Protein AF-A0A5C6B4B4-F1 (afdb_monomer)

InterPro domains:
  IPR007657 Glycosyltransferase 61 [PTHR20961] (122-341)
  IPR049625 Glycosyltransferase 61, catalytic domain [PF04577] (138-315)

Organism: NCBI:txid2528005

Mean predicted aligned error: 9.49 Å

Radius of gyration: 26.89 Å; Cα contacts (8 Å, |Δi|>4): 714; chains: 1; bounding box: 57×76×108 Å

Solvent-accessible surface area (backbone atoms only — not comparable to full-atom values): 23103 Å² total; per-residue (Å²): 138,87,87,86,89,89,84,86,86,86,85,83,88,77,88,78,76,84,77,79,76,73,79,73,84,48,69,52,74,48,80,73,45,72,64,46,72,49,82,53,60,74,50,80,70,70,46,86,93,53,46,80,78,49,54,89,39,74,86,27,45,77,34,57,57,29,37,35,34,38,36,31,71,39,54,45,46,17,58,71,65,38,55,56,99,89,42,65,49,67,61,32,32,84,46,91,61,38,61,62,52,50,60,73,70,50,71,65,63,63,67,50,62,58,63,77,74,53,69,73,44,78,35,80,61,39,30,30,47,53,59,38,80,54,36,85,40,70,41,37,25,63,67,51,21,51,50,21,53,58,56,37,45,77,80,39,65,43,60,60,25,32,38,55,40,42,49,72,51,77,78,40,65,54,59,58,58,59,45,72,54,48,66,52,57,41,79,48,70,24,46,72,68,34,36,37,39,22,50,28,35,42,37,32,42,56,63,38,56,86,56,46,65,50,38,69,54,43,47,53,49,26,54,40,51,51,50,53,62,47,76,75,55,87,66,89,66,81,71,76,59,65,41,33,38,31,50,44,34,82,88,47,97,50,44,25,56,80,48,51,78,71,35,47,63,53,37,51,77,73,60,34,47,80,39,50,65,89,83,44,56,56,66,55,45,43,59,54,26,45,29,25,30,32,41,34,31,56,77,51,57,76,60,56,51,56,53,37,23,45,47,50,18,39,37,34,39,32,34,58,71,83,57,91,61,81,62,36,60,50,36,43,28,40,34,45,29,26,50,36,34,64,47,60,25,46,57,74,44,81,88,46,54,94,89,47,30,36,27,37,64,56,50,71,58,49,44,54,44,48,51,51,63,71,71,51,77,83,50,71,67,20,53,51,47,39,51,51,66,74,64,56,76,84,77,73,84,73,80,79,80,81,80,88,129

pLDDT: mean 84.48, std 20.12, range [26.56, 98.69]

Foldseek 3Di:
DDDDDDDDDDDDDDDDDDDPDDPDQDKDKAWDDAKDWDAFDDAPPDDPVCVVLCVVRRRGFIWHTKMKMKGFFFKDALDDFGDDPRAGDCQQALDNCRRVVVVVPDPPPPVVVLQPDADEAEDAQEEEEQHHPPCLFLQCVLAWRVLLVVVLCVVDAQLRYEYEHRQSNVVPLLNVVLCLLHNHVYHDYHYNSHMYGYRMYIYIHTRGRPLAHALVSLLVSLVSLCCSLCVPPPPPDDDALDAAEEAACCVPPFQHAPVVVVQVVLCVVLRYDYDHPVVDRNSVLLVVQLSHQHYEYEDDSSLVSVSSHAQLGEYEYAFAPPDNDRNSNSNVCRSRNYRYHYFYWYFPDPVDDRVGTYTHHDNVRVNVRSVCRVPDDRDPSSVVSNVVSVPDPPPPPDDDDDDDD

Secondary structure (DSSP, 8-state):
---------PPPP-PPPP--PPPP--EEEEE----EEEPPPPPTT--GGGGGGTGGGTT-EEE---EEEEEEEEEEESSS--EETTEEPGGG-SSTTHHHHHHHH--HHHHHHHHTS--EEEE-SPEE----SSTTSHHHIIIIITHHHHHHHTTS-GGG-EEEEEGGGGG-HHHHHHHTTS--SEEEEEPTT-EEEEEEEEEE--SSSTT---HHHHHHHHHHHHHHHHTT--------S-EEEEEE-TTSSSS-BTTHHHHHHHHHHTTPEEEEGGGS-HHHHHHHHHTEEEEEEESSGGGGGGGGSPTT-EEEEEEESSS---THHHHHHHHTT-EEEEEEEEESSTTS-TTT--EE--HHHHHHHHHHHHHSPPPHHHHHHHHHHHHS-----PPPP----

Structure (mmCIF, N/CA/C/O backbone):
data_AF-A0A5C6B4B4-F1
#
_entry.id   AF-A0A5C6B4B4-F1
#
loop_
_atom_site.group_PDB
_atom_site.id
_atom_site.type_symbol
_atom_site.label_atom_id
_atom_site.label_alt_id
_atom_site.label_comp_id
_atom_site.label_asym_id
_atom_site.label_entity_id
_atom_site.label_seq_id
_atom_site.pdbx_PDB_ins_code
_atom_site.Cartn_x
_atom_site.Cartn_y
_atom_site.Cartn_z
_atom_site.occupancy
_atom_site.B_iso_or_equiv
_atom_site.auth_seq_id
_atom_site.auth_comp_id
_atom_site.auth_asym_id
_atom_site.auth_atom_id
_atom_site.pdbx_PDB_model_num
ATOM 1 N N . MET A 1 1 ? -18.134 46.013 80.580 1.00 35.47 1 MET A N 1
ATOM 2 C CA . MET A 1 1 ? -17.085 45.051 80.176 1.00 35.47 1 MET A CA 1
ATOM 3 C C . MET A 1 1 ? -17.465 43.669 80.682 1.00 35.47 1 MET A C 1
ATOM 5 O O . MET A 1 1 ? -18.064 43.582 81.741 1.00 35.47 1 MET A O 1
ATOM 9 N N . ASN A 1 2 ? -17.054 42.649 79.929 1.00 26.84 2 ASN A N 1
ATOM 10 C CA . ASN A 1 2 ? -17.105 41.205 80.189 1.00 26.84 2 ASN A CA 1
ATOM 11 C C . ASN A 1 2 ? -18.342 40.400 79.753 1.00 26.84 2 ASN A C 1
ATOM 13 O O . ASN A 1 2 ? -19.472 40.610 80.176 1.00 26.84 2 ASN A O 1
ATOM 17 N N . ARG A 1 3 ? -18.005 39.466 78.851 1.00 33.62 3 ARG A N 1
ATOM 18 C CA . ARG A 1 3 ? -18.754 38.384 78.204 1.00 33.62 3 ARG A CA 1
ATOM 19 C C . ARG A 1 3 ? -19.035 37.244 79.184 1.00 33.62 3 ARG A C 1
ATOM 21 O O . ARG A 1 3 ? -18.307 37.140 80.163 1.00 33.62 3 ARG A O 1
ATOM 28 N N . LEU A 1 4 ? -19.944 36.333 78.808 1.00 28.92 4 LEU A N 1
ATOM 29 C CA . LEU A 1 4 ? -19.815 34.856 78.858 1.00 28.92 4 LEU A CA 1
ATOM 30 C C . LEU A 1 4 ? -21.064 34.190 78.185 1.00 28.92 4 LEU A C 1
ATOM 32 O O . LEU A 1 4 ? -21.976 34.933 77.826 1.00 28.92 4 LEU A O 1
ATOM 36 N N . PRO A 1 5 ? -21.077 32.874 77.848 1.00 35.91 5 PRO A N 1
ATOM 37 C CA . PRO A 1 5 ? -21.224 32.417 76.460 1.00 35.91 5 PRO A CA 1
ATOM 38 C C . PRO A 1 5 ? -22.381 31.420 76.177 1.00 35.91 5 PRO A C 1
ATOM 40 O O . PRO A 1 5 ? -23.223 31.121 77.014 1.00 35.91 5 PRO A O 1
ATOM 43 N N . CYS A 1 6 ? -22.375 30.937 74.929 1.00 28.66 6 CYS A N 1
ATOM 44 C CA . CYS A 1 6 ? -23.369 30.183 74.159 1.00 28.66 6 CYS A CA 1
ATOM 45 C C . CYS A 1 6 ? -23.358 28.650 74.386 1.00 28.66 6 CYS A C 1
ATOM 47 O O . CYS A 1 6 ? -22.291 28.077 74.611 1.00 28.66 6 CYS A O 1
ATOM 49 N N . SER A 1 7 ? -24.509 27.972 74.208 1.00 26.56 7 SER A N 1
ATOM 50 C CA . SER A 1 7 ? -24.585 26.512 73.984 1.00 26.56 7 SER A CA 1
ATOM 51 C C . SER A 1 7 ? -25.780 26.049 73.107 1.00 26.56 7 SER A C 1
ATOM 53 O O . SER A 1 7 ? -26.930 26.241 73.477 1.00 26.56 7 SER A O 1
ATOM 55 N N . SER A 1 8 ? -25.447 25.346 72.002 1.00 30.11 8 SER A N 1
ATOM 56 C CA . SER A 1 8 ? -26.153 24.239 71.282 1.00 30.11 8 SER A CA 1
ATOM 57 C C . SER A 1 8 ? -27.540 24.496 70.614 1.00 30.11 8 SER A C 1
ATOM 59 O O . SER A 1 8 ? -28.260 25.367 71.088 1.00 30.11 8 SER A O 1
ATOM 61 N N . PRO A 1 9 ? -27.945 23.807 69.501 1.00 30.84 9 PRO A N 1
ATOM 62 C CA . PRO A 1 9 ? -28.045 22.336 69.401 1.00 30.84 9 PRO A CA 1
ATOM 63 C C . PRO A 1 9 ? -27.677 21.655 68.049 1.00 30.84 9 PRO A C 1
ATOM 65 O O . PRO A 1 9 ? -27.389 22.275 67.028 1.00 30.84 9 PRO A O 1
ATOM 68 N N . GLN A 1 10 ? -27.674 20.318 68.119 1.00 27.70 10 GLN A N 1
ATOM 69 C CA . GLN A 1 10 ? -27.220 19.281 67.178 1.00 27.70 10 GLN A CA 1
ATOM 70 C C . GLN A 1 10 ? -27.949 19.220 65.815 1.00 27.70 10 GLN A C 1
ATOM 72 O O . GLN A 1 10 ? -29.164 19.389 65.726 1.00 27.70 10 GLN A O 1
ATOM 77 N N . LYS A 1 11 ? -27.204 18.856 64.756 1.00 30.23 11 LYS A N 1
ATOM 78 C CA . LYS A 1 11 ? -27.714 18.535 63.407 1.00 30.23 11 LYS A CA 1
ATOM 79 C C . LYS A 1 11 ? -28.060 17.044 63.277 1.00 30.23 11 LYS A C 1
ATOM 81 O O . LYS A 1 11 ? -27.238 16.188 63.590 1.00 30.23 11 LYS A O 1
ATOM 86 N N . ARG A 1 12 ? -29.256 16.753 62.751 1.00 28.52 12 ARG A N 1
ATOM 87 C CA . ARG A 1 12 ? -29.716 15.415 62.338 1.00 28.52 12 ARG A CA 1
ATOM 88 C C . ARG A 1 12 ? -29.028 14.972 61.041 1.00 28.52 12 ARG A C 1
ATOM 90 O O . ARG A 1 12 ? -28.896 15.765 60.110 1.00 28.52 12 ARG A O 1
ATOM 97 N N . SER A 1 13 ? -28.632 13.702 60.979 1.00 27.91 13 SER A N 1
ATOM 98 C CA . SER A 1 13 ? -28.152 13.027 59.773 1.00 27.91 13 SER A CA 1
ATOM 99 C C . SER A 1 13 ? -29.319 12.722 58.824 1.00 27.91 13 SER A C 1
ATOM 101 O O . SER A 1 13 ? -30.402 12.330 59.257 1.00 27.91 13 SER A O 1
ATOM 103 N N . SER A 1 14 ? -29.102 12.906 57.519 1.00 31.58 14 SER A N 1
ATOM 104 C CA . SER A 1 14 ? -30.004 12.420 56.470 1.00 31.58 14 SER A CA 1
ATOM 105 C C . SER A 1 14 ? -29.275 11.350 55.662 1.00 31.58 14 SER A C 1
ATOM 107 O O . SER A 1 14 ? -28.137 11.542 55.238 1.00 31.58 14 SER A O 1
ATOM 109 N N . ALA A 1 15 ? -29.915 10.189 55.535 1.00 31.30 15 ALA A N 1
ATOM 110 C CA . ALA A 1 15 ? -29.407 9.032 54.817 1.00 31.30 15 ALA A CA 1
ATOM 111 C C . ALA A 1 15 ? -29.367 9.316 53.305 1.00 31.30 15 ALA A C 1
ATOM 113 O O . ALA A 1 15 ? -30.390 9.631 52.693 1.00 31.30 15 ALA A O 1
ATOM 114 N N . GLY A 1 16 ? -28.177 9.213 52.709 1.00 30.77 16 GLY A N 1
ATOM 115 C CA . GLY A 1 16 ? -27.970 9.313 51.267 1.00 30.77 16 GLY A CA 1
ATOM 116 C C . GLY A 1 16 ? -28.490 8.069 50.546 1.00 30.77 16 GLY A C 1
ATOM 117 O O . GLY A 1 16 ? -28.213 6.942 50.948 1.00 30.77 16 GLY A O 1
ATOM 118 N N . ARG A 1 17 ? -29.253 8.284 49.469 1.00 30.50 17 ARG A N 1
ATOM 119 C CA . ARG A 1 17 ? -29.659 7.240 48.517 1.00 30.50 17 ARG A CA 1
ATOM 120 C C . ARG A 1 17 ? -28.421 6.616 47.848 1.00 30.50 17 ARG A C 1
ATOM 122 O O . ARG A 1 17 ? -27.462 7.346 47.596 1.00 30.50 17 ARG A O 1
ATOM 129 N N . PRO A 1 18 ? -28.446 5.317 47.497 1.00 28.19 18 PRO A N 1
ATOM 130 C CA . PRO A 1 18 ? -27.332 4.686 46.806 1.00 28.19 18 PRO A CA 1
ATOM 131 C C . PRO A 1 18 ? -27.159 5.320 45.423 1.00 28.19 18 PRO A C 1
ATOM 133 O O . PRO A 1 18 ? -28.101 5.398 44.630 1.00 28.19 18 PRO A O 1
ATOM 136 N N . SER A 1 19 ? -25.947 5.801 45.148 1.00 31.00 19 SER A N 1
ATOM 137 C CA . SER A 1 19 ? -25.539 6.261 43.828 1.00 31.00 19 SER A CA 1
ATOM 138 C C . SER A 1 19 ? -25.551 5.071 42.874 1.00 31.00 19 SER A C 1
ATOM 140 O O . SER A 1 19 ? -24.716 4.174 42.988 1.00 31.00 19 SER A O 1
ATOM 142 N N . ILE A 1 20 ? -26.479 5.066 41.921 1.00 37.69 20 ILE A N 1
ATOM 143 C CA . ILE A 1 20 ? -26.368 4.233 40.724 1.00 37.69 20 ILE A CA 1
ATOM 144 C C . ILE A 1 20 ? -25.061 4.659 40.050 1.00 37.69 20 ILE A C 1
ATOM 146 O O . ILE A 1 20 ? -24.930 5.812 39.631 1.00 37.69 20 ILE A O 1
ATOM 150 N N . GLY A 1 21 ? -24.067 3.768 40.049 1.00 30.52 21 GLY A N 1
ATOM 151 C CA . GLY A 1 21 ? -22.746 4.038 39.494 1.00 30.52 21 GLY A CA 1
ATOM 152 C C . GLY A 1 21 ? -22.878 4.548 38.064 1.00 30.52 21 GLY A C 1
ATOM 153 O O . GLY A 1 21 ? -23.466 3.884 37.212 1.00 30.52 21 GLY A O 1
ATOM 154 N N . ARG A 1 22 ? -22.353 5.749 37.796 1.00 36.47 22 ARG A N 1
ATOM 155 C CA . ARG A 1 22 ? -22.086 6.151 36.413 1.00 36.47 22 ARG A CA 1
ATOM 156 C C . ARG A 1 22 ? -21.124 5.105 35.838 1.00 36.47 22 ARG A C 1
ATOM 158 O O . ARG A 1 22 ? -20.136 4.820 36.516 1.00 36.47 22 ARG A O 1
ATOM 165 N N . PRO A 1 23 ? -21.376 4.538 34.645 1.00 42.81 23 PRO A N 1
ATOM 166 C CA . PRO A 1 23 ? -20.379 3.696 33.996 1.00 42.81 23 PRO A CA 1
ATOM 167 C C . PRO A 1 23 ? -19.072 4.491 33.910 1.00 42.81 23 PRO A C 1
ATOM 169 O O . PRO A 1 23 ? -19.091 5.678 33.567 1.00 42.81 23 PRO A O 1
ATOM 172 N N . SER A 1 24 ? -17.963 3.877 34.321 1.00 45.69 24 SER A N 1
ATOM 173 C CA . SER A 1 24 ? -16.651 4.518 34.327 1.00 45.69 24 SER A CA 1
ATOM 174 C C . SER A 1 24 ? -16.321 4.997 32.913 1.00 45.69 24 SER A C 1
ATOM 176 O O . SER A 1 24 ? -16.231 4.219 31.968 1.00 45.69 24 SER A O 1
ATOM 178 N N . ILE A 1 25 ? -16.168 6.312 32.761 1.00 65.00 25 ILE A N 1
ATOM 179 C CA . ILE A 1 25 ? -15.684 6.943 31.531 1.00 65.00 25 ILE A CA 1
ATOM 180 C C . ILE A 1 25 ? -14.165 6.752 31.547 1.00 65.00 25 ILE A C 1
ATOM 182 O O . ILE A 1 25 ? -13.432 7.602 32.047 1.00 65.00 25 ILE A O 1
ATOM 186 N N . GLY A 1 26 ? -13.711 5.580 31.114 1.00 85.25 26 GLY A N 1
ATOM 187 C CA . GLY A 1 26 ? -12.312 5.165 31.166 1.00 85.25 26 GLY A CA 1
ATOM 188 C C . GLY A 1 26 ? -11.804 4.679 29.816 1.00 85.25 26 GLY A C 1
ATOM 189 O O . GLY A 1 26 ? -12.580 4.454 28.886 1.00 85.25 26 GLY A O 1
ATOM 190 N N . HIS A 1 27 ? -10.489 4.525 29.728 1.00 91.38 27 HIS A N 1
ATOM 191 C CA . HIS A 1 27 ? -9.835 3.775 28.666 1.00 91.38 27 HIS A CA 1
ATOM 192 C C . HIS A 1 27 ? -8.729 2.909 29.275 1.00 91.38 27 HIS A C 1
ATOM 194 O O . HIS A 1 27 ? -8.188 3.264 30.325 1.00 91.38 27 HIS A O 1
ATOM 200 N N . SER A 1 28 ? -8.417 1.790 28.631 1.00 95.19 28 SER A N 1
ATOM 201 C CA . SER A 1 28 ? -7.227 0.978 28.900 1.00 95.19 28 SER A CA 1
ATOM 202 C C . SER A 1 28 ? -6.308 0.999 27.684 1.00 95.19 28 SER A C 1
ATOM 204 O O . SER A 1 28 ? -6.767 1.242 26.567 1.00 95.19 28 SER A O 1
ATOM 206 N N . ILE A 1 29 ? -5.014 0.780 27.907 1.00 95.88 29 ILE A N 1
ATOM 207 C CA . ILE A 1 29 ? -4.000 0.747 26.852 1.00 95.88 29 ILE A CA 1
ATOM 208 C C . ILE A 1 29 ? -3.210 -0.546 27.006 1.00 95.88 29 ILE A C 1
ATOM 210 O O . ILE A 1 29 ? -2.608 -0.777 28.054 1.00 95.88 29 ILE A O 1
ATOM 214 N N . ASP A 1 30 ? -3.194 -1.339 25.945 1.00 97.25 30 ASP A N 1
ATOM 215 C CA . ASP A 1 30 ? -2.381 -2.537 25.808 1.00 97.25 30 ASP A CA 1
ATOM 216 C C . ASP A 1 30 ? -1.178 -2.190 24.920 1.00 97.25 30 ASP A C 1
ATOM 218 O O . ASP A 1 30 ? -1.326 -1.942 23.721 1.00 97.25 30 ASP A O 1
ATOM 222 N N . ALA A 1 31 ? 0.010 -2.086 25.519 1.00 95.62 31 ALA A N 1
ATOM 223 C CA . ALA A 1 31 ? 1.253 -1.854 24.782 1.00 95.62 31 ALA A CA 1
ATOM 224 C C . ALA A 1 31 ? 1.685 -3.144 24.070 1.00 95.62 31 ALA A C 1
ATOM 226 O O . ALA A 1 31 ? 1.670 -4.211 24.684 1.00 95.62 31 ALA A O 1
ATOM 227 N N . LEU A 1 32 ? 2.066 -3.041 22.795 1.00 94.62 32 LEU A N 1
ATOM 228 C CA . LEU A 1 32 ? 2.409 -4.190 21.954 1.00 94.62 32 LEU A CA 1
ATOM 229 C C . LEU A 1 32 ? 3.906 -4.215 21.646 1.00 94.62 32 LEU A C 1
ATOM 231 O O . LEU A 1 32 ? 4.655 -4.972 22.261 1.00 94.62 32 LEU A O 1
ATOM 235 N N . ASP A 1 33 ? 4.356 -3.351 20.737 1.00 92.56 33 ASP A N 1
ATOM 236 C CA . ASP A 1 33 ? 5.759 -3.248 20.357 1.00 92.56 33 ASP A CA 1
ATOM 237 C C . ASP A 1 33 ? 6.386 -1.971 20.905 1.00 92.56 33 ASP A C 1
ATOM 239 O O . ASP A 1 33 ? 5.820 -0.881 20.800 1.00 92.56 33 ASP A O 1
ATOM 243 N N . ALA A 1 34 ? 7.613 -2.096 21.407 1.00 91.38 34 ALA A N 1
ATOM 244 C CA . ALA A 1 34 ? 8.454 -0.943 21.690 1.00 91.38 34 ALA A CA 1
ATOM 245 C C . ALA A 1 34 ? 8.905 -0.252 20.389 1.00 91.38 34 ALA A C 1
ATOM 247 O O . ALA A 1 34 ? 8.959 -0.873 19.318 1.00 91.38 34 ALA A O 1
ATOM 248 N N . ALA A 1 35 ? 9.296 1.022 20.496 1.00 92.25 35 ALA A N 1
ATOM 249 C CA . ALA A 1 35 ? 9.932 1.737 19.400 1.00 92.25 35 ALA A CA 1
ATOM 250 C C . ALA A 1 35 ? 11.173 0.966 18.940 1.00 92.25 35 ALA A C 1
ATOM 252 O O . ALA A 1 35 ? 11.990 0.513 19.746 1.00 92.25 35 ALA A O 1
ATOM 253 N N . SER A 1 36 ? 11.312 0.811 17.629 1.00 93.25 36 SER A N 1
ATOM 254 C CA . SER A 1 36 ? 12.399 0.039 17.044 1.00 93.25 36 SER A CA 1
ATOM 255 C C . SER A 1 36 ? 12.927 0.691 15.777 1.00 93.25 36 SER A C 1
ATOM 257 O O . SER A 1 36 ? 12.442 1.724 15.311 1.00 93.25 36 SER A O 1
ATOM 259 N N . HIS A 1 37 ? 13.979 0.094 15.234 1.00 93.12 37 HIS A N 1
ATOM 260 C CA . HIS A 1 37 ? 14.641 0.584 14.046 1.00 93.12 37 HIS A CA 1
ATOM 261 C C . HIS A 1 37 ? 15.094 -0.581 13.168 1.00 93.12 37 HIS A C 1
ATOM 263 O O . HIS A 1 37 ? 15.535 -1.607 13.688 1.00 93.12 37 HIS A O 1
ATOM 269 N N . TYR A 1 38 ? 15.029 -0.420 11.846 1.00 92.81 38 TYR A N 1
ATOM 270 C CA . TYR A 1 38 ? 15.637 -1.369 10.914 1.00 92.81 38 TYR A CA 1
ATOM 271 C C . TYR A 1 38 ? 16.249 -0.665 9.692 1.00 92.81 38 TYR A C 1
ATOM 273 O O . TYR A 1 38 ? 15.733 0.364 9.249 1.00 92.81 38 TYR A O 1
ATOM 281 N N . PRO A 1 39 ? 17.339 -1.209 9.119 1.00 94.06 39 PRO A N 1
ATOM 282 C CA . PRO A 1 39 ? 17.997 -0.601 7.968 1.00 94.06 39 PRO A CA 1
ATOM 283 C C . PRO A 1 39 ? 17.145 -0.729 6.700 1.00 94.06 39 PRO A C 1
ATOM 285 O O . PRO A 1 39 ? 16.549 -1.776 6.438 1.00 94.06 39 PRO A O 1
ATOM 288 N N . ILE A 1 40 ? 17.139 0.322 5.878 1.00 93.50 40 ILE A N 1
ATOM 289 C CA . ILE A 1 40 ? 16.521 0.299 4.548 1.00 93.50 40 ILE A CA 1
ATOM 290 C C . ILE A 1 40 ? 17.566 -0.148 3.529 1.00 93.50 40 ILE A C 1
ATOM 292 O O . ILE A 1 40 ? 18.712 0.296 3.574 1.00 93.50 40 ILE A O 1
ATOM 296 N N . ARG A 1 41 ? 17.183 -1.039 2.609 1.00 90.88 41 ARG A N 1
ATOM 297 C CA . ARG A 1 41 ? 18.080 -1.463 1.532 1.00 90.88 41 ARG A CA 1
ATOM 298 C C . ARG A 1 41 ? 17.985 -0.463 0.378 1.00 90.88 41 ARG A C 1
ATOM 300 O O . ARG A 1 41 ? 16.869 -0.208 -0.081 1.00 90.88 41 ARG A O 1
ATOM 307 N N . PRO A 1 42 ? 19.111 0.096 -0.098 1.00 91.62 42 PRO A N 1
ATOM 308 C CA . PRO A 1 42 ? 19.089 0.965 -1.263 1.00 91.62 42 PRO A CA 1
ATOM 309 C C . PRO A 1 42 ? 18.706 0.167 -2.520 1.00 91.62 42 PRO A C 1
ATOM 311 O O . PRO A 1 42 ? 18.812 -1.068 -2.529 1.00 91.62 42 PRO A O 1
ATOM 314 N N . PRO A 1 43 ? 18.286 0.853 -3.596 1.00 95.75 43 PRO A N 1
ATOM 315 C CA . PRO A 1 43 ? 18.095 0.218 -4.887 1.00 95.75 43 PRO A CA 1
ATOM 316 C C . PRO A 1 43 ? 19.349 -0.522 -5.349 1.00 95.75 43 PRO A C 1
ATOM 318 O O . PRO A 1 43 ? 20.469 -0.027 -5.241 1.00 95.75 43 PRO A O 1
ATOM 321 N N . LYS A 1 44 ? 19.151 -1.705 -5.921 1.00 95.62 44 LYS A N 1
ATOM 322 C CA . LYS A 1 44 ? 20.225 -2.564 -6.429 1.00 95.62 44 LYS A CA 1
ATOM 323 C C . LYS A 1 44 ? 20.986 -1.962 -7.605 1.00 95.62 44 LYS A C 1
ATOM 325 O O . LYS A 1 44 ? 22.147 -2.296 -7.813 1.00 95.62 44 LYS A O 1
ATOM 330 N N . ASN A 1 45 ? 20.338 -1.077 -8.355 1.00 95.81 45 ASN A N 1
ATOM 331 C CA . ASN A 1 45 ? 20.919 -0.380 -9.493 1.00 95.81 45 ASN A CA 1
ATOM 332 C C . ASN A 1 45 ? 21.219 1.103 -9.240 1.00 95.81 45 ASN A C 1
ATOM 334 O O . ASN A 1 45 ? 21.355 1.852 -10.209 1.00 95.81 45 ASN A O 1
ATOM 338 N N . ILE A 1 46 ? 21.326 1.521 -7.972 1.00 94.75 46 ILE A N 1
ATOM 339 C CA . ILE A 1 46 ? 21.652 2.906 -7.615 1.00 94.75 46 ILE A CA 1
ATOM 340 C C . ILE A 1 46 ? 22.942 3.373 -8.290 1.00 94.75 46 ILE A C 1
ATOM 342 O O . ILE A 1 46 ? 23.959 2.677 -8.287 1.00 94.75 46 ILE A O 1
ATOM 346 N N . GLN A 1 47 ? 22.861 4.540 -8.922 1.00 93.81 47 GLN A N 1
ATOM 347 C CA . GLN A 1 47 ? 23.998 5.231 -9.511 1.00 93.81 47 GLN A CA 1
ATOM 348 C C . GLN A 1 47 ? 24.434 6.368 -8.581 1.00 93.81 47 GLN A C 1
ATOM 350 O O . GLN A 1 47 ? 23.567 7.033 -8.022 1.00 93.81 47 GLN A O 1
ATOM 355 N N . PRO A 1 48 ? 25.738 6.692 -8.485 1.00 94.06 48 PRO A N 1
ATOM 356 C CA . PRO A 1 48 ? 26.206 7.778 -7.616 1.00 94.06 48 PRO A CA 1
ATOM 357 C C . PRO A 1 48 ? 25.558 9.145 -7.895 1.00 94.06 48 PRO A C 1
ATOM 359 O O . PRO A 1 48 ? 25.417 9.974 -7.004 1.00 94.06 48 PRO A O 1
ATOM 362 N N . VAL A 1 49 ? 25.147 9.399 -9.143 1.00 93.75 49 VAL A N 1
ATOM 363 C CA . VAL A 1 49 ? 24.448 10.640 -9.535 1.00 93.75 49 VAL A CA 1
ATOM 364 C C . VAL A 1 49 ? 23.019 10.727 -8.978 1.00 93.75 49 VAL A C 1
ATOM 366 O O . VAL A 1 49 ? 22.449 11.812 -8.901 1.00 93.75 49 VAL A O 1
ATOM 369 N N . ASP A 1 50 ? 22.464 9.594 -8.558 1.00 93.12 50 ASP A N 1
ATOM 370 C CA . ASP A 1 50 ? 21.078 9.412 -8.139 1.00 93.12 50 ASP A CA 1
ATOM 371 C C . ASP A 1 50 ? 20.932 9.225 -6.616 1.00 93.12 50 ASP A C 1
ATOM 373 O O . ASP A 1 50 ? 19.805 9.147 -6.120 1.00 93.12 50 ASP A O 1
ATOM 377 N N . ASP A 1 51 ? 22.043 9.186 -5.866 1.00 90.81 51 ASP A N 1
ATOM 378 C CA . ASP A 1 51 ? 22.066 8.942 -4.412 1.00 90.81 51 ASP A CA 1
ATOM 379 C C . ASP A 1 51 ? 21.142 9.900 -3.644 1.00 90.81 51 ASP A C 1
ATOM 381 O O . ASP A 1 51 ? 20.369 9.476 -2.780 1.00 90.81 51 ASP A O 1
ATOM 385 N N . TRP A 1 52 ? 21.115 11.169 -4.063 1.00 91.44 52 TRP A N 1
ATOM 386 C CA . TRP A 1 52 ? 20.305 12.230 -3.459 1.00 91.44 52 TRP A CA 1
ATOM 387 C C . TRP A 1 52 ? 18.805 11.902 -3.380 1.00 91.44 52 TRP A C 1
ATOM 389 O O . TRP A 1 52 ? 18.104 12.397 -2.496 1.00 91.44 52 TRP A O 1
ATOM 399 N N . MET A 1 53 ? 18.286 11.056 -4.279 1.00 91.81 53 MET A N 1
ATOM 400 C CA . MET A 1 53 ? 16.878 10.649 -4.258 1.00 91.81 53 MET A CA 1
ATOM 401 C C . MET A 1 53 ? 16.545 9.733 -3.079 1.00 91.81 53 MET A C 1
ATOM 403 O O . MET A 1 53 ? 15.375 9.620 -2.707 1.00 91.81 53 MET A O 1
ATOM 407 N N . PHE A 1 54 ? 17.548 9.065 -2.508 1.00 92.19 54 PHE A N 1
ATOM 408 C CA . PHE A 1 54 ? 17.405 8.045 -1.472 1.00 92.19 54 PHE A CA 1
ATOM 409 C C . PHE A 1 54 ? 18.116 8.412 -0.160 1.00 92.19 54 PHE A C 1
ATOM 411 O O . PHE A 1 54 ? 18.029 7.648 0.799 1.00 92.19 54 PHE A O 1
ATOM 418 N N . ASP A 1 55 ? 18.743 9.590 -0.071 1.00 88.00 55 ASP A N 1
ATOM 419 C CA . ASP A 1 55 ? 19.451 10.077 1.125 1.00 88.00 55 ASP A CA 1
ATOM 420 C C . ASP A 1 55 ? 18.595 10.032 2.398 1.00 88.00 55 ASP A C 1
ATOM 422 O O . ASP A 1 55 ? 19.074 9.679 3.477 1.00 88.00 55 ASP A O 1
ATOM 426 N N . ASN A 1 56 ? 17.293 10.322 2.283 1.00 85.50 56 ASN A N 1
ATOM 427 C CA . ASN A 1 56 ? 16.373 10.270 3.422 1.00 85.50 56 ASN A CA 1
ATOM 428 C C . ASN A 1 56 ? 16.139 8.847 3.971 1.00 85.50 56 ASN A C 1
ATOM 430 O O . ASN A 1 56 ? 15.485 8.703 5.003 1.00 85.50 56 ASN A O 1
ATOM 434 N N . LEU A 1 57 ? 16.659 7.811 3.306 1.00 88.56 57 LEU A N 1
ATOM 435 C CA . LEU A 1 57 ? 16.595 6.411 3.726 1.00 88.56 57 LEU A CA 1
ATOM 436 C C . LEU A 1 57 ? 17.892 5.926 4.386 1.00 88.56 57 LEU A C 1
ATOM 438 O O . LEU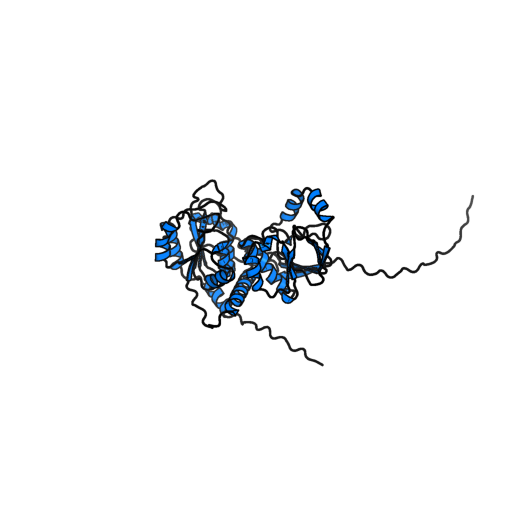 A 1 57 ? 17.887 4.853 4.988 1.00 88.56 57 LEU A O 1
ATOM 442 N N . ALA A 1 58 ? 18.991 6.688 4.300 1.00 84.50 58 ALA A N 1
ATOM 443 C CA . ALA A 1 58 ? 20.306 6.278 4.806 1.00 84.50 58 ALA A CA 1
ATOM 444 C C . ALA A 1 58 ? 20.301 6.012 6.320 1.00 84.50 58 ALA A C 1
ATOM 446 O O . ALA A 1 58 ? 21.009 5.135 6.811 1.00 84.50 58 ALA A O 1
ATOM 447 N N . GLY A 1 59 ? 19.455 6.738 7.055 1.00 84.12 59 GLY A N 1
ATOM 448 C CA . GLY A 1 59 ? 19.254 6.552 8.488 1.00 84.12 59 GLY A CA 1
ATOM 449 C C . GLY A 1 59 ? 18.404 5.339 8.856 1.00 84.12 59 GLY A C 1
ATOM 450 O O . GLY A 1 59 ? 18.202 5.142 10.043 1.00 84.12 59 GLY A O 1
ATOM 451 N N . GLY A 1 60 ? 17.900 4.569 7.882 1.00 89.88 60 GLY A N 1
ATOM 452 C CA . GLY A 1 60 ? 16.970 3.456 8.064 1.00 89.88 60 GLY A CA 1
ATOM 453 C C . GLY A 1 60 ? 15.535 3.894 8.380 1.00 89.88 60 GLY A C 1
ATOM 454 O O . GLY A 1 60 ? 15.151 5.049 8.210 1.00 89.88 60 GLY A O 1
ATOM 455 N N . CYS A 1 61 ? 14.722 2.954 8.854 1.00 90.50 61 CYS A N 1
ATOM 456 C CA . CYS A 1 61 ? 13.328 3.170 9.212 1.00 90.50 61 CYS A CA 1
ATOM 457 C C . CYS A 1 61 ? 13.134 3.117 10.731 1.00 90.50 61 CYS A C 1
ATOM 459 O O . CYS A 1 61 ? 13.298 2.061 11.344 1.00 90.50 61 CYS A O 1
ATOM 461 N N . ALA A 1 62 ? 12.725 4.234 11.334 1.00 91.62 62 ALA A N 1
ATOM 462 C CA . ALA A 1 62 ? 12.231 4.259 12.708 1.00 91.62 62 ALA A CA 1
ATOM 463 C C . ALA A 1 62 ? 10.766 3.801 12.758 1.00 91.62 62 ALA A C 1
ATOM 465 O O . ALA A 1 62 ? 9.926 4.272 11.987 1.00 91.62 62 ALA A O 1
ATOM 466 N N . LEU A 1 63 ? 10.469 2.885 13.672 1.00 93.44 63 LEU A N 1
ATOM 467 C CA . LEU A 1 63 ? 9.134 2.370 13.932 1.00 93.44 63 LEU A CA 1
ATOM 468 C C . LEU A 1 63 ? 8.662 2.888 15.296 1.00 93.44 63 LEU A C 1
ATOM 470 O O . LEU A 1 63 ? 9.401 2.744 16.275 1.00 93.44 63 LEU A O 1
ATOM 474 N N . PRO A 1 64 ? 7.466 3.496 15.378 1.00 92.50 64 PRO A N 1
ATOM 475 C CA . PRO A 1 64 ? 6.927 3.970 16.644 1.00 92.50 64 PRO A CA 1
ATOM 476 C C . PRO A 1 64 ? 6.533 2.797 17.548 1.00 92.50 64 PRO A C 1
ATOM 478 O O . PRO A 1 64 ? 6.378 1.662 17.088 1.00 92.50 64 PRO A O 1
ATOM 481 N N . GLU A 1 65 ? 6.330 3.101 18.829 1.00 95.25 65 GLU A N 1
ATOM 482 C CA . GLU A 1 65 ? 5.619 2.198 19.734 1.00 95.25 65 GLU A CA 1
ATOM 483 C C . GLU A 1 65 ? 4.203 1.937 19.211 1.00 95.25 65 GLU A C 1
ATOM 485 O O . GLU A 1 65 ? 3.518 2.847 18.727 1.00 95.25 65 GLU A O 1
ATOM 490 N N . THR A 1 66 ? 3.760 0.688 19.318 1.00 97.19 66 THR A N 1
ATOM 491 C CA . THR A 1 66 ? 2.406 0.284 18.941 1.00 97.19 66 THR A CA 1
ATOM 492 C C . THR A 1 66 ? 1.599 -0.066 20.181 1.00 97.19 66 THR A C 1
ATOM 494 O O . THR A 1 66 ? 2.104 -0.607 21.167 1.00 97.19 66 THR A O 1
ATOM 497 N N . SER A 1 67 ? 0.315 0.269 20.149 1.00 97.56 67 SER A N 1
ATOM 498 C CA . SER A 1 67 ? -0.602 -0.048 21.233 1.00 97.56 67 SER A CA 1
ATOM 499 C C . SER A 1 67 ? -2.019 -0.212 20.715 1.00 97.56 67 SER A C 1
ATOM 501 O O . SER A 1 67 ? -2.373 0.241 19.622 1.00 97.56 67 SER A O 1
ATOM 503 N N . VAL A 1 68 ? -2.854 -0.851 21.521 1.00 98.38 68 VAL A N 1
ATOM 504 C CA . VAL A 1 68 ? -4.297 -0.894 21.316 1.00 98.38 68 VAL A CA 1
ATOM 505 C C . VAL A 1 68 ? -4.952 -0.199 22.492 1.00 98.38 68 VAL A C 1
ATOM 507 O O . VAL A 1 68 ? -4.754 -0.576 23.643 1.00 98.38 68 VAL A O 1
ATOM 510 N N . THR A 1 69 ? -5.719 0.853 22.208 1.00 98.12 69 THR A N 1
ATOM 511 C CA . THR A 1 69 ? -6.479 1.563 23.237 1.00 98.12 69 THR A CA 1
ATOM 512 C C . THR A 1 69 ? -7.939 1.152 23.175 1.00 98.12 69 THR A C 1
ATOM 514 O O . THR A 1 69 ? -8.570 1.220 22.119 1.00 98.12 69 THR A O 1
ATOM 517 N N . THR A 1 70 ? -8.494 0.776 24.320 1.00 97.88 70 THR A N 1
ATOM 518 C CA . THR A 1 70 ? -9.906 0.432 24.465 1.00 97.88 70 THR A CA 1
ATOM 519 C C . THR A 1 70 ? -10.621 1.555 25.200 1.00 97.88 70 THR A C 1
ATOM 521 O O . THR A 1 70 ? -10.360 1.800 26.374 1.00 97.88 70 THR A O 1
ATOM 524 N N . TYR A 1 71 ? -11.525 2.257 24.518 1.00 97.12 71 TYR A N 1
ATOM 525 C CA . TYR A 1 71 ? -12.339 3.331 25.093 1.00 97.12 71 TYR A CA 1
ATOM 526 C C . TYR A 1 71 ? -13.720 2.820 25.488 1.00 97.12 71 TYR A C 1
ATOM 528 O O . TYR A 1 71 ? -14.398 2.183 24.683 1.00 97.12 71 TYR A O 1
ATOM 536 N N . HIS A 1 72 ? -14.197 3.195 26.675 1.00 95.94 72 HIS A N 1
ATOM 537 C CA . HIS A 1 72 ? -15.549 2.865 27.121 1.00 95.94 72 HIS A CA 1
ATOM 538 C C . HIS A 1 72 ? -16.507 4.042 26.956 1.00 95.94 72 HIS A C 1
ATOM 540 O O . HIS A 1 72 ? -16.160 5.190 27.230 1.00 95.94 72 HIS A O 1
ATOM 546 N N . GLN A 1 73 ? -17.751 3.758 26.566 1.00 94.12 73 GLN A N 1
ATOM 547 C CA . GLN A 1 73 ? -18.821 4.762 26.471 1.00 94.12 73 GLN A CA 1
ATOM 548 C C . GLN A 1 73 ? -18.468 5.940 25.540 1.00 94.12 73 GLN A C 1
ATOM 550 O O . GLN A 1 73 ? -18.651 7.112 25.887 1.00 94.12 73 GLN A O 1
ATOM 555 N N . ILE A 1 74 ? -17.975 5.637 24.337 1.00 94.62 74 ILE A N 1
ATOM 556 C CA . ILE A 1 74 ? -17.515 6.626 23.353 1.00 94.62 74 ILE A CA 1
ATOM 557 C C . ILE A 1 74 ? -18.460 6.720 22.154 1.00 94.62 74 ILE A C 1
ATOM 559 O O . ILE A 1 74 ? -19.077 5.746 21.732 1.00 94.62 74 ILE A O 1
ATOM 563 N N . THR A 1 75 ? -18.587 7.912 21.567 1.00 93.69 75 THR A N 1
ATOM 564 C CA . THR A 1 75 ? -19.399 8.106 20.358 1.00 93.69 75 THR A CA 1
ATOM 565 C C . THR A 1 75 ? -18.539 8.198 19.101 1.00 93.69 75 THR A C 1
ATOM 567 O O . THR A 1 75 ? -17.763 9.142 18.948 1.00 93.69 75 THR A O 1
ATOM 570 N N . VAL A 1 76 ? -18.785 7.306 18.143 1.00 94.56 76 VAL A N 1
ATOM 571 C CA . VAL A 1 76 ? -18.157 7.303 16.817 1.00 94.56 76 VAL A CA 1
ATOM 572 C C . VAL A 1 76 ? -19.073 7.996 15.797 1.00 94.56 76 VAL A C 1
ATOM 574 O O . VAL A 1 76 ? -20.227 7.585 15.614 1.00 94.56 76 VAL A O 1
ATOM 577 N N . PRO A 1 77 ? -18.625 9.078 15.133 1.00 91.25 77 PRO A N 1
ATOM 578 C CA . PRO A 1 77 ? -19.385 9.709 14.062 1.00 91.25 77 PRO A CA 1
ATOM 579 C C . PRO A 1 77 ? -19.178 8.970 12.731 1.00 91.25 77 PRO A C 1
ATOM 581 O O . PRO A 1 77 ? -18.066 8.593 12.392 1.00 91.25 77 PRO A O 1
ATOM 584 N N . GLY A 1 78 ? -20.218 8.867 11.900 1.00 88.00 78 GLY A N 1
ATOM 585 C CA . GLY A 1 78 ? -20.083 8.306 10.547 1.00 88.00 78 GLY A CA 1
ATOM 586 C C . GLY A 1 78 ? -19.327 9.199 9.553 1.00 88.00 78 GLY A C 1
ATOM 587 O O . GLY A 1 78 ? -19.068 8.801 8.418 1.00 88.00 78 GLY A O 1
ATOM 588 N N . ARG A 1 79 ? -18.966 10.423 9.963 1.00 85.00 79 ARG A N 1
ATOM 589 C CA . ARG A 1 79 ? -18.035 11.293 9.237 1.00 85.00 79 ARG A CA 1
ATOM 590 C C . ARG A 1 79 ? -17.213 12.155 10.190 1.00 85.00 79 ARG A C 1
ATOM 592 O O . ARG A 1 79 ? -17.765 12.947 10.957 1.00 85.00 79 ARG A O 1
ATOM 599 N N . GLY A 1 80 ? -15.902 12.139 9.973 1.00 84.88 80 GLY A N 1
ATOM 600 C CA . GLY A 1 80 ? -14.934 12.954 10.698 1.00 84.88 80 GLY A CA 1
ATOM 601 C C . GLY A 1 80 ? -14.301 12.209 11.874 1.00 84.88 80 GLY A C 1
ATOM 602 O O . GLY A 1 80 ? -14.653 11.062 12.123 1.00 84.88 80 GLY A O 1
ATOM 603 N N . PRO A 1 81 ? -13.373 12.868 12.575 1.00 90.31 81 PRO A N 1
ATOM 604 C CA . PRO A 1 81 ? -12.598 12.260 13.647 1.00 90.31 81 PRO A CA 1
ATOM 605 C C . PRO A 1 81 ? -13.448 11.982 14.890 1.00 90.31 81 PRO A C 1
ATOM 607 O O . PRO A 1 81 ? -14.414 12.698 15.191 1.00 90.31 81 PRO A O 1
ATOM 610 N N . ILE A 1 82 ? -13.047 10.947 15.622 1.00 93.19 82 ILE A N 1
ATOM 611 C CA . ILE A 1 82 ? -13.601 10.578 16.923 1.00 93.19 82 ILE A CA 1
ATOM 612 C C . ILE A 1 82 ? -13.095 11.576 17.966 1.00 93.19 82 ILE A C 1
ATOM 614 O O . ILE A 1 82 ? -11.971 12.073 17.876 1.00 93.19 82 ILE A O 1
ATOM 618 N N . ARG A 1 83 ? -13.951 11.899 18.941 1.00 91.19 83 ARG A N 1
ATOM 619 C CA . ARG A 1 83 ? -13.601 12.774 20.061 1.00 91.19 83 ARG A CA 1
ATOM 620 C C . ARG A 1 83 ? -13.696 12.036 21.382 1.00 91.19 83 ARG A C 1
ATOM 622 O O . ARG A 1 83 ? -14.693 11.357 21.621 1.00 91.19 83 ARG A O 1
ATOM 629 N N . TRP A 1 84 ? -12.728 12.280 22.253 1.00 90.19 84 TRP A N 1
ATOM 630 C CA . TRP A 1 84 ? -12.702 11.795 23.626 1.00 90.19 84 TRP A CA 1
ATOM 631 C C . TRP A 1 84 ? -12.276 12.923 24.564 1.00 90.19 84 TRP A C 1
ATOM 633 O O . TRP A 1 84 ? -11.312 13.625 24.288 1.00 90.19 84 TRP A O 1
ATOM 643 N N . GLN A 1 85 ? -13.040 13.144 25.639 1.00 88.06 85 GLN A N 1
ATOM 644 C CA . GLN A 1 85 ? -12.769 14.188 26.646 1.00 88.06 85 GLN A CA 1
ATOM 645 C C . GLN A 1 85 ? -12.477 15.594 26.078 1.00 88.06 85 GLN A C 1
ATOM 647 O O . GLN A 1 85 ? -11.744 16.380 26.662 1.00 88.06 85 GLN A O 1
ATOM 652 N N . GLY A 1 86 ? -13.099 15.937 24.948 1.00 84.19 86 GLY A N 1
ATOM 653 C CA . GLY A 1 86 ? -12.936 17.240 24.298 1.00 84.19 86 GLY A CA 1
ATOM 654 C C . GLY A 1 86 ? -11.933 17.240 23.148 1.00 84.19 86 GLY A C 1
ATOM 655 O O . GLY A 1 86 ? -12.129 18.028 22.223 1.00 84.19 86 GLY A O 1
ATOM 656 N N . GLU A 1 87 ? -10.997 16.295 23.113 1.00 86.69 87 GLU A N 1
ATOM 657 C CA . GLU A 1 87 ? -9.944 16.214 22.100 1.00 86.69 87 GLU A CA 1
ATOM 658 C C . GLU A 1 87 ? -10.288 15.275 20.946 1.00 86.69 87 GLU A C 1
ATOM 660 O O . GLU A 1 87 ? -11.107 14.365 21.091 1.00 86.69 87 GLU A O 1
ATOM 665 N N . TYR A 1 88 ? -9.689 15.514 19.777 1.00 90.50 88 TYR A N 1
ATOM 666 C CA . TYR A 1 88 ? -9.748 14.570 18.662 1.00 90.50 88 TYR A CA 1
ATOM 667 C C . TYR A 1 88 ? -8.675 13.498 18.824 1.00 90.50 88 TYR A C 1
ATOM 669 O O . TYR A 1 88 ? -7.517 13.820 19.072 1.00 90.50 88 TYR A O 1
ATOM 677 N N . LEU A 1 89 ? -9.059 12.237 18.634 1.00 93.56 89 LEU A N 1
ATOM 678 C CA . LEU A 1 89 ? -8.124 11.117 18.715 1.00 93.56 89 LEU A CA 1
ATOM 679 C C . LEU A 1 89 ? -7.120 11.174 17.557 1.00 93.56 89 LEU A C 1
ATOM 681 O O . LEU A 1 89 ? -7.510 11.374 16.400 1.00 93.56 89 LEU A O 1
ATOM 685 N N . ARG A 1 90 ? -5.831 11.004 17.872 1.00 93.12 90 ARG A N 1
ATOM 686 C CA . ARG A 1 90 ? -4.708 11.113 16.926 1.00 93.12 90 ARG A CA 1
ATOM 687 C C . ARG A 1 90 ? -4.814 10.079 15.806 1.00 93.12 90 ARG A C 1
ATOM 689 O O . ARG A 1 90 ? -4.484 10.376 14.662 1.00 93.12 90 ARG A O 1
ATOM 696 N N . GLU A 1 91 ? -5.347 8.910 16.123 1.00 94.88 91 GLU A N 1
ATOM 697 C CA . GLU A 1 91 ? -5.536 7.728 15.278 1.00 94.88 91 GLU A CA 1
ATOM 698 C C . GLU A 1 91 ? -6.549 7.926 14.140 1.00 94.88 91 GLU A C 1
ATOM 700 O O . GLU A 1 91 ? -6.683 7.068 13.267 1.00 94.88 91 GLU A O 1
ATOM 705 N N . CYS A 1 92 ? -7.287 9.042 14.162 1.00 93.50 92 CYS A N 1
ATOM 706 C CA . CYS A 1 92 ? -8.208 9.448 13.100 1.00 93.50 92 CYS A CA 1
ATOM 707 C C . CYS A 1 92 ? -7.527 10.268 11.989 1.00 93.50 92 CYS A C 1
ATOM 709 O O . CYS A 1 92 ? -8.213 10.725 11.066 1.00 93.50 92 CYS A O 1
ATOM 711 N N . PHE A 1 93 ? -6.21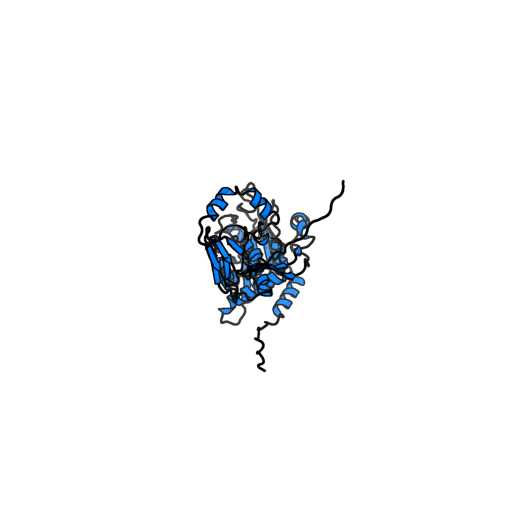9 10.510 12.093 1.00 93.25 93 PHE A N 1
ATOM 712 C CA . PHE A 1 93 ? -5.457 11.349 11.173 1.00 93.25 93 PHE A CA 1
ATOM 713 C C . PHE A 1 93 ? -4.194 10.633 10.708 1.00 93.25 93 PHE A C 1
ATOM 715 O O . PHE A 1 93 ? -3.511 10.028 11.519 1.00 93.25 93 PHE A O 1
ATOM 722 N N . ALA A 1 94 ? -3.829 10.767 9.437 1.00 87.94 94 ALA A N 1
ATOM 723 C CA . ALA A 1 94 ? -2.583 10.197 8.926 1.00 87.94 94 ALA A CA 1
ATOM 724 C C . ALA A 1 94 ? -1.337 10.949 9.442 1.00 87.94 94 ALA A C 1
ATOM 726 O O . ALA A 1 94 ? -0.280 10.360 9.645 1.00 87.94 94 ALA A O 1
ATOM 727 N N . THR A 1 95 ? -1.459 12.255 9.705 1.00 85.50 95 THR A N 1
ATOM 728 C CA . THR A 1 95 ? -0.346 13.129 10.113 1.00 85.50 95 THR A CA 1
ATOM 729 C C . THR A 1 95 ? -0.506 13.655 11.539 1.00 85.50 95 THR A C 1
ATOM 731 O O . THR A 1 95 ? -1.629 13.845 12.017 1.00 85.50 95 THR A O 1
ATOM 734 N N . ASP A 1 96 ? 0.618 13.947 12.203 1.00 82.06 96 ASP A N 1
ATOM 735 C CA . ASP A 1 96 ? 0.637 14.482 13.575 1.00 82.06 96 ASP A CA 1
ATOM 736 C C . ASP A 1 96 ? -0.048 15.845 13.693 1.00 82.06 96 ASP A C 1
ATOM 738 O O . ASP A 1 96 ? -0.784 16.091 14.647 1.00 82.06 96 ASP A O 1
ATOM 742 N N . ASP A 1 97 ? 0.092 16.693 12.674 1.00 80.12 97 ASP A N 1
ATOM 743 C CA . ASP A 1 97 ? -0.565 18.003 12.612 1.00 80.12 97 ASP A CA 1
ATOM 744 C C . ASP A 1 97 ? -2.060 17.929 12.262 1.00 80.12 97 ASP A C 1
ATOM 746 O O . ASP A 1 97 ? -2.768 18.943 12.309 1.00 80.12 97 ASP A O 1
ATOM 750 N N . GLY A 1 98 ? -2.562 16.744 11.903 1.00 79.31 98 GLY A N 1
ATOM 751 C CA . GLY A 1 98 ? -3.930 16.526 11.438 1.00 79.31 98 GLY A CA 1
ATOM 752 C C . GLY A 1 98 ? -5.006 17.091 12.375 1.00 79.31 98 GLY A C 1
ATOM 753 O O . GLY A 1 98 ? -5.864 17.846 11.901 1.00 79.31 98 GLY A O 1
ATOM 754 N N . PRO A 1 99 ? -4.969 16.815 13.696 1.00 78.56 99 PRO A N 1
ATOM 755 C CA . PRO A 1 99 ? -5.898 17.406 14.656 1.00 78.56 99 PRO A CA 1
ATOM 756 C C . PRO A 1 99 ? -5.874 18.941 14.641 1.00 78.56 99 PRO A C 1
ATOM 758 O O . PRO A 1 99 ? -6.928 19.574 14.524 1.00 78.56 99 PRO A O 1
ATOM 761 N N . ALA A 1 100 ? -4.688 19.556 14.701 1.00 78.50 100 ALA A N 1
ATOM 762 C CA . ALA A 1 100 ? -4.526 21.010 14.736 1.00 78.50 100 ALA A CA 1
ATOM 763 C C . ALA A 1 100 ? -5.003 21.675 13.433 1.00 78.50 100 ALA A C 1
ATOM 765 O O . ALA A 1 100 ? -5.707 22.690 13.449 1.00 78.50 100 ALA A O 1
ATOM 766 N N . GLU A 1 101 ? -4.679 21.088 12.281 1.00 76.38 101 GLU A N 1
ATOM 767 C CA . GLU A 1 101 ? -5.179 21.539 10.983 1.00 76.38 101 GLU A CA 1
ATOM 768 C C . GLU A 1 101 ? -6.705 21.424 10.888 1.00 76.38 101 GLU A C 1
ATOM 770 O O . GLU A 1 101 ? -7.378 22.338 10.397 1.00 76.38 101 GLU A O 1
ATOM 775 N N . PHE A 1 102 ? -7.269 20.338 11.410 1.00 77.69 102 PHE A N 1
ATOM 776 C CA . PHE A 1 102 ? -8.707 20.128 11.432 1.00 77.69 102 PHE A CA 1
ATOM 777 C C . PHE A 1 102 ? -9.437 21.151 12.306 1.00 77.69 102 PHE A C 1
ATOM 779 O O . PHE A 1 102 ? -10.477 21.674 11.887 1.00 77.69 102 PHE A O 1
ATOM 786 N N . TYR A 1 103 ? -8.878 21.484 13.475 1.00 74.38 103 TYR A N 1
ATOM 787 C CA . TYR A 1 103 ? -9.362 22.579 14.318 1.00 74.38 103 TYR A CA 1
ATOM 788 C C . TYR A 1 103 ? -9.354 23.913 13.558 1.00 74.38 103 TYR A C 1
ATOM 790 O O . TYR A 1 103 ? -10.376 24.596 13.529 1.00 74.38 103 TYR A O 1
ATOM 798 N N . ARG A 1 104 ? -8.259 24.251 12.858 1.00 72.50 104 ARG A N 1
ATOM 799 C CA . ARG A 1 104 ? -8.148 25.503 12.079 1.00 72.50 104 ARG A CA 1
ATOM 800 C C . ARG A 1 104 ? -9.151 25.592 10.923 1.00 72.50 104 ARG A C 1
ATOM 802 O O . ARG A 1 104 ? -9.675 26.667 10.640 1.00 72.50 104 ARG A O 1
ATOM 809 N N . ARG A 1 105 ? -9.422 24.480 10.229 1.00 67.88 105 ARG A N 1
ATOM 810 C CA . ARG A 1 105 ? -10.247 24.467 9.004 1.00 67.88 105 ARG A CA 1
ATOM 811 C C . ARG A 1 105 ? -11.756 24.473 9.250 1.00 67.88 105 ARG A C 1
ATOM 813 O O . ARG A 1 105 ? -12.511 24.885 8.366 1.00 67.88 105 ARG A O 1
ATOM 820 N N . ARG A 1 106 ? -12.247 24.004 10.402 1.00 64.38 106 ARG A N 1
ATOM 821 C CA . ARG A 1 106 ? -13.697 23.930 10.648 1.00 64.38 106 ARG A CA 1
ATOM 822 C C . ARG A 1 106 ? -14.241 25.197 11.308 1.00 64.38 106 ARG A C 1
ATOM 824 O O . ARG A 1 106 ? -14.111 25.398 12.507 1.00 64.38 106 ARG A O 1
ATOM 831 N N . LYS A 1 107 ? -15.038 25.964 10.554 1.00 54.22 107 LYS A N 1
ATOM 832 C CA . LYS A 1 107 ? -16.030 26.889 11.133 1.00 54.22 107 LYS A CA 1
ATOM 833 C C . LYS A 1 107 ? -17.058 26.058 11.926 1.00 54.22 107 LYS A C 1
ATOM 835 O O . LYS A 1 107 ? -17.927 25.417 11.335 1.00 54.22 107 LYS A O 1
ATOM 840 N N . HIS A 1 108 ? -16.914 26.034 13.253 1.00 56.62 108 HIS A N 1
ATOM 841 C CA . HIS A 1 108 ? -17.574 25.135 14.216 1.00 56.62 108 HIS A CA 1
ATOM 842 C C . HIS A 1 108 ? -19.102 24.989 14.077 1.00 56.62 108 HIS A C 1
ATOM 844 O O . HIS A 1 108 ? -19.652 23.948 14.432 1.00 56.62 108 HIS A O 1
ATOM 850 N N . TRP A 1 109 ? -19.800 25.980 13.522 1.00 56.72 109 TRP A N 1
ATOM 851 C CA . TRP A 1 109 ? -21.261 26.031 13.548 1.00 56.72 109 TRP A CA 1
ATOM 852 C C . TRP A 1 109 ? -21.954 25.010 12.630 1.00 56.72 109 TRP A C 1
ATOM 854 O O . TRP A 1 109 ? -22.969 24.445 13.025 1.00 56.72 109 TRP A O 1
ATOM 864 N N . ARG A 1 110 ? -21.413 24.708 11.436 1.00 54.91 110 ARG A N 1
ATOM 865 C CA . ARG A 1 110 ? -22.090 23.818 10.465 1.00 54.91 110 ARG A CA 1
ATOM 866 C C . ARG A 1 110 ? -22.114 22.365 10.926 1.00 54.91 110 ARG A C 1
ATOM 868 O O . ARG A 1 110 ? -23.164 21.745 10.884 1.00 54.91 110 ARG A O 1
ATOM 875 N N . ALA A 1 111 ? -20.983 21.847 11.411 1.00 54.56 111 ALA A N 1
ATOM 876 C CA . ALA A 1 111 ? -20.870 20.481 11.935 1.00 54.56 111 ALA A CA 1
ATOM 877 C C . ALA A 1 111 ? -21.568 20.311 13.300 1.00 54.56 111 ALA A C 1
ATOM 879 O O . ALA A 1 111 ? -22.072 19.229 13.597 1.00 54.56 111 ALA A O 1
ATOM 880 N N . PHE A 1 112 ? -21.612 21.376 14.113 1.00 58.06 112 PHE A N 1
ATOM 881 C CA . PHE A 1 112 ? -22.342 21.412 15.381 1.00 58.06 112 PHE A CA 1
ATOM 882 C C . PHE A 1 112 ? -23.862 21.420 15.168 1.00 58.06 112 PHE A C 1
ATOM 884 O O . PHE A 1 112 ? -24.543 20.558 15.718 1.00 58.06 112 PHE A O 1
ATOM 891 N N . ALA A 1 113 ? -24.385 22.300 14.308 1.00 62.72 113 ALA A N 1
ATOM 892 C CA . ALA A 1 113 ? -25.805 22.324 13.940 1.00 62.72 113 ALA A CA 1
ATOM 893 C C . ALA A 1 113 ? -26.247 20.987 13.331 1.00 62.72 113 ALA A C 1
ATOM 895 O O . ALA A 1 113 ? -27.267 20.416 13.705 1.00 62.72 113 ALA A O 1
ATOM 896 N N . GLU A 1 114 ? -25.400 20.429 12.469 1.00 56.88 114 GLU A N 1
ATOM 897 C CA . GLU A 1 114 ? -25.559 19.094 11.913 1.00 56.88 114 GLU A CA 1
ATOM 898 C C . GLU A 1 114 ? -25.641 17.995 12.993 1.00 56.88 114 GLU A C 1
ATOM 900 O O . GLU A 1 114 ? -26.330 17.004 12.777 1.00 56.88 114 GLU A O 1
ATOM 905 N N . SER A 1 115 ? -24.982 18.151 14.147 1.00 57.00 115 SER A N 1
ATOM 906 C CA . SER A 1 115 ? -24.906 17.141 15.216 1.00 57.00 115 SER A CA 1
ATOM 907 C C . SER A 1 115 ? -26.109 17.087 16.166 1.00 57.00 115 SER A C 1
ATOM 909 O O . SER A 1 115 ? -26.257 16.092 16.877 1.00 57.00 115 SER A O 1
ATOM 911 N N . LEU A 1 116 ? -26.963 18.116 16.166 1.00 61.50 116 LEU A N 1
ATOM 912 C CA . LEU A 1 116 ? -28.084 18.266 17.105 1.00 61.50 116 LEU A CA 1
ATOM 913 C C . LEU A 1 116 ? -29.334 17.454 16.718 1.00 61.50 116 LEU A C 1
ATOM 915 O O . LEU A 1 116 ? -30.208 17.253 17.554 1.00 61.50 116 LEU A O 1
ATOM 919 N N . VAL A 1 117 ? -29.407 16.939 15.486 1.00 57.44 117 VAL A N 1
ATOM 920 C CA . VAL A 1 117 ? -30.576 16.213 14.957 1.00 57.44 117 VAL A CA 1
ATOM 921 C C . VAL A 1 117 ? -30.114 14.909 14.307 1.00 57.44 117 VAL A C 1
ATOM 923 O O . VAL A 1 117 ? -29.988 14.837 13.086 1.00 57.44 117 VAL A O 1
ATOM 926 N N . ARG A 1 118 ? -29.741 13.886 15.094 1.00 60.78 118 ARG A N 1
ATOM 927 C CA . ARG A 1 118 ? -29.237 12.617 14.525 1.00 60.78 118 ARG A CA 1
ATOM 928 C C . ARG A 1 118 ? -29.692 11.376 15.292 1.00 60.78 118 ARG A C 1
ATOM 930 O O . ARG A 1 118 ? -29.638 11.390 16.523 1.00 60.78 118 ARG A O 1
ATOM 937 N N . PRO A 1 119 ? -30.065 10.288 14.589 1.00 57.88 119 PRO A N 1
ATOM 938 C CA . PRO A 1 119 ? -30.351 9.010 15.222 1.00 57.88 119 PRO A CA 1
ATOM 939 C C . PRO A 1 119 ? -29.084 8.503 15.912 1.00 57.88 119 PRO A C 1
ATOM 941 O O . PRO A 1 119 ? -28.046 8.288 15.279 1.00 57.88 119 PRO A O 1
ATOM 944 N N . LYS A 1 120 ? -29.171 8.356 17.233 1.00 70.25 120 LYS A N 1
ATOM 945 C CA . LYS A 1 120 ? -28.151 7.699 18.044 1.00 70.25 120 LYS A CA 1
ATOM 946 C C . LYS A 1 120 ? -28.503 6.221 18.086 1.00 70.25 120 LYS A C 1
ATOM 948 O O . LYS A 1 120 ? -29.507 5.851 18.684 1.00 70.25 120 LYS A O 1
ATOM 953 N N . SER A 1 121 ? -27.692 5.387 17.449 1.00 86.94 121 SER A N 1
ATOM 954 C CA . SER A 1 121 ? -27.742 3.946 17.697 1.00 86.94 121 SER A CA 1
ATOM 955 C C . SER A 1 121 ? -26.731 3.602 18.781 1.00 86.94 121 SER A C 1
ATOM 957 O O . SER A 1 121 ? -25.622 4.136 18.764 1.00 86.94 121 SER A O 1
ATOM 959 N N . ARG A 1 122 ? -27.089 2.710 19.700 1.00 92.31 122 ARG A N 1
ATOM 960 C CA . ARG A 1 122 ? -26.135 2.124 20.642 1.00 92.31 122 ARG A CA 1
ATOM 961 C C . ARG A 1 122 ? -25.546 0.850 20.044 1.00 92.31 122 ARG A C 1
ATOM 963 O O . ARG A 1 122 ? -26.229 0.161 19.287 1.00 92.31 122 ARG A O 1
ATOM 970 N N . MET A 1 123 ? -24.294 0.564 20.364 1.00 93.75 123 MET A N 1
ATOM 971 C CA . MET A 1 123 ? -23.625 -0.683 20.030 1.00 93.75 123 MET A CA 1
ATOM 972 C C . MET A 1 123 ? -23.029 -1.272 21.301 1.00 93.75 123 MET A C 1
ATOM 974 O O . MET A 1 123 ? -22.228 -0.621 21.970 1.00 93.75 123 MET A O 1
ATOM 978 N N . THR A 1 124 ? -23.497 -2.467 21.640 1.00 93.06 124 THR A N 1
ATOM 979 C CA . THR A 1 124 ? -23.077 -3.224 22.824 1.00 93.06 124 THR A CA 1
ATOM 980 C C . THR A 1 124 ? -21.912 -4.153 22.509 1.00 93.06 124 THR A C 1
ATOM 982 O O . THR A 1 124 ? -21.085 -4.392 23.378 1.00 93.06 124 THR A O 1
ATOM 985 N N . ASN A 1 125 ? -21.831 -4.649 21.270 1.00 93.75 125 ASN A N 1
ATOM 986 C CA . ASN A 1 125 ? -20.692 -5.437 20.812 1.00 93.75 125 ASN A CA 1
ATOM 987 C C . ASN A 1 125 ? -19.450 -4.539 20.690 1.00 93.75 125 ASN A C 1
ATOM 989 O O . ASN A 1 125 ? -19.597 -3.369 20.303 1.00 93.75 125 ASN A O 1
ATOM 993 N N . PRO A 1 126 ? -18.247 -5.066 20.966 1.00 96.81 126 PRO A N 1
ATOM 994 C CA . PRO A 1 126 ? -17.006 -4.329 20.791 1.00 96.81 126 PRO A CA 1
ATOM 995 C C . PRO A 1 126 ? -16.853 -3.728 19.390 1.00 96.81 126 PRO A C 1
ATOM 997 O O . PRO A 1 126 ? -16.874 -4.423 18.372 1.00 96.81 126 PRO A O 1
ATOM 1000 N N . ALA A 1 127 ? -16.699 -2.407 19.336 1.00 98.00 127 ALA A N 1
ATOM 1001 C CA . ALA A 1 127 ? -16.436 -1.682 18.102 1.00 98.00 127 ALA A CA 1
ATOM 1002 C C . ALA A 1 127 ? -14.946 -1.707 17.767 1.00 98.00 127 ALA A C 1
ATOM 1004 O O . ALA A 1 127 ? -14.120 -1.624 18.669 1.00 98.00 127 ALA A O 1
ATOM 1005 N N . LEU A 1 128 ? -14.606 -1.676 16.483 1.00 98.44 128 LEU A N 1
ATOM 1006 C CA . LEU A 1 128 ? -13.249 -1.434 16.000 1.00 98.44 128 LEU A CA 1
ATOM 1007 C C . LEU A 1 128 ? -13.241 -0.261 15.016 1.00 98.44 128 LEU A C 1
ATOM 1009 O O . LEU A 1 128 ? -14.125 -0.149 14.164 1.00 98.44 128 LEU A O 1
ATOM 1013 N N . CYS A 1 129 ? -12.226 0.597 15.098 1.00 97.88 129 CYS A N 1
ATOM 1014 C CA . CYS A 1 129 ? -11.933 1.596 14.073 1.00 97.88 129 CYS A CA 1
ATOM 1015 C C . CYS A 1 129 ? -10.451 1.532 13.691 1.00 97.88 129 CYS A C 1
ATOM 1017 O O . CYS A 1 129 ? -9.586 1.613 14.556 1.00 97.88 129 CYS A O 1
ATOM 1019 N N . ILE A 1 130 ? -10.167 1.425 12.393 1.00 97.38 130 ILE A N 1
ATOM 1020 C CA . ILE A 1 130 ? -8.797 1.394 11.845 1.00 97.38 130 ILE A CA 1
ATOM 1021 C C . ILE A 1 130 ? -8.537 2.511 10.830 1.00 97.38 130 ILE A C 1
ATOM 1023 O O . ILE A 1 130 ? -7.457 2.590 10.255 1.00 97.38 130 ILE A O 1
ATOM 1027 N N . THR A 1 131 ? -9.545 3.345 10.560 1.00 95.88 131 THR A N 1
ATOM 1028 C CA . THR A 1 131 ? -9.506 4.319 9.466 1.00 95.88 131 THR A CA 1
ATOM 1029 C C . THR A 1 131 ? -9.185 5.726 9.937 1.00 95.88 131 THR A C 1
ATOM 1031 O O . THR A 1 131 ? -9.687 6.182 10.965 1.00 95.88 131 THR A O 1
ATOM 1034 N N . ASP A 1 132 ? -8.471 6.446 9.087 1.00 93.81 132 ASP A N 1
ATOM 1035 C CA . ASP A 1 132 ? -8.146 7.862 9.188 1.00 93.81 132 ASP A CA 1
ATOM 1036 C C . ASP A 1 132 ? -8.681 8.657 7.975 1.00 93.81 132 ASP A C 1
ATOM 1038 O O . ASP A 1 132 ? -9.537 8.204 7.205 1.00 93.81 132 ASP A O 1
ATOM 1042 N N . ASN A 1 133 ? -8.190 9.883 7.795 1.00 90.81 133 ASN A N 1
ATOM 1043 C CA . ASN A 1 133 ? -8.571 10.769 6.700 1.00 90.81 133 ASN A CA 1
ATOM 1044 C C . ASN A 1 133 ? -8.004 10.388 5.314 1.00 90.81 133 ASN A C 1
ATOM 1046 O O . ASN A 1 133 ? -8.412 11.022 4.336 1.00 90.81 133 ASN A O 1
ATOM 1050 N N . TRP A 1 134 ? -7.112 9.398 5.199 1.00 92.69 134 TRP A N 1
ATOM 1051 C CA . TRP A 1 134 ? -6.479 8.945 3.947 1.00 92.69 134 TRP A CA 1
ATOM 1052 C C . TRP A 1 134 ? -6.858 7.513 3.536 1.00 92.69 134 TRP A C 1
ATOM 1054 O O . TRP A 1 134 ? -6.708 7.154 2.366 1.00 92.69 134 TRP A O 1
ATOM 1064 N N . SER A 1 135 ? -7.461 6.737 4.439 1.00 93.69 135 SER A N 1
ATOM 1065 C CA . SER A 1 135 ? -7.780 5.304 4.285 1.00 93.69 135 SER A CA 1
ATOM 1066 C C . SER A 1 135 ? -8.656 4.908 3.078 1.00 93.69 135 SER A C 1
ATOM 1068 O O . SER A 1 135 ? -8.850 3.727 2.829 1.00 93.69 135 SER A O 1
ATOM 1070 N N . CYS A 1 136 ? -9.219 5.849 2.312 1.00 91.38 136 CYS A N 1
ATOM 1071 C CA . CYS A 1 136 ? -9.971 5.534 1.085 1.00 91.38 136 CYS A CA 1
ATOM 1072 C C . CYS A 1 136 ? -9.075 5.292 -0.147 1.00 91.38 136 CYS A C 1
ATOM 1074 O O . CYS A 1 136 ? -9.568 4.824 -1.172 1.00 91.38 136 CYS A O 1
ATOM 1076 N N . GLY A 1 137 ? -7.789 5.653 -0.100 1.00 93.25 137 GLY A N 1
ATOM 1077 C CA . GLY A 1 137 ? -6.842 5.347 -1.176 1.00 93.25 137 GLY A CA 1
ATOM 1078 C C . GLY A 1 137 ? -6.304 3.922 -1.054 1.00 93.25 137 GLY A C 1
ATOM 1079 O O . GLY A 1 137 ? -6.002 3.501 0.052 1.00 93.25 137 GLY A O 1
ATOM 1080 N N . TYR A 1 138 ? -6.131 3.206 -2.172 1.00 95.44 138 TYR A N 1
ATOM 1081 C CA . TYR A 1 138 ? -5.681 1.801 -2.166 1.00 95.44 138 TYR A CA 1
ATOM 1082 C C . TYR A 1 138 ? -4.395 1.575 -1.356 1.00 95.44 138 TYR A C 1
ATOM 1084 O O . TYR A 1 138 ? -4.372 0.726 -0.473 1.00 95.44 138 TYR A O 1
ATOM 1092 N N . PHE A 1 139 ? -3.367 2.401 -1.590 1.00 96.31 139 PHE A N 1
ATOM 1093 C CA . PHE A 1 139 ? -2.117 2.362 -0.824 1.00 96.31 139 PHE A CA 1
ATOM 1094 C C . PHE A 1 139 ? -2.370 2.522 0.683 1.00 96.31 139 PHE A C 1
ATOM 1096 O O . PHE A 1 139 ? -1.959 1.673 1.460 1.00 96.31 139 PHE A O 1
ATOM 1103 N N . HIS A 1 140 ? -3.091 3.569 1.096 1.00 97.00 140 HIS A N 1
ATOM 1104 C CA . HIS A 1 140 ? -3.329 3.856 2.516 1.00 97.00 140 HIS A CA 1
ATOM 1105 C C . HIS A 1 140 ? -4.226 2.812 3.182 1.00 97.00 140 HIS A C 1
ATOM 1107 O O . HIS A 1 140 ? -4.034 2.472 4.344 1.00 97.00 140 HIS A O 1
ATOM 1113 N N . TRP A 1 141 ? -5.195 2.263 2.452 1.00 97.94 141 TRP A N 1
ATOM 1114 C CA . TRP A 1 141 ? -6.010 1.171 2.959 1.00 97.94 141 TRP A CA 1
ATOM 1115 C C . TRP A 1 141 ? -5.150 -0.055 3.268 1.00 97.94 141 TRP A C 1
ATOM 1117 O O . TRP A 1 141 ? -5.150 -0.522 4.400 1.00 97.94 141 TRP A O 1
ATOM 1127 N N . ILE A 1 142 ? -4.388 -0.545 2.286 1.00 97.94 142 ILE A N 1
ATOM 1128 C CA . ILE A 1 142 ? -3.611 -1.782 2.430 1.00 97.94 142 ILE A CA 1
ATOM 1129 C C . ILE A 1 142 ? -2.409 -1.597 3.364 1.00 97.94 142 ILE A C 1
ATOM 1131 O O . ILE A 1 142 ? -2.100 -2.509 4.124 1.00 97.94 142 ILE A O 1
ATOM 1135 N N . CYS A 1 143 ? -1.733 -0.448 3.320 1.00 97.38 143 CYS A N 1
ATOM 1136 C CA . CYS A 1 143 ? -0.481 -0.242 4.043 1.00 97.38 143 CYS A CA 1
ATOM 1137 C C . CYS A 1 143 ? -0.619 0.469 5.396 1.00 97.38 143 CYS A C 1
ATOM 1139 O O . CYS A 1 143 ? 0.226 0.245 6.256 1.00 97.38 143 CYS A O 1
ATOM 1141 N N . ASP A 1 144 ? -1.636 1.315 5.596 1.00 96.44 144 ASP A N 1
ATOM 1142 C CA . ASP A 1 144 ? -1.777 2.103 6.832 1.00 96.44 144 ASP A CA 1
ATOM 1143 C C . ASP A 1 144 ? -2.968 1.628 7.683 1.00 96.44 144 ASP A C 1
ATOM 1145 O O . ASP A 1 144 ? -2.847 1.483 8.900 1.00 96.44 144 ASP A O 1
ATOM 1149 N N . ALA A 1 145 ? -4.120 1.352 7.061 1.00 97.62 145 ALA A N 1
ATOM 1150 C CA . ALA A 1 145 ? -5.341 0.976 7.777 1.00 97.62 145 ALA A CA 1
ATOM 1151 C C . ALA A 1 145 ? -5.397 -0.526 8.101 1.00 97.62 145 ALA A C 1
ATOM 1153 O O . ALA A 1 145 ? -5.602 -0.910 9.250 1.00 97.62 145 ALA A O 1
ATOM 1154 N N . LEU A 1 146 ? -5.203 -1.389 7.103 1.00 97.75 146 LEU A N 1
ATOM 1155 C CA . LEU A 1 146 ? -5.377 -2.838 7.224 1.00 97.75 146 LEU A CA 1
ATOM 1156 C C . LEU A 1 146 ? -4.388 -3.498 8.213 1.00 97.75 146 LEU A C 1
ATOM 1158 O O . LEU A 1 146 ? -4.834 -4.342 8.987 1.00 97.75 146 LEU A O 1
ATOM 1162 N N . PRO A 1 147 ? -3.109 -3.081 8.340 1.00 97.62 147 PRO A N 1
ATOM 1163 C CA . PRO A 1 147 ? -2.206 -3.630 9.358 1.00 97.62 147 PRO A CA 1
ATOM 1164 C C . PRO A 1 147 ? -2.656 -3.354 10.799 1.00 97.62 147 PRO A C 1
ATOM 1166 O O . PRO A 1 147 ? -2.291 -4.086 11.714 1.00 97.62 147 PRO A O 1
ATOM 1169 N N . ARG A 1 148 ? -3.501 -2.339 11.023 1.00 97.94 148 ARG A N 1
ATOM 1170 C CA . ARG A 1 148 ? -4.068 -2.052 12.349 1.00 97.94 148 ARG A CA 1
ATOM 1171 C C . ARG A 1 148 ? -5.067 -3.125 12.792 1.00 97.94 148 ARG A C 1
ATOM 1173 O O . ARG A 1 148 ? -5.257 -3.296 13.991 1.00 97.94 148 ARG A O 1
ATOM 1180 N N . LEU A 1 149 ? -5.660 -3.888 11.864 1.00 97.88 149 LEU A N 1
ATOM 1181 C CA . LEU A 1 149 ? -6.438 -5.086 12.211 1.00 97.88 149 LEU A CA 1
ATOM 1182 C C . LEU A 1 149 ? -5.557 -6.170 12.833 1.00 97.88 149 LEU A C 1
ATOM 1184 O O . LEU A 1 149 ? -5.981 -6.793 13.800 1.00 97.88 149 LEU A O 1
ATOM 1188 N N . LEU A 1 150 ? -4.331 -6.353 12.332 1.00 97.81 150 LEU A N 1
ATOM 1189 C CA . LEU A 1 150 ? -3.383 -7.304 12.917 1.00 97.81 150 LEU A CA 1
ATOM 1190 C C . LEU A 1 150 ? -2.945 -6.874 14.319 1.00 97.81 150 LEU A C 1
ATOM 1192 O O . LEU A 1 150 ? -2.807 -7.722 15.189 1.00 97.81 150 LEU A O 1
ATOM 1196 N N . LEU A 1 151 ? -2.781 -5.568 14.566 1.00 97.94 151 LEU A N 1
ATOM 1197 C CA . LEU A 1 151 ? -2.530 -5.058 15.920 1.00 97.94 151 LEU A CA 1
ATOM 1198 C C . LEU A 1 151 ? -3.717 -5.328 16.855 1.00 97.94 151 LEU A C 1
ATOM 1200 O O . LEU A 1 151 ? -3.521 -5.791 17.973 1.00 97.94 151 LEU A O 1
ATOM 1204 N N . ALA A 1 152 ? -4.951 -5.083 16.397 1.00 97.88 152 ALA A N 1
ATOM 1205 C CA . ALA A 1 152 ? -6.151 -5.376 17.184 1.00 97.88 152 ALA A CA 1
ATOM 1206 C C . ALA A 1 152 ? -6.251 -6.869 17.551 1.00 97.88 152 ALA A C 1
ATOM 1208 O O . ALA A 1 152 ? -6.593 -7.200 18.686 1.00 97.88 152 ALA A O 1
ATOM 1209 N N . GLU A 1 153 ? -5.907 -7.751 16.607 1.00 96.50 153 GLU A N 1
ATOM 1210 C CA . GLU A 1 153 ? -5.938 -9.211 16.763 1.00 96.50 153 GLU A CA 1
ATOM 1211 C C . GLU A 1 153 ? -4.998 -9.725 17.867 1.00 96.50 153 GLU A C 1
ATOM 1213 O O . GLU A 1 153 ? -5.268 -10.769 18.457 1.00 96.50 153 GLU A O 1
ATOM 1218 N N . GLN A 1 154 ? -3.934 -8.982 18.201 1.00 95.88 154 GLN A N 1
ATOM 1219 C CA . GLN A 1 154 ? -3.013 -9.344 19.288 1.00 95.88 154 GLN A CA 1
ATOM 1220 C C . GLN A 1 154 ? -3.642 -9.213 20.682 1.00 95.88 154 GLN A C 1
ATOM 1222 O O . GLN A 1 154 ? -3.184 -9.858 21.622 1.00 95.88 154 GLN A O 1
ATOM 1227 N N . VAL A 1 155 ? -4.682 -8.386 20.822 1.00 95.94 155 VAL A N 1
ATOM 1228 C CA . VAL A 1 155 ? -5.348 -8.113 22.108 1.00 95.94 155 VAL A CA 1
ATOM 1229 C C . VAL A 1 155 ? -6.737 -8.739 22.165 1.00 95.94 155 VAL A C 1
ATOM 1231 O O . VAL A 1 155 ? -7.205 -9.126 23.237 1.00 95.94 155 VAL A O 1
ATOM 1234 N N . ARG A 1 156 ? -7.417 -8.862 21.020 1.00 95.19 156 ARG A N 1
ATOM 1235 C CA . ARG A 1 156 ? -8.750 -9.458 20.943 1.00 95.19 156 ARG A CA 1
ATOM 1236 C C . ARG A 1 156 ? -8.985 -10.169 19.620 1.00 95.19 156 ARG A C 1
ATOM 1238 O O . ARG A 1 156 ? -8.648 -9.649 18.564 1.00 95.19 156 ARG A O 1
ATOM 1245 N N . SER A 1 157 ? -9.677 -11.307 19.680 1.00 96.38 157 SER A N 1
ATOM 1246 C CA . SER A 1 157 ? -10.160 -12.009 18.491 1.00 96.38 157 SER A CA 1
ATOM 1247 C C . SER A 1 157 ? -10.962 -11.081 17.570 1.00 96.38 157 SER A C 1
ATOM 1249 O O . SER A 1 157 ? -11.902 -10.408 18.002 1.00 96.38 157 SER A O 1
ATOM 1251 N N . THR A 1 158 ? -10.631 -11.072 16.278 1.00 95.12 158 THR A N 1
ATOM 1252 C CA . THR A 1 158 ? -11.374 -10.290 15.274 1.00 95.12 158 THR A CA 1
ATOM 1253 C C . THR A 1 158 ? -12.830 -10.748 15.138 1.00 95.12 158 THR A C 1
ATOM 1255 O O . THR A 1 158 ? -13.697 -9.912 14.874 1.00 95.12 158 THR A O 1
ATOM 1258 N N . ALA A 1 159 ? -13.128 -12.009 15.474 1.00 97.06 159 ALA A N 1
ATOM 1259 C CA . ALA A 1 159 ? -14.479 -12.580 15.475 1.00 97.06 159 ALA A CA 1
ATOM 1260 C C . ALA A 1 159 ? -15.403 -11.995 16.559 1.00 97.06 159 ALA A C 1
ATOM 1262 O O . ALA A 1 159 ? -16.602 -12.265 16.572 1.00 97.06 159 ALA A O 1
ATOM 1263 N N . GLU A 1 160 ? -14.868 -11.166 17.461 1.00 96.94 160 GLU A N 1
ATOM 1264 C CA . GLU A 1 160 ? -15.633 -10.415 18.464 1.00 96.94 160 GLU A CA 1
ATOM 1265 C C . GLU A 1 160 ? -15.827 -8.937 18.083 1.00 96.94 160 GLU A C 1
ATOM 1267 O O . GLU A 1 160 ? -16.579 -8.212 18.740 1.00 96.94 160 GLU A O 1
ATOM 1272 N N . LEU A 1 161 ? -15.139 -8.463 17.040 1.00 97.88 161 LEU A N 1
ATOM 1273 C CA . LEU A 1 161 ? -15.043 -7.049 16.693 1.00 97.88 161 LEU A CA 1
ATOM 1274 C C . LEU A 1 161 ? -15.973 -6.685 15.533 1.00 97.88 161 LEU A C 1
ATOM 1276 O O . LEU A 1 161 ? -15.914 -7.261 14.449 1.00 97.88 161 LEU A O 1
ATOM 1280 N N . THR A 1 162 ? -16.792 -5.650 15.733 1.00 98.31 162 THR A N 1
ATOM 1281 C CA . THR A 1 162 ? -17.538 -4.994 14.650 1.00 98.31 162 THR A CA 1
ATOM 1282 C C . THR A 1 162 ? -16.734 -3.819 14.098 1.00 98.31 162 THR A C 1
ATOM 1284 O O . THR A 1 162 ? -16.598 -2.784 14.759 1.00 98.31 162 THR A O 1
ATOM 1287 N N . LEU A 1 163 ? -16.228 -3.941 12.870 1.00 98.31 163 LEU A N 1
ATOM 1288 C CA . LEU A 1 163 ? -15.478 -2.874 12.209 1.00 98.31 163 LEU A CA 1
ATOM 1289 C C . LEU A 1 163 ? -16.418 -1.757 11.742 1.00 98.31 163 LEU A C 1
ATOM 1291 O O . LEU A 1 163 ? -17.325 -1.974 10.939 1.00 98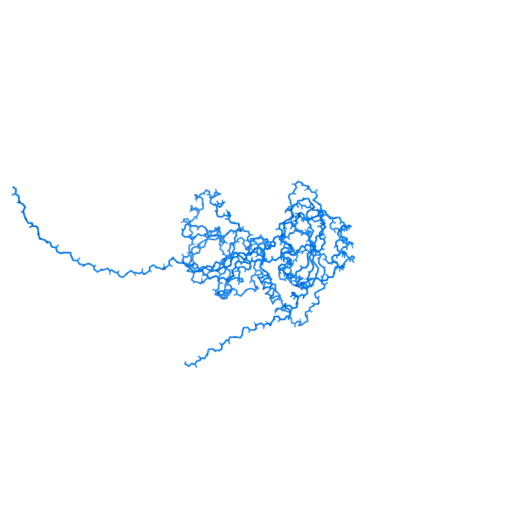.31 163 LEU A O 1
ATOM 1295 N N . LEU A 1 164 ? -16.178 -0.534 12.211 1.00 97.62 164 LEU A N 1
ATOM 1296 C CA . LEU A 1 164 ? -16.919 0.654 11.801 1.00 97.62 164 LEU A CA 1
ATOM 1297 C C . LEU A 1 164 ? -16.226 1.334 10.618 1.00 97.62 164 LEU A C 1
ATOM 1299 O O . LEU A 1 164 ? -15.088 1.783 10.736 1.00 97.62 164 LEU A O 1
ATOM 1303 N N . LEU A 1 165 ? -16.935 1.476 9.496 1.00 96.62 165 LEU A N 1
ATOM 1304 C CA . LEU A 1 165 ? -16.425 2.148 8.298 1.00 96.62 165 LEU A CA 1
ATOM 1305 C C . LEU A 1 165 ? -17.275 3.363 7.910 1.00 96.62 165 LEU A C 1
ATOM 1307 O O . LEU A 1 165 ? -18.502 3.332 8.037 1.00 96.62 165 LEU A O 1
ATOM 1311 N N . PRO A 1 166 ? -16.666 4.440 7.385 1.00 92.94 166 PRO A N 1
ATOM 1312 C CA . PRO A 1 166 ? -17.423 5.550 6.821 1.00 92.94 166 PRO A CA 1
ATOM 1313 C C . PRO A 1 166 ? -18.109 5.121 5.520 1.00 92.94 166 PRO A C 1
ATOM 1315 O O . PRO A 1 166 ? -17.494 4.465 4.688 1.00 92.94 166 PRO A O 1
ATOM 1318 N N . ALA A 1 167 ? -19.328 5.605 5.253 1.00 90.44 167 ALA A N 1
ATOM 1319 C CA . ALA A 1 167 ? -20.089 5.250 4.044 1.00 90.44 167 ALA A CA 1
ATOM 1320 C C . ALA A 1 167 ? -19.346 5.458 2.707 1.00 90.44 167 ALA A C 1
ATOM 1322 O O . ALA A 1 167 ? -19.706 4.840 1.706 1.00 90.44 167 ALA A O 1
ATOM 1323 N N . ALA A 1 168 ? -18.330 6.329 2.666 1.00 89.75 168 ALA A N 1
ATOM 1324 C CA . ALA A 1 168 ? -17.480 6.513 1.489 1.00 89.75 168 ALA A CA 1
ATOM 1325 C C . ALA A 1 168 ? -16.698 5.241 1.113 1.00 89.75 168 ALA A C 1
ATOM 1327 O O . ALA A 1 168 ? -16.464 5.019 -0.073 1.00 89.75 168 ALA A O 1
ATOM 1328 N N . ALA A 1 169 ? -16.368 4.390 2.091 1.00 92.81 169 ALA A N 1
ATOM 1329 C CA . ALA A 1 169 ? -15.649 3.135 1.895 1.00 92.81 169 ALA A CA 1
ATOM 1330 C C . ALA A 1 169 ? -16.400 2.160 0.971 1.00 92.81 169 ALA A C 1
ATOM 1332 O O . ALA A 1 169 ? -15.770 1.436 0.211 1.00 92.81 169 ALA A O 1
ATOM 1333 N N . LYS A 1 170 ? -17.744 2.208 0.939 1.00 91.31 170 LYS A N 1
ATOM 1334 C CA . LYS A 1 170 ? -18.570 1.372 0.041 1.00 91.31 170 LYS A CA 1
ATOM 1335 C C . LYS A 1 170 ? -18.256 1.544 -1.449 1.00 91.31 170 LYS A C 1
ATOM 1337 O O . LYS A 1 170 ? -18.640 0.695 -2.243 1.00 91.31 170 LYS A O 1
ATOM 1342 N N . ARG A 1 171 ? -17.628 2.656 -1.845 1.00 92.06 171 ARG A N 1
ATOM 1343 C CA . ARG A 1 171 ? -17.294 2.948 -3.249 1.00 92.06 171 ARG A CA 1
ATOM 1344 C C . ARG A 1 171 ? -16.092 2.155 -3.755 1.00 92.06 171 ARG A C 1
ATOM 1346 O O . ARG A 1 171 ? -15.854 2.140 -4.956 1.00 92.06 171 ARG A O 1
ATOM 1353 N N . TYR A 1 172 ? -15.331 1.546 -2.853 1.00 93.44 172 TYR A N 1
ATOM 1354 C CA . TYR A 1 172 ? -14.050 0.931 -3.149 1.00 93.44 172 TYR A CA 1
ATOM 1355 C C . TYR A 1 172 ? -14.149 -0.574 -2.901 1.00 93.44 172 TYR A C 1
ATOM 1357 O O . TYR A 1 172 ? -14.103 -1.014 -1.755 1.00 93.44 172 TYR A O 1
ATOM 1365 N N . GLY A 1 173 ? -14.308 -1.360 -3.974 1.00 93.56 173 GLY A N 1
ATOM 1366 C CA . GLY A 1 173 ? -14.491 -2.818 -3.888 1.00 93.56 173 GLY A CA 1
ATOM 1367 C C . GLY A 1 173 ? -13.386 -3.512 -3.090 1.00 93.56 173 GLY A C 1
ATOM 1368 O O . GLY A 1 173 ? -13.685 -4.292 -2.191 1.00 93.56 173 GLY A O 1
ATOM 1369 N N . PHE A 1 174 ? -12.131 -3.096 -3.301 1.00 95.19 174 PHE A N 1
ATOM 1370 C CA . PHE A 1 174 ? -10.967 -3.632 -2.591 1.00 95.19 174 PHE A CA 1
ATOM 1371 C C . PHE A 1 174 ? -11.056 -3.523 -1.063 1.00 95.19 174 PHE A C 1
ATOM 1373 O O . PHE A 1 174 ? -10.429 -4.319 -0.374 1.00 95.19 174 PHE A O 1
ATOM 1380 N N . ILE A 1 175 ? -11.804 -2.556 -0.511 1.00 96.88 175 ILE A N 1
ATOM 1381 C CA . ILE A 1 175 ? -11.959 -2.421 0.944 1.00 96.88 175 ILE A CA 1
ATOM 1382 C C . ILE A 1 175 ? -12.716 -3.622 1.488 1.00 96.88 175 ILE A C 1
ATOM 1384 O O . ILE A 1 175 ? -12.259 -4.252 2.428 1.00 96.88 175 ILE A O 1
ATOM 1388 N N . ARG A 1 176 ? -13.862 -3.949 0.889 1.00 94.69 176 ARG A N 1
ATOM 1389 C CA . ARG A 1 176 ? -14.650 -5.112 1.300 1.00 94.69 176 ARG A CA 1
ATOM 1390 C C . ARG A 1 176 ? -13.884 -6.397 0.997 1.00 94.69 176 ARG A C 1
ATOM 1392 O O . ARG A 1 176 ? -13.702 -7.198 1.897 1.00 94.69 176 ARG A O 1
ATOM 1399 N N . ASP A 1 177 ? -13.399 -6.543 -0.231 1.00 94.75 177 ASP A N 1
ATOM 1400 C CA . ASP A 1 177 ? -12.796 -7.797 -0.689 1.00 94.75 177 ASP A CA 1
ATOM 1401 C C . ASP A 1 177 ? -11.538 -8.162 0.125 1.00 94.75 177 ASP A C 1
ATOM 1403 O O . ASP A 1 177 ? -11.300 -9.331 0.403 1.00 94.75 177 ASP A O 1
ATOM 1407 N N . SER A 1 178 ? -10.748 -7.171 0.565 1.00 97.12 178 SER A N 1
ATOM 1408 C CA . SER A 1 178 ? -9.595 -7.426 1.447 1.00 97.12 178 SER A CA 1
ATOM 1409 C C . SER A 1 178 ? -9.978 -7.728 2.898 1.00 97.12 178 SER A C 1
ATOM 1411 O O . SER A 1 178 ? -9.219 -8.405 3.592 1.00 97.12 178 SER A O 1
ATOM 1413 N N . LEU A 1 179 ? -11.141 -7.262 3.368 1.00 97.31 179 LEU A N 1
ATOM 1414 C CA . LEU A 1 179 ? -11.654 -7.592 4.701 1.00 97.31 179 LEU A CA 1
ATOM 1415 C C . LEU A 1 179 ? -12.147 -9.035 4.790 1.00 97.31 179 LEU A C 1
ATOM 1417 O O . LEU A 1 179 ? -12.090 -9.592 5.878 1.00 97.31 179 LEU A O 1
ATOM 1421 N N . ASP A 1 180 ? -12.529 -9.664 3.676 1.00 94.88 180 ASP A N 1
ATOM 1422 C CA . ASP A 1 180 ? -12.920 -11.082 3.645 1.00 94.88 180 ASP A CA 1
ATOM 1423 C C . ASP A 1 180 ? -11.753 -12.026 4.030 1.00 94.88 180 ASP A C 1
ATOM 1425 O O . ASP A 1 180 ? -11.955 -13.207 4.320 1.00 94.88 180 ASP A O 1
ATOM 1429 N N . ALA A 1 181 ? -10.513 -11.519 4.070 1.00 95.06 181 ALA A N 1
ATOM 1430 C CA . ALA A 1 181 ? -9.346 -12.226 4.607 1.00 95.06 181 ALA A CA 1
ATOM 1431 C C . ALA A 1 181 ? -9.258 -12.209 6.153 1.00 95.06 181 ALA A C 1
ATOM 1433 O O . ALA A 1 181 ? -8.360 -12.829 6.740 1.00 95.06 181 ALA A O 1
ATOM 1434 N N . PHE A 1 182 ? -10.171 -11.498 6.816 1.00 95.94 182 PHE A N 1
ATOM 1435 C CA . PHE A 1 182 ? -10.267 -11.358 8.265 1.00 95.94 182 PHE A CA 1
ATOM 1436 C C . PHE A 1 182 ? -11.616 -11.895 8.746 1.00 95.94 182 PHE A C 1
ATOM 1438 O O . PHE A 1 182 ? -12.654 -11.631 8.148 1.00 95.94 182 PHE A O 1
ATOM 1445 N N . ASP A 1 183 ? -11.603 -12.628 9.856 1.00 94.56 183 ASP A N 1
ATOM 1446 C CA . ASP A 1 183 ? -12.809 -13.215 10.444 1.00 94.56 183 ASP A CA 1
ATOM 1447 C C . ASP A 1 183 ? -13.482 -12.198 11.376 1.00 94.56 183 ASP A C 1
ATOM 1449 O O . ASP A 1 183 ? -13.456 -12.332 12.592 1.00 94.56 183 ASP A O 1
ATOM 1453 N N . LEU A 1 184 ? -13.974 -11.093 10.808 1.00 97.50 184 LEU A N 1
ATOM 1454 C CA . LEU A 1 184 ? -14.639 -10.032 11.568 1.00 97.50 184 LEU A CA 1
ATOM 1455 C C . LEU A 1 184 ? -16.066 -10.430 11.949 1.00 97.50 184 LEU A C 1
ATOM 1457 O O . LEU A 1 184 ? -16.803 -10.958 11.120 1.00 97.50 184 LEU A O 1
ATOM 1461 N N . ALA A 1 185 ? -16.496 -10.069 13.162 1.00 97.12 185 ALA A N 1
ATOM 1462 C CA . ALA A 1 185 ? -17.870 -10.319 13.610 1.00 97.12 185 ALA A CA 1
ATOM 1463 C C . ALA A 1 185 ? -18.913 -9.649 12.697 1.00 97.12 185 ALA A C 1
ATOM 1465 O O . ALA A 1 185 ? -19.957 -10.224 12.395 1.00 97.12 185 ALA A 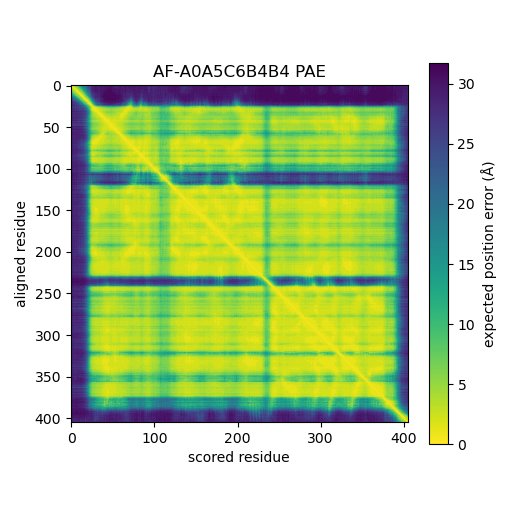O 1
ATOM 1466 N N . ASP A 1 186 ? -18.643 -8.399 12.305 1.00 97.12 186 ASP A N 1
ATOM 1467 C CA . ASP A 1 186 ? -19.456 -7.616 11.373 1.00 97.12 186 ASP A CA 1
ATOM 1468 C C . ASP A 1 186 ? -18.641 -6.436 10.807 1.00 97.12 186 ASP A C 1
ATOM 1470 O O . ASP A 1 186 ? -17.695 -5.942 11.430 1.00 97.12 186 ASP A O 1
ATOM 1474 N N . VAL A 1 187 ? -19.045 -5.931 9.641 1.00 97.00 187 VAL A N 1
ATOM 1475 C CA . VAL A 1 187 ? -18.525 -4.696 9.041 1.00 97.00 187 VAL A CA 1
ATOM 1476 C C . VAL A 1 187 ? -19.672 -3.707 8.872 1.00 97.00 187 VAL A C 1
ATOM 1478 O O . VAL A 1 187 ? -20.451 -3.742 7.914 1.00 97.00 187 VAL A O 1
ATOM 1481 N N . ARG A 1 188 ? -19.748 -2.737 9.783 1.00 95.75 188 ARG A N 1
ATOM 1482 C CA . ARG A 1 188 ? -20.843 -1.773 9.832 1.00 95.75 188 ARG A CA 1
ATOM 1483 C C . ARG A 1 188 ? -20.482 -0.457 9.160 1.00 95.75 188 ARG A C 1
ATOM 1485 O O . ARG A 1 188 ? -19.640 0.317 9.611 1.00 95.75 188 ARG A O 1
ATOM 1492 N N . GLN A 1 189 ? -21.232 -0.141 8.114 1.00 95.12 189 GLN A N 1
ATOM 1493 C CA . GLN A 1 189 ? -21.099 1.108 7.372 1.00 95.12 189 GLN A CA 1
ATOM 1494 C C . GLN A 1 189 ? -21.928 2.226 8.007 1.00 95.12 189 GLN A C 1
ATOM 1496 O O . GLN A 1 189 ? -23.152 2.129 8.119 1.00 95.12 189 GLN A O 1
ATOM 1501 N N . LEU A 1 190 ? -21.266 3.316 8.379 1.00 92.62 190 LEU A N 1
ATOM 1502 C CA . LEU A 1 190 ? -21.882 4.466 9.022 1.00 92.62 190 LEU A CA 1
ATOM 1503 C C . LEU A 1 190 ? -22.240 5.535 7.995 1.00 92.62 190 LEU A C 1
ATOM 1505 O O . LEU A 1 190 ? -21.382 6.040 7.266 1.00 92.62 190 LEU A O 1
ATOM 1509 N N . SER A 1 191 ? -23.514 5.929 7.956 1.00 89.25 191 SER A N 1
ATOM 1510 C CA . SER A 1 191 ? -23.927 7.036 7.089 1.00 89.25 191 SER A CA 1
ATOM 1511 C C . SER A 1 191 ? -23.256 8.345 7.518 1.00 89.25 191 SER A C 1
ATOM 1513 O O . SER A 1 191 ? -22.918 8.536 8.688 1.00 89.25 191 SER A O 1
ATOM 1515 N N . ARG A 1 192 ? -23.125 9.300 6.586 1.00 82.69 192 ARG A N 1
ATOM 1516 C CA . ARG A 1 192 ? -22.507 10.621 6.828 1.00 82.69 192 ARG A CA 1
ATOM 1517 C C . ARG A 1 192 ? -23.023 11.301 8.103 1.00 82.69 192 ARG A C 1
ATOM 1519 O O . ARG A 1 192 ? -22.295 12.070 8.734 1.00 82.69 192 ARG A O 1
ATOM 1526 N N . PHE A 1 193 ? -24.289 11.057 8.436 1.00 82.62 193 PHE A N 1
ATOM 1527 C CA . PHE A 1 193 ? -24.995 11.699 9.531 1.00 82.62 193 PHE A CA 1
ATOM 1528 C C . PHE A 1 193 ? -25.341 10.765 10.692 1.00 82.62 193 PHE A C 1
ATOM 1530 O O . PHE A 1 193 ? -26.080 11.148 11.590 1.00 82.62 193 PHE A O 1
ATOM 1537 N N . GLN A 1 194 ? -24.787 9.560 10.721 1.00 87.25 194 GLN A N 1
ATOM 1538 C CA . GLN A 1 194 ? -24.977 8.649 11.838 1.00 87.25 194 GLN A CA 1
ATOM 1539 C C . GLN A 1 194 ? -24.002 8.957 12.977 1.00 87.25 194 GLN A C 1
ATOM 1541 O O . GLN A 1 194 ? -22.885 9.435 12.757 1.00 87.25 194 GLN A O 1
ATOM 1546 N N . ARG A 1 195 ? -24.430 8.668 14.207 1.00 89.12 195 ARG A N 1
ATOM 1547 C CA . ARG A 1 195 ? -23.560 8.577 15.380 1.00 89.12 195 ARG A CA 1
ATOM 1548 C C . ARG A 1 195 ? -23.863 7.270 16.092 1.00 89.12 195 ARG A C 1
ATOM 1550 O O . ARG A 1 195 ? -25.030 6.970 16.348 1.00 89.12 195 ARG A O 1
ATOM 1557 N N . VAL A 1 196 ? -22.821 6.518 16.406 1.00 93.44 196 VAL A N 1
ATOM 1558 C CA . VAL A 1 196 ? -22.940 5.273 17.160 1.00 93.44 196 VAL A CA 1
ATOM 1559 C C . VAL A 1 196 ? -22.334 5.497 18.532 1.00 93.44 196 VAL A C 1
ATOM 1561 O O . VAL A 1 196 ? -21.189 5.924 18.629 1.00 93.44 196 VAL A O 1
ATOM 1564 N N . HIS A 1 197 ? -23.119 5.277 19.582 1.00 94.94 197 HIS A N 1
ATOM 1565 C CA . HIS A 1 197 ? -22.605 5.207 20.947 1.00 94.94 197 HIS A CA 1
ATOM 1566 C C . HIS A 1 197 ? -22.134 3.780 21.197 1.00 94.94 197 HIS A C 1
ATOM 1568 O O . HIS A 1 197 ? -22.960 2.869 21.213 1.00 94.94 197 HIS A O 1
ATOM 1574 N N . CYS A 1 198 ? -20.832 3.593 21.338 1.00 96.00 198 CYS A N 1
ATOM 1575 C CA . CYS A 1 198 ? -20.211 2.302 21.571 1.00 96.00 198 CYS A CA 1
ATOM 1576 C C . CYS A 1 198 ? -19.992 2.124 23.070 1.00 96.00 198 CYS A C 1
ATOM 1578 O O . CYS A 1 198 ? -19.414 3.000 23.722 1.00 96.00 198 CYS A O 1
ATOM 1580 N N . ASP A 1 199 ? -20.435 0.989 23.607 1.00 96.06 199 ASP A N 1
ATOM 1581 C CA . ASP A 1 199 ? -20.086 0.620 24.976 1.00 96.06 199 ASP A CA 1
ATOM 1582 C C . ASP A 1 199 ? -18.576 0.414 25.105 1.00 96.06 199 ASP A C 1
ATOM 1584 O O . ASP A 1 199 ? -17.989 0.836 26.103 1.00 96.06 199 ASP A O 1
ATOM 1588 N N . GLU A 1 200 ? -17.962 -0.107 24.041 1.00 96.88 200 GLU A N 1
ATOM 1589 C CA . GLU A 1 200 ? -16.527 -0.280 23.908 1.00 96.88 200 GLU A CA 1
ATOM 1590 C C . GLU A 1 200 ? -16.050 -0.009 22.471 1.00 96.88 200 GLU A C 1
ATOM 1592 O O . GLU A 1 200 ? -16.695 -0.426 21.506 1.00 96.88 200 GLU A O 1
ATOM 1597 N N . LEU A 1 201 ? -14.926 0.695 22.330 1.00 97.94 201 LEU A N 1
ATOM 1598 C CA . LEU A 1 201 ? -14.226 0.929 21.069 1.00 97.94 201 LEU A CA 1
ATOM 1599 C C . LEU A 1 201 ? -12.754 0.554 21.208 1.00 97.94 201 LEU A C 1
ATOM 1601 O O . LEU A 1 201 ? -12.008 1.231 21.910 1.00 97.94 201 LEU A O 1
ATOM 1605 N N . VAL A 1 202 ? -12.350 -0.456 20.450 1.00 98.31 202 VAL A N 1
ATOM 1606 C CA . VAL A 1 202 ? -10.962 -0.821 20.197 1.00 98.31 202 VAL A CA 1
ATOM 1607 C C . VAL A 1 202 ? -10.407 0.099 19.112 1.00 98.31 202 VAL A C 1
ATOM 1609 O O . VAL A 1 202 ? -10.962 0.211 18.013 1.00 98.31 202 VAL A O 1
ATOM 1612 N N . LEU A 1 203 ? -9.321 0.791 19.436 1.00 98.19 203 LEU A N 1
ATOM 1613 C CA . LEU A 1 203 ? -8.636 1.732 18.561 1.00 98.19 203 LEU A CA 1
ATOM 1614 C C . LEU A 1 203 ? -7.128 1.446 18.602 1.00 98.19 203 LEU A C 1
ATOM 1616 O O . LEU A 1 203 ? -6.437 1.910 19.510 1.00 98.19 203 LEU A O 1
ATOM 1620 N N . PRO A 1 204 ? -6.605 0.674 17.637 1.00 98.12 204 PRO A N 1
ATOM 1621 C CA . PRO A 1 204 ? -5.168 0.466 17.497 1.00 98.12 204 PRO A CA 1
ATOM 1622 C C . PRO A 1 204 ? -4.467 1.770 17.116 1.00 98.12 204 PRO A C 1
ATOM 1624 O O . PRO A 1 204 ? -5.035 2.565 16.359 1.00 98.12 204 PRO A O 1
ATOM 1627 N N . SER A 1 205 ? -3.232 1.971 17.567 1.00 97.19 205 SER A N 1
ATOM 1628 C CA . SER A 1 20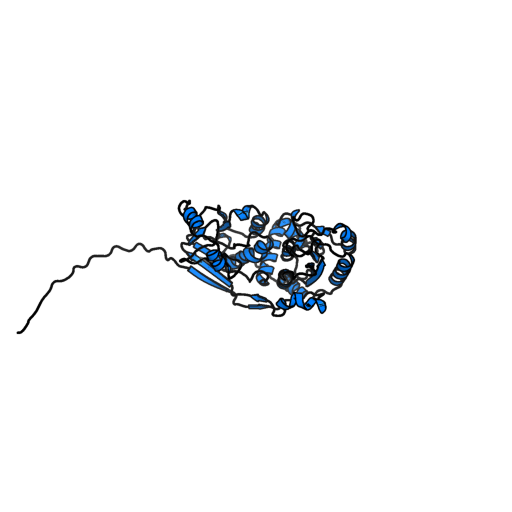5 ? -2.366 3.049 17.087 1.00 97.19 205 SER A CA 1
ATOM 1629 C C . SER A 1 205 ? -2.026 2.871 15.596 1.00 97.19 205 SER A C 1
ATOM 1631 O O . SER A 1 205 ? -2.428 1.898 14.948 1.00 97.19 205 SER A O 1
ATOM 1633 N N . HIS A 1 206 ? -1.304 3.827 15.007 1.00 96.00 206 HIS A N 1
ATOM 1634 C CA . HIS A 1 206 ? -0.717 3.616 13.682 1.00 96.00 206 HIS A CA 1
ATOM 1635 C C . HIS A 1 206 ? 0.398 2.572 13.775 1.00 96.00 206 HIS A C 1
ATOM 1637 O O . HIS A 1 206 ? 1.253 2.657 14.653 1.00 96.00 206 HIS A O 1
ATOM 1643 N N . ALA A 1 207 ? 0.409 1.616 12.845 1.00 94.62 207 ALA A N 1
ATOM 1644 C CA . ALA A 1 207 ? 1.436 0.576 12.797 1.00 94.62 207 ALA A CA 1
ATOM 1645 C C . ALA A 1 207 ? 2.837 1.133 12.486 1.00 94.62 207 ALA A C 1
ATOM 1647 O O . ALA A 1 207 ? 3.845 0.592 12.937 1.00 94.62 207 ALA A O 1
ATOM 1648 N N . ALA A 1 208 ? 2.892 2.207 11.701 1.00 93.88 208 ALA A N 1
ATOM 1649 C CA . ALA A 1 208 ? 4.095 2.934 11.333 1.00 93.88 208 ALA A CA 1
ATOM 1650 C C . ALA A 1 208 ? 3.717 4.348 10.860 1.00 93.88 208 ALA A C 1
ATOM 1652 O O . ALA A 1 208 ? 2.536 4.677 10.723 1.00 93.88 208 ALA A O 1
ATOM 1653 N N . VAL A 1 209 ? 4.719 5.188 10.602 1.00 92.06 209 VAL A N 1
ATOM 1654 C CA . VAL A 1 209 ? 4.512 6.456 9.891 1.00 92.06 209 VAL A CA 1
ATOM 1655 C C . VAL A 1 209 ? 4.222 6.140 8.422 1.00 92.06 209 VAL A C 1
ATOM 1657 O O . VAL A 1 209 ? 4.889 5.293 7.834 1.00 92.06 209 VAL A O 1
ATOM 1660 N N . THR A 1 210 ? 3.252 6.816 7.801 1.00 91.38 210 THR A N 1
ATOM 1661 C CA . THR A 1 210 ? 2.909 6.572 6.391 1.00 91.38 210 THR A CA 1
ATOM 1662 C C . THR A 1 210 ? 4.143 6.628 5.487 1.00 91.38 210 THR A C 1
ATOM 1664 O O . THR A 1 210 ? 4.898 7.600 5.491 1.00 91.38 210 THR A O 1
ATOM 1667 N N . GLY A 1 211 ? 4.312 5.589 4.667 1.00 91.94 211 GLY A N 1
ATOM 1668 C CA . GLY A 1 211 ? 5.483 5.418 3.806 1.00 91.94 211 GLY A CA 1
ATOM 1669 C C . GLY A 1 211 ? 6.608 4.601 4.443 1.00 91.94 211 GLY A C 1
ATOM 1670 O O . GLY A 1 211 ? 7.594 4.318 3.763 1.00 91.94 211 GLY A O 1
ATOM 1671 N N . THR A 1 212 ? 6.454 4.177 5.695 1.00 94.00 212 THR A N 1
ATOM 1672 C CA . THR A 1 212 ? 7.286 3.165 6.344 1.00 94.00 212 THR A CA 1
ATOM 1673 C C . THR A 1 212 ? 6.438 2.004 6.855 1.00 94.00 212 THR A C 1
ATOM 1675 O O . THR A 1 212 ? 5.222 2.127 6.986 1.00 94.00 212 THR A O 1
ATOM 1678 N N . PHE A 1 213 ? 7.054 0.839 7.086 1.00 96.12 213 PHE A N 1
ATOM 1679 C CA . PHE A 1 213 ? 6.303 -0.392 7.369 1.00 96.12 213 PHE A CA 1
ATOM 1680 C C . PHE A 1 213 ? 7.031 -1.294 8.354 1.00 96.12 213 PHE A C 1
ATOM 1682 O O . PHE A 1 213 ? 8.259 -1.372 8.334 1.00 96.12 213 PHE A O 1
ATOM 1689 N N . ARG A 1 214 ? 6.264 -2.018 9.170 1.00 95.81 214 ARG A N 1
ATOM 1690 C CA . ARG A 1 214 ? 6.765 -3.078 10.049 1.00 95.81 214 ARG A CA 1
ATOM 1691 C C . ARG A 1 214 ? 6.934 -4.382 9.254 1.00 95.81 214 ARG A C 1
ATOM 1693 O O . ARG A 1 214 ? 5.930 -4.873 8.734 1.00 95.81 214 ARG A O 1
ATOM 1700 N N . PRO A 1 215 ? 8.153 -4.942 9.114 1.00 95.81 215 PRO A N 1
ATOM 1701 C CA . PRO A 1 215 ? 8.374 -6.150 8.311 1.00 95.81 215 PRO A CA 1
ATOM 1702 C C . PRO A 1 215 ? 7.520 -7.349 8.744 1.00 95.81 215 PRO A C 1
ATOM 1704 O O . PRO A 1 215 ? 7.011 -8.070 7.893 1.00 95.81 215 PRO A O 1
ATOM 1707 N N . ASP A 1 216 ? 7.322 -7.521 10.050 1.00 95.38 216 ASP A N 1
ATOM 1708 C CA . ASP A 1 216 ? 6.477 -8.551 10.660 1.00 95.38 216 ASP A CA 1
ATOM 1709 C C . ASP A 1 216 ? 5.005 -8.422 10.246 1.00 95.38 216 ASP A C 1
ATOM 1711 O O . ASP A 1 216 ? 4.392 -9.411 9.846 1.00 95.38 216 ASP A O 1
ATOM 1715 N N . LEU A 1 217 ? 4.449 -7.205 10.246 1.00 97.12 217 LEU A N 1
ATOM 1716 C CA . LEU A 1 217 ? 3.071 -6.983 9.802 1.00 97.12 217 LEU A CA 1
ATOM 1717 C C . LEU A 1 217 ? 2.917 -7.154 8.288 1.00 97.12 217 LEU A C 1
ATOM 1719 O O . LEU A 1 217 ? 1.888 -7.654 7.843 1.00 97.12 217 LEU A O 1
ATOM 1723 N N . ILE A 1 218 ? 3.919 -6.772 7.489 1.00 97.81 218 ILE A N 1
ATOM 1724 C CA . ILE A 1 218 ? 3.894 -6.993 6.033 1.00 97.81 218 ILE A CA 1
ATOM 1725 C C . ILE A 1 218 ? 3.932 -8.490 5.703 1.00 97.81 218 ILE A C 1
ATOM 1727 O O . ILE A 1 218 ? 3.183 -8.934 4.832 1.00 97.81 218 ILE A O 1
ATOM 1731 N N . ASP A 1 219 ? 4.740 -9.278 6.415 1.00 96.38 219 ASP A N 1
ATOM 1732 C CA . ASP A 1 219 ? 4.751 -10.735 6.257 1.00 96.38 219 ASP A CA 1
ATOM 1733 C C . ASP A 1 219 ? 3.419 -11.359 6.691 1.00 96.38 219 ASP A C 1
ATOM 1735 O O . ASP A 1 219 ? 2.830 -12.126 5.932 1.00 96.38 219 ASP A O 1
ATOM 1739 N N . ALA A 1 220 ? 2.888 -10.971 7.855 1.00 97.12 220 ALA A N 1
ATOM 1740 C CA . ALA A 1 220 ? 1.603 -11.470 8.343 1.00 97.12 220 ALA A CA 1
ATOM 1741 C C . ALA A 1 220 ? 0.439 -11.125 7.394 1.00 97.12 220 ALA A C 1
ATOM 1743 O O . ALA A 1 220 ? -0.447 -11.949 7.162 1.00 97.12 220 ALA A O 1
ATOM 1744 N N . MET A 1 221 ? 0.455 -9.927 6.800 1.00 97.88 221 MET A N 1
ATOM 1745 C CA . MET A 1 221 ? -0.489 -9.522 5.755 1.00 97.88 221 MET A CA 1
ATOM 1746 C C . MET A 1 221 ? -0.383 -10.419 4.521 1.00 97.88 221 MET A C 1
ATOM 1748 O O . MET A 1 221 ? -1.401 -10.924 4.047 1.00 97.88 221 MET A O 1
ATOM 1752 N N . ARG A 1 222 ? 0.836 -10.651 4.016 1.00 97.19 222 ARG A N 1
ATOM 1753 C CA . ARG A 1 222 ? 1.076 -11.538 2.869 1.00 97.19 222 ARG A CA 1
ATOM 1754 C C . ARG A 1 222 ? 0.548 -12.944 3.137 1.00 97.19 222 ARG A C 1
ATOM 1756 O O . ARG A 1 222 ? -0.225 -13.458 2.331 1.00 97.19 222 ARG A O 1
ATOM 1763 N N . ASP A 1 223 ? 0.928 -13.543 4.262 1.00 95.50 223 ASP A N 1
ATOM 1764 C CA . ASP A 1 223 ? 0.537 -14.909 4.617 1.00 95.50 223 ASP A CA 1
ATOM 1765 C C . ASP A 1 223 ? -0.986 -15.041 4.730 1.00 95.50 223 ASP A C 1
ATOM 1767 O O . ASP A 1 223 ? -1.582 -16.006 4.241 1.00 95.50 223 ASP A O 1
ATOM 1771 N N . ARG A 1 224 ? -1.640 -14.031 5.315 1.00 95.62 224 ARG A N 1
ATOM 1772 C CA . ARG A 1 224 ? -3.100 -13.958 5.406 1.00 95.62 224 ARG A CA 1
ATOM 1773 C C . ARG A 1 224 ? -3.751 -13.880 4.028 1.00 95.62 224 ARG A C 1
ATOM 1775 O O . ARG A 1 224 ? -4.694 -14.627 3.763 1.00 95.62 224 ARG A O 1
ATOM 1782 N N . PHE A 1 225 ? -3.244 -13.026 3.143 1.00 95.81 225 PHE A N 1
ATOM 1783 C CA . PHE A 1 225 ? -3.756 -12.894 1.779 1.00 95.81 225 PHE A CA 1
ATOM 1784 C C . PHE A 1 225 ? -3.598 -14.197 0.994 1.00 95.81 225 PHE A C 1
ATOM 1786 O O . PHE A 1 225 ? -4.564 -14.675 0.401 1.00 95.81 225 PHE A O 1
ATOM 1793 N N . TRP A 1 226 ? -2.426 -14.830 1.062 1.00 93.88 226 TRP A N 1
ATOM 1794 C CA . TRP A 1 226 ? -2.169 -16.121 0.426 1.00 93.88 226 TRP A CA 1
ATOM 1795 C C . TRP A 1 226 ? -3.085 -17.222 0.941 1.00 93.88 226 TRP A C 1
ATOM 1797 O O . TRP A 1 226 ? -3.643 -17.978 0.145 1.00 93.88 226 TRP A O 1
ATOM 1807 N N . LYS A 1 227 ? -3.288 -17.302 2.260 1.00 93.06 227 LYS A N 1
ATOM 1808 C CA . LYS A 1 227 ? -4.206 -18.269 2.867 1.00 93.06 227 LYS A CA 1
ATOM 1809 C C . LYS A 1 227 ? -5.640 -18.057 2.380 1.00 93.06 227 LYS A C 1
ATOM 1811 O O . LYS A 1 227 ? -6.302 -19.031 2.031 1.00 93.06 227 LYS A O 1
ATOM 1816 N N . HIS A 1 228 ? -6.102 -16.808 2.330 1.00 91.38 228 HIS A N 1
ATOM 1817 C CA . HIS A 1 228 ? -7.456 -16.475 1.890 1.00 91.38 228 HIS A CA 1
ATOM 1818 C C . HIS A 1 228 ? -7.712 -16.888 0.431 1.00 91.38 228 HIS A C 1
ATOM 1820 O O . HIS A 1 228 ? -8.753 -17.476 0.125 1.00 91.38 228 HIS A O 1
ATOM 1826 N N . VAL A 1 229 ? -6.754 -16.637 -0.469 1.00 89.94 229 VAL A N 1
ATOM 1827 C CA . VAL A 1 229 ? -6.921 -17.005 -1.884 1.00 89.94 229 VAL A CA 1
ATOM 1828 C C . VAL A 1 229 ? -6.716 -18.500 -2.135 1.00 89.94 229 VAL A C 1
ATOM 1830 O O . VAL A 1 229 ? -7.451 -19.096 -2.919 1.00 89.94 229 VAL A O 1
ATOM 1833 N N . SER A 1 230 ? -5.807 -19.143 -1.395 1.00 84.88 230 SER A N 1
ATOM 1834 C CA . SER A 1 230 ? -5.524 -20.581 -1.532 1.00 84.88 230 SER A CA 1
ATOM 1835 C C . SER A 1 230 ? -6.626 -21.474 -0.963 1.00 84.88 230 SER A C 1
ATOM 1837 O O . SER A 1 230 ? -6.764 -22.611 -1.399 1.00 84.88 230 SER A O 1
ATOM 1839 N N . ALA A 1 231 ? -7.440 -20.984 -0.021 1.00 68.62 231 ALA A N 1
ATOM 1840 C CA . ALA A 1 231 ? -8.538 -21.753 0.574 1.00 68.62 231 ALA A CA 1
ATOM 1841 C C . ALA A 1 231 ? -9.616 -22.201 -0.441 1.00 68.62 231 ALA A C 1
ATOM 1843 O O . ALA A 1 231 ? -10.432 -23.057 -0.112 1.00 68.62 231 ALA A O 1
ATOM 1844 N N . GLY A 1 232 ? -9.619 -21.642 -1.659 1.00 55.81 232 GLY A N 1
ATOM 1845 C CA . GLY A 1 232 ? -10.499 -22.053 -2.761 1.00 55.81 232 GLY A CA 1
ATOM 1846 C C . GLY A 1 232 ? -9.850 -22.966 -3.810 1.00 55.81 232 GLY A C 1
ATOM 1847 O O . GLY A 1 232 ? -10.556 -23.450 -4.691 1.00 55.81 232 GLY A O 1
ATOM 1848 N N . SER A 1 233 ? -8.538 -23.209 -3.734 1.00 57.38 233 SER A N 1
ATOM 1849 C CA . SER A 1 233 ? -7.784 -23.960 -4.743 1.00 57.38 233 SER A CA 1
ATOM 1850 C C . SE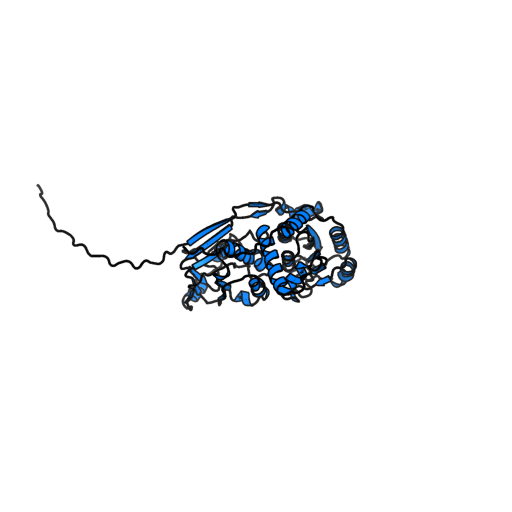R A 1 233 ? -7.548 -25.394 -4.268 1.00 57.38 233 SER A C 1
ATOM 1852 O O . SER A 1 233 ? -6.772 -25.637 -3.347 1.00 57.38 233 SER A O 1
ATOM 1854 N N . THR A 1 234 ? -8.226 -26.359 -4.891 1.00 48.25 234 THR A N 1
ATOM 1855 C CA . THR A 1 234 ? -8.122 -27.796 -4.566 1.00 48.25 234 THR A CA 1
ATOM 1856 C C . THR A 1 234 ? -6.843 -28.458 -5.081 1.00 48.25 234 THR A C 1
ATOM 1858 O O . THR A 1 234 ? -6.527 -29.575 -4.672 1.00 48.25 234 THR A O 1
ATOM 1861 N N . ASP A 1 235 ? -6.082 -27.775 -5.936 1.00 49.22 235 ASP A N 1
ATOM 1862 C CA . ASP A 1 235 ? -4.839 -28.296 -6.496 1.00 49.22 235 ASP A CA 1
ATOM 1863 C C . ASP A 1 235 ? -3.661 -27.906 -5.597 1.00 49.22 235 ASP A C 1
ATOM 1865 O O . ASP A 1 235 ? -3.145 -26.791 -5.636 1.00 49.22 235 ASP A O 1
ATOM 1869 N N . GLY A 1 236 ? -3.225 -28.852 -4.760 1.00 46.09 236 GLY A N 1
ATOM 1870 C CA . GLY A 1 236 ? -2.119 -28.708 -3.803 1.00 46.09 236 GLY A CA 1
ATOM 1871 C C . GLY A 1 236 ? -0.726 -28.497 -4.416 1.00 46.09 236 GLY A C 1
ATOM 1872 O O . GLY A 1 236 ? 0.277 -28.658 -3.720 1.00 46.09 236 GLY A O 1
ATOM 1873 N N . THR A 1 237 ? -0.632 -28.147 -5.698 1.00 46.62 237 THR A N 1
ATOM 1874 C CA . THR A 1 237 ? 0.618 -27.773 -6.362 1.00 46.62 237 THR A CA 1
ATOM 1875 C C . THR A 1 237 ? 0.728 -26.254 -6.408 1.00 46.62 237 THR A C 1
ATOM 1877 O O . THR A 1 237 ? 0.091 -25.605 -7.235 1.00 46.62 237 THR A O 1
ATOM 1880 N N . ALA A 1 238 ? 1.555 -25.675 -5.533 1.00 54.62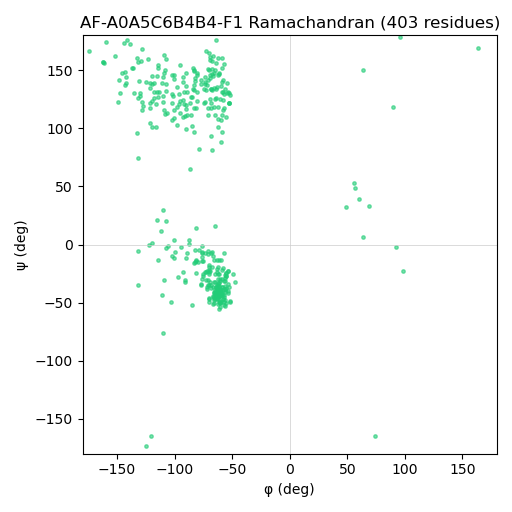 238 ALA A N 1
ATOM 1881 C CA . ALA A 1 238 ? 1.927 -24.268 -5.643 1.00 54.62 238 ALA A CA 1
ATOM 1882 C C . ALA A 1 238 ? 2.575 -24.035 -7.018 1.00 54.62 238 ALA A C 1
ATOM 1884 O O . ALA A 1 238 ? 3.617 -24.621 -7.323 1.00 54.62 238 ALA A O 1
ATOM 1885 N N . ALA A 1 239 ? 1.941 -23.220 -7.865 1.00 54.12 239 ALA A N 1
ATOM 1886 C CA . ALA A 1 239 ? 2.511 -22.858 -9.155 1.00 54.12 239 ALA A CA 1
ATOM 1887 C C . ALA A 1 239 ? 3.886 -22.191 -8.940 1.00 54.12 239 ALA A C 1
ATOM 1889 O O . ALA A 1 239 ? 4.041 -21.416 -7.991 1.00 54.12 239 ALA A O 1
ATOM 1890 N N . PRO A 1 240 ? 4.891 -22.453 -9.794 1.00 60.62 240 PRO A N 1
ATOM 1891 C CA . PRO A 1 240 ? 6.198 -21.823 -9.657 1.00 60.62 240 PRO A CA 1
ATOM 1892 C C . PRO A 1 240 ? 6.071 -20.294 -9.709 1.00 60.62 240 PRO A C 1
ATOM 1894 O O . PRO A 1 240 ? 5.562 -19.757 -10.697 1.00 60.62 240 PRO A O 1
ATOM 1897 N N . CYS A 1 241 ? 6.572 -19.585 -8.690 1.00 76.62 241 CYS A N 1
ATOM 1898 C CA . CYS A 1 241 ? 6.625 -18.119 -8.657 1.00 76.62 241 CYS A CA 1
ATOM 1899 C C . CYS A 1 241 ? 7.609 -17.596 -9.711 1.00 76.62 241 CYS A C 1
ATOM 1901 O O . CYS A 1 241 ? 8.772 -17.330 -9.421 1.00 76.62 241 CYS A O 1
ATOM 1903 N N . THR A 1 242 ? 7.155 -17.515 -10.958 1.00 86.25 242 THR A N 1
ATOM 1904 C CA . THR A 1 242 ? 8.003 -17.267 -12.134 1.00 86.25 242 THR A CA 1
ATOM 1905 C C . THR A 1 242 ? 7.458 -16.170 -13.038 1.00 86.25 242 THR A C 1
ATOM 1907 O O . THR A 1 242 ? 8.146 -15.760 -13.973 1.00 86.25 242 THR A O 1
ATOM 1910 N N . ARG A 1 243 ? 6.255 -15.643 -12.760 1.00 94.44 243 ARG A N 1
ATOM 1911 C CA . ARG A 1 243 ? 5.642 -14.624 -13.619 1.00 94.44 243 AR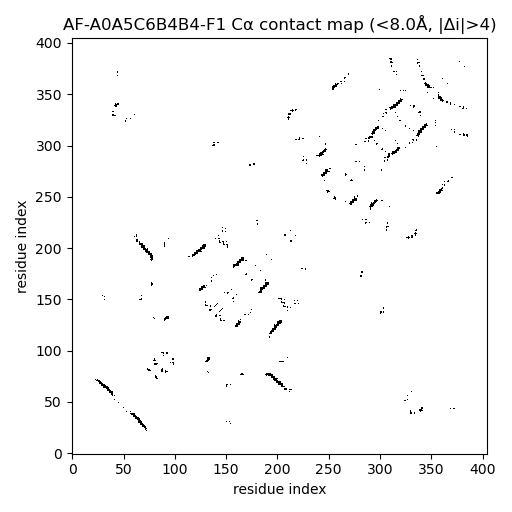G A CA 1
ATOM 1912 C C . ARG A 1 243 ? 6.428 -13.321 -13.556 1.00 94.44 243 ARG A C 1
ATOM 1914 O O . ARG A 1 243 ? 6.986 -12.969 -12.511 1.00 94.44 243 ARG A O 1
ATOM 1921 N N . ARG A 1 244 ? 6.461 -12.612 -14.677 1.00 97.69 244 ARG A N 1
ATOM 1922 C CA . ARG A 1 244 ? 7.052 -11.283 -14.815 1.00 97.69 244 ARG A CA 1
ATOM 1923 C C . ARG A 1 244 ? 5.948 -10.357 -15.294 1.00 97.69 244 ARG A C 1
ATOM 1925 O O . ARG A 1 244 ? 5.375 -10.587 -16.353 1.00 97.69 244 ARG A O 1
ATOM 1932 N N . VAL A 1 245 ? 5.610 -9.363 -14.488 1.00 98.31 245 VAL A N 1
ATOM 1933 C CA . VAL A 1 245 ? 4.441 -8.512 -14.705 1.00 98.31 245 VAL A CA 1
ATOM 1934 C C . VAL A 1 245 ? 4.889 -7.078 -14.905 1.00 98.31 245 VAL A C 1
ATOM 1936 O O . VAL A 1 245 ? 5.592 -6.516 -14.066 1.00 98.31 245 VAL A O 1
ATOM 1939 N N . PHE A 1 246 ? 4.461 -6.482 -16.012 1.00 98.50 246 PHE A N 1
ATOM 1940 C CA . PHE A 1 246 ? 4.450 -5.040 -16.187 1.00 98.50 246 PHE A CA 1
ATOM 1941 C C . PHE A 1 246 ? 3.055 -4.528 -15.829 1.00 98.50 246 PHE A C 1
ATOM 1943 O O . PHE A 1 246 ? 2.076 -4.845 -16.504 1.00 98.50 246 PHE A O 1
ATOM 1950 N N . LEU A 1 247 ? 2.942 -3.758 -14.751 1.00 97.75 247 LEU A N 1
ATOM 1951 C CA . LEU A 1 247 ? 1.676 -3.184 -14.322 1.00 97.75 247 LEU A CA 1
ATOM 1952 C C . LEU A 1 247 ? 1.399 -1.899 -15.103 1.00 97.75 247 LEU A C 1
ATOM 1954 O O . LEU A 1 247 ? 1.866 -0.805 -14.777 1.00 97.75 247 LEU A O 1
ATOM 1958 N N . SER A 1 248 ? 0.608 -2.061 -16.150 1.00 96.19 248 SER A N 1
ATOM 1959 C CA . SER A 1 248 ? 0.091 -0.988 -16.975 1.00 96.19 248 SER A CA 1
ATOM 1960 C C . SER A 1 248 ? -0.843 -0.072 -16.188 1.00 96.19 248 SER A C 1
ATOM 1962 O O . SER A 1 248 ? -1.581 -0.477 -15.286 1.00 96.19 248 SER A O 1
ATOM 1964 N N . ARG A 1 249 ? -0.853 1.194 -16.603 1.00 92.75 249 ARG A N 1
ATOM 1965 C CA . ARG A 1 249 ? -1.817 2.210 -16.167 1.00 92.75 249 ARG A CA 1
ATOM 1966 C C . ARG A 1 249 ? -2.693 2.700 -17.315 1.00 92.75 249 ARG A C 1
ATOM 1968 O O . ARG A 1 249 ? -3.247 3.791 -17.216 1.00 92.75 249 ARG A O 1
ATOM 1975 N N . ARG A 1 250 ? -2.823 1.925 -18.397 1.00 91.31 250 ARG A N 1
ATOM 1976 C CA . ARG A 1 250 ? -3.622 2.292 -19.580 1.00 91.31 250 ARG A CA 1
ATOM 1977 C C . ARG A 1 250 ? -5.069 2.681 -19.251 1.00 91.31 250 ARG A C 1
ATOM 1979 O O . ARG A 1 250 ? -5.583 3.608 -19.869 1.00 91.31 250 ARG A O 1
ATOM 1986 N N . ASP A 1 251 ? -5.658 2.051 -18.232 1.00 89.75 251 ASP A N 1
ATOM 1987 C CA . ASP A 1 251 ? -7.046 2.277 -17.795 1.00 89.75 251 ASP A CA 1
ATOM 1988 C C . ASP A 1 251 ? -7.165 3.301 -16.646 1.00 89.75 251 ASP A C 1
ATOM 1990 O O . ASP A 1 251 ? -8.263 3.642 -16.207 1.00 89.75 251 ASP A O 1
ATOM 1994 N N . ALA A 1 252 ? -6.040 3.834 -16.154 1.00 88.44 252 ALA A N 1
ATOM 1995 C CA . ALA A 1 252 ? -6.039 4.795 -15.059 1.00 88.44 252 ALA A CA 1
ATOM 1996 C C . ALA A 1 252 ? -6.372 6.219 -15.532 1.00 88.44 252 ALA A C 1
ATOM 1998 O O . ALA A 1 252 ? -5.902 6.696 -16.561 1.00 88.44 252 ALA A O 1
ATOM 1999 N N . ASN A 1 253 ? -7.065 6.975 -14.678 1.00 87.56 253 ASN A N 1
ATOM 2000 C CA . ASN A 1 253 ? -7.443 8.372 -14.947 1.00 87.56 253 ASN A CA 1
ATOM 2001 C C . ASN A 1 253 ? -6.279 9.385 -14.930 1.00 87.56 253 ASN A C 1
ATOM 2003 O O . ASN A 1 253 ? -6.499 10.565 -15.188 1.00 87.56 253 ASN A O 1
ATOM 2007 N N . ARG A 1 254 ? -5.071 8.975 -14.522 1.00 90.25 254 ARG A N 1
ATOM 2008 C CA . ARG A 1 254 ? -3.893 9.852 -14.390 1.00 90.25 254 ARG A CA 1
ATOM 2009 C C . ARG A 1 254 ? -2.599 9.053 -14.352 1.00 90.25 254 ARG A C 1
ATOM 2011 O O . ARG A 1 254 ? -2.604 7.910 -13.867 1.00 90.25 254 ARG A O 1
ATOM 2018 N N . ARG A 1 255 ? -1.491 9.701 -14.723 1.00 91.06 255 ARG A N 1
ATOM 2019 C CA . ARG A 1 255 ? -0.162 9.082 -14.826 1.00 91.06 255 ARG A CA 1
ATOM 2020 C C . ARG A 1 255 ? -0.198 7.876 -15.749 1.00 91.06 255 ARG A C 1
ATOM 2022 O O . ARG A 1 255 ? 0.103 6.756 -15.340 1.00 91.06 255 ARG A O 1
ATOM 2029 N N . ARG A 1 256 ? -0.702 8.083 -16.957 1.00 94.06 256 ARG A N 1
ATOM 2030 C CA . ARG A 1 256 ? -0.661 7.086 -18.019 1.00 94.06 256 ARG A CA 1
ATOM 2031 C C . ARG A 1 256 ? 0.711 7.114 -18.677 1.00 94.06 256 ARG A C 1
ATOM 2033 O O . ARG A 1 256 ? 1.317 8.176 -18.795 1.00 94.06 256 ARG A O 1
ATOM 2040 N N . VAL A 1 257 ? 1.170 5.955 -19.135 1.00 96.06 257 VAL A N 1
ATOM 2041 C CA . VAL A 1 257 ? 2.331 5.858 -20.023 1.00 96.06 257 VAL A CA 1
ATOM 2042 C C . VAL A 1 257 ? 1.824 6.064 -21.445 1.00 96.06 257 VAL A C 1
ATOM 2044 O O . VAL A 1 257 ? 1.203 5.175 -22.024 1.00 96.06 257 VAL A O 1
ATOM 2047 N N . VAL A 1 258 ? 2.019 7.256 -22.007 1.00 96.50 258 VAL A N 1
ATOM 2048 C CA . VAL A 1 258 ? 1.406 7.599 -23.306 1.00 96.50 258 VAL A CA 1
ATOM 2049 C C . VAL A 1 258 ? 2.031 6.842 -24.475 1.00 96.50 258 VAL A C 1
ATOM 2051 O O . VAL A 1 258 ? 1.408 6.726 -25.526 1.00 96.50 258 VAL A O 1
ATOM 2054 N N . ASN A 1 259 ? 3.244 6.316 -24.289 1.00 97.12 259 ASN A N 1
ATOM 2055 C CA . ASN A 1 259 ? 3.983 5.551 -25.283 1.00 97.12 259 ASN A CA 1
ATOM 2056 C C . ASN A 1 259 ? 4.109 4.059 -24.943 1.00 97.12 259 ASN A C 1
ATOM 2058 O O . ASN A 1 259 ? 5.066 3.415 -25.352 1.00 97.12 259 ASN A O 1
ATOM 2062 N N . GLU A 1 260 ? 3.139 3.480 -24.227 1.00 94.94 260 GLU A N 1
ATOM 2063 C CA . GLU A 1 260 ? 3.186 2.062 -23.834 1.00 94.94 260 GLU A CA 1
ATOM 2064 C C . GLU A 1 260 ? 3.331 1.106 -25.038 1.00 94.94 260 GLU A C 1
ATOM 2066 O O . GLU A 1 260 ? 4.004 0.084 -24.936 1.00 94.94 260 GLU A O 1
ATOM 2071 N N . ALA A 1 261 ? 2.789 1.471 -26.207 1.00 95.88 261 ALA A N 1
ATOM 2072 C CA . ALA A 1 261 ? 2.963 0.710 -27.447 1.00 95.88 261 ALA A CA 1
ATOM 2073 C C . ALA A 1 261 ? 4.434 0.616 -27.905 1.00 95.88 261 ALA A C 1
ATOM 2075 O O . ALA A 1 261 ? 4.835 -0.409 -28.451 1.00 95.88 261 ALA A O 1
ATOM 2076 N N . GLU A 1 262 ? 5.249 1.646 -27.651 1.00 97.19 262 GLU A N 1
ATOM 2077 C CA . GLU A 1 262 ? 6.689 1.640 -27.957 1.00 97.19 262 GLU A CA 1
ATOM 2078 C C . GLU A 1 262 ? 7.454 0.672 -27.031 1.00 97.19 262 GLU A C 1
ATOM 2080 O O . GLU A 1 262 ? 8.489 0.132 -27.415 1.00 97.19 262 GLU A O 1
ATOM 2085 N N . LEU A 1 263 ? 6.923 0.395 -25.833 1.00 97.81 263 LEU A N 1
ATOM 2086 C CA . LEU A 1 263 ? 7.538 -0.502 -24.846 1.00 97.81 263 LEU A CA 1
ATOM 2087 C C . LEU A 1 263 ? 7.233 -1.983 -25.107 1.00 97.81 263 LEU A C 1
ATOM 2089 O O . LEU A 1 263 ? 7.913 -2.851 -24.563 1.00 97.81 263 LEU A O 1
ATOM 2093 N N . ALA A 1 264 ? 6.230 -2.293 -25.935 1.00 96.25 264 ALA A N 1
ATOM 2094 C CA . ALA A 1 264 ? 5.729 -3.656 -26.122 1.00 96.25 264 ALA A CA 1
ATOM 2095 C C . ALA A 1 264 ? 6.821 -4.646 -26.560 1.00 96.25 264 ALA A C 1
ATOM 2097 O O . ALA A 1 264 ? 6.881 -5.765 -26.047 1.00 96.25 264 ALA A O 1
ATOM 2098 N N . SER A 1 265 ? 7.713 -4.226 -27.464 1.00 96.69 265 SER A N 1
ATOM 2099 C CA . SER A 1 265 ? 8.818 -5.070 -27.939 1.00 96.69 265 SER A CA 1
ATOM 2100 C C . SER A 1 265 ? 9.830 -5.358 -26.828 1.00 96.69 265 SER A C 1
ATOM 2102 O O . SER A 1 265 ? 10.214 -6.508 -26.639 1.00 96.69 265 SER A O 1
ATOM 2104 N N . VAL A 1 266 ? 10.199 -4.338 -26.044 1.00 98.19 266 VAL A N 1
ATOM 2105 C CA . VAL A 1 266 ? 11.115 -4.473 -24.897 1.00 98.19 266 VAL A CA 1
ATOM 2106 C C . VAL A 1 266 ? 10.526 -5.435 -23.862 1.00 98.19 266 VAL A C 1
ATOM 2108 O O . VAL A 1 266 ? 11.164 -6.413 -23.481 1.00 98.19 266 VAL A O 1
ATOM 2111 N N . LEU A 1 267 ? 9.268 -5.222 -23.466 1.00 98.19 267 LEU A N 1
ATOM 2112 C CA . LEU A 1 267 ? 8.581 -6.079 -22.496 1.00 98.19 267 LEU A CA 1
ATOM 2113 C C . LEU A 1 267 ? 8.483 -7.534 -22.979 1.00 98.19 267 LEU A C 1
ATOM 2115 O O . LEU A 1 267 ? 8.760 -8.455 -22.211 1.00 98.19 267 LEU A O 1
ATOM 2119 N N . THR A 1 268 ? 8.154 -7.746 -24.258 1.00 97.69 268 THR A N 1
ATOM 2120 C CA . THR A 1 268 ? 8.045 -9.088 -24.854 1.00 97.69 268 THR A CA 1
ATOM 2121 C C . THR A 1 268 ? 9.395 -9.806 -24.881 1.00 97.69 268 THR A C 1
ATOM 2123 O O . THR A 1 268 ? 9.471 -10.971 -24.488 1.00 97.69 268 THR A O 1
ATOM 2126 N N . ASN A 1 269 ? 10.473 -9.115 -25.268 1.00 97.38 269 ASN A N 1
ATOM 2127 C CA . ASN A 1 269 ? 11.828 -9.676 -25.289 1.00 97.38 269 ASN A CA 1
ATOM 2128 C C . ASN A 1 269 ? 12.269 -10.155 -23.895 1.00 97.38 269 ASN A C 1
ATOM 2130 O O . ASN A 1 269 ? 12.874 -11.220 -23.761 1.00 97.38 269 ASN A O 1
ATOM 2134 N N . HIS A 1 270 ? 11.869 -9.426 -22.850 1.00 97.75 270 HIS A N 1
ATOM 2135 C CA . HIS A 1 270 ? 12.133 -9.768 -21.448 1.00 97.75 270 HIS A CA 1
ATOM 2136 C C . HIS A 1 270 ? 11.084 -10.691 -20.807 1.00 97.75 270 HIS A C 1
ATOM 2138 O O . HIS A 1 270 ? 11.199 -11.030 -19.622 1.00 97.75 270 HIS A O 1
ATOM 2144 N N . ARG A 1 271 ? 10.099 -11.161 -21.585 1.00 97.56 271 ARG A N 1
ATOM 2145 C CA . ARG A 1 271 ? 9.005 -12.060 -21.168 1.00 97.56 271 ARG A CA 1
ATOM 2146 C C . ARG A 1 271 ? 8.110 -11.481 -20.066 1.00 97.56 271 ARG A C 1
ATOM 2148 O O . ARG A 1 271 ? 7.731 -12.204 -19.147 1.00 97.56 271 ARG A O 1
ATOM 2155 N N . PHE A 1 272 ? 7.815 -10.186 -20.133 1.00 98.19 272 PHE A N 1
ATOM 2156 C CA . PHE A 1 272 ? 6.863 -9.520 -19.246 1.00 98.19 272 PHE A CA 1
ATOM 2157 C C . PHE A 1 272 ? 5.453 -9.516 -19.840 1.00 98.19 272 PHE A C 1
ATOM 2159 O O . PHE A 1 272 ? 5.250 -9.081 -20.972 1.00 98.19 272 PHE A O 1
ATOM 2166 N N . ASP A 1 273 ? 4.473 -9.905 -19.028 1.00 96.12 273 ASP A N 1
ATOM 2167 C CA . ASP A 1 273 ? 3.054 -9.755 -19.340 1.00 96.12 273 ASP A CA 1
ATOM 2168 C C . ASP A 1 273 ? 2.576 -8.357 -18.911 1.00 96.12 273 ASP A C 1
ATOM 2170 O O . ASP A 1 273 ? 2.749 -7.969 -17.751 1.00 96.12 273 ASP A O 1
ATOM 2174 N N . SER A 1 274 ? 1.945 -7.600 -19.816 1.00 96.62 274 SER A N 1
ATOM 2175 C CA . SER A 1 274 ? 1.336 -6.303 -19.475 1.00 96.62 274 SER A CA 1
ATOM 2176 C C . SER A 1 274 ? -0.067 -6.481 -18.890 1.00 96.62 274 SER A C 1
ATOM 2178 O O . SER A 1 274 ? -1.002 -6.923 -19.562 1.00 96.62 274 SER A O 1
ATOM 2180 N N . VAL A 1 275 ? -0.241 -6.071 -17.637 1.00 96.00 275 VAL A N 1
ATOM 2181 C CA . VAL A 1 275 ? -1.474 -6.233 -16.860 1.00 96.00 275 VAL A CA 1
ATOM 2182 C C . VAL A 1 275 ? -1.985 -4.871 -16.406 1.00 96.00 275 VAL A C 1
ATOM 2184 O O . VAL A 1 275 ? -1.215 -4.077 -15.887 1.00 96.00 275 VAL A O 1
ATOM 2187 N N . ALA A 1 276 ? -3.285 -4.602 -16.533 1.00 94.69 276 ALA A N 1
ATOM 2188 C CA . ALA A 1 276 ? -3.921 -3.459 -15.878 1.00 94.69 276 ALA A CA 1
ATOM 2189 C C . ALA A 1 276 ? -4.659 -3.935 -14.620 1.00 94.69 276 ALA A C 1
ATOM 2191 O O . ALA A 1 276 ? -5.611 -4.704 -14.731 1.00 94.69 276 ALA A O 1
ATOM 2192 N N . ALA A 1 277 ? -4.229 -3.483 -13.435 1.00 89.75 277 ALA A N 1
ATOM 2193 C CA . ALA A 1 277 ? -4.791 -3.927 -12.149 1.00 89.75 277 ALA A CA 1
ATOM 2194 C C . ALA A 1 277 ? -6.311 -3.723 -12.058 1.00 89.75 277 ALA A C 1
ATOM 2196 O O . ALA A 1 277 ? -7.014 -4.571 -11.520 1.00 89.75 277 ALA A O 1
ATOM 2197 N N . ASP A 1 278 ? -6.814 -2.623 -12.623 1.00 87.38 278 ASP A N 1
ATOM 2198 C CA . ASP A 1 278 ? -8.226 -2.233 -12.553 1.00 87.38 278 ASP A CA 1
ATOM 2199 C C . ASP A 1 278 ? -9.160 -3.214 -13.296 1.00 87.38 278 ASP A C 1
ATOM 2201 O O . ASP A 1 278 ? -10.371 -3.177 -13.095 1.00 87.38 278 ASP A O 1
ATOM 2205 N N . SER A 1 279 ? -8.607 -4.115 -14.122 1.00 89.56 279 SER A N 1
ATOM 2206 C CA . SER A 1 279 ? -9.347 -5.206 -14.777 1.00 89.56 279 SER A CA 1
ATOM 2207 C C . SER A 1 279 ? -9.553 -6.440 -13.886 1.00 89.56 279 SER A C 1
ATOM 2209 O O . SER A 1 279 ? -10.211 -7.381 -14.316 1.00 89.56 279 SER A O 1
ATOM 2211 N N . TYR A 1 280 ? -8.983 -6.455 -12.679 1.00 92.69 280 TYR A N 1
ATOM 2212 C CA . TYR A 1 280 ? -8.996 -7.593 -11.761 1.00 92.69 280 TYR A CA 1
ATOM 2213 C C . TYR A 1 280 ? -9.651 -7.193 -10.440 1.00 92.69 280 TYR A C 1
ATOM 2215 O O . TYR A 1 280 ? -9.377 -6.122 -9.885 1.00 92.69 280 TYR A O 1
ATOM 2223 N N . SER A 1 281 ? -10.475 -8.082 -9.890 1.00 94.19 281 SER A N 1
ATOM 2224 C CA . SER A 1 281 ? -10.898 -8.004 -8.492 1.00 94.19 281 SER A CA 1
ATOM 2225 C C . SER A 1 281 ? -9.685 -8.043 -7.561 1.00 94.19 281 SER A C 1
ATOM 2227 O O . SER A 1 281 ? -8.603 -8.501 -7.932 1.00 94.19 281 SER A O 1
ATOM 2229 N N . TRP A 1 282 ? -9.849 -7.583 -6.319 1.00 95.75 282 TRP A N 1
ATOM 2230 C CA . TRP A 1 282 ? -8.743 -7.604 -5.359 1.00 95.75 282 TRP A CA 1
ATOM 2231 C C . TRP A 1 282 ? -8.201 -9.023 -5.133 1.00 95.75 282 TRP A C 1
ATOM 2233 O O . TRP A 1 282 ? -6.988 -9.219 -5.086 1.00 95.75 282 TRP A O 1
ATOM 2243 N N . ARG A 1 283 ? -9.092 -10.021 -5.071 1.00 94.69 283 ARG A N 1
ATOM 2244 C CA . ARG A 1 283 ? -8.717 -11.432 -4.944 1.00 94.69 283 ARG A CA 1
ATOM 2245 C C . ARG A 1 283 ? -7.846 -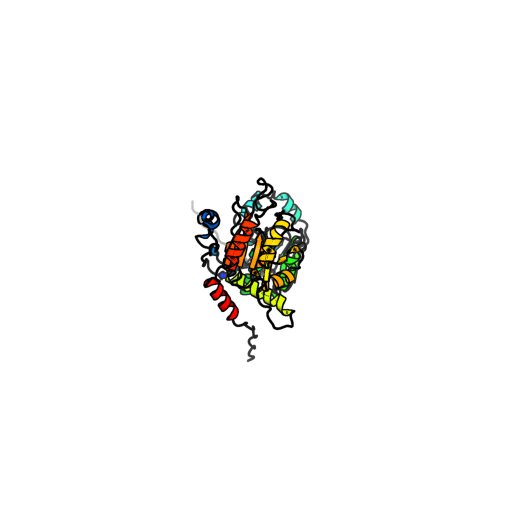11.898 -6.113 1.00 94.69 283 ARG A C 1
ATOM 2247 O O . ARG A 1 283 ? -6.776 -12.452 -5.884 1.00 94.69 283 ARG A O 1
ATOM 2254 N N . GLU A 1 284 ? -8.266 -11.627 -7.347 1.00 94.56 284 GLU A N 1
ATOM 2255 C CA . GLU A 1 284 ? -7.496 -12.004 -8.539 1.00 94.56 284 GLU A CA 1
ATOM 2256 C C . GLU A 1 284 ? -6.157 -11.252 -8.617 1.00 94.56 284 GLU A C 1
ATOM 2258 O O . GLU A 1 284 ? -5.163 -11.813 -9.077 1.00 94.56 284 GLU A O 1
ATOM 2263 N N . GLN A 1 285 ? -6.091 -10.004 -8.130 1.00 96.25 285 GLN A N 1
ATOM 2264 C CA . GLN A 1 285 ? -4.815 -9.299 -7.983 1.00 96.25 285 GLN A CA 1
ATOM 2265 C C . GLN A 1 285 ? -3.895 -10.058 -7.020 1.00 96.25 285 GLN A C 1
ATOM 2267 O O . GLN A 1 285 ? -2.754 -10.341 -7.377 1.00 96.25 285 GLN A O 1
ATOM 2272 N N . VAL A 1 286 ? -4.372 -10.448 -5.834 1.00 96.19 286 VAL A N 1
ATOM 2273 C CA . VAL A 1 286 ? -3.565 -11.227 -4.880 1.00 96.19 286 VAL A CA 1
ATOM 2274 C C . VAL A 1 286 ? -3.058 -12.531 -5.507 1.00 96.19 286 VAL A C 1
ATOM 2276 O O . VAL A 1 286 ? -1.871 -12.819 -5.384 1.00 96.19 286 VAL A O 1
ATOM 2279 N N . GLU A 1 287 ? -3.907 -13.279 -6.216 1.00 93.88 287 GLU A N 1
ATOM 2280 C CA . GLU A 1 287 ? -3.534 -14.530 -6.902 1.00 93.88 287 GLU A CA 1
ATOM 2281 C C . GLU A 1 287 ? -2.490 -14.311 -8.015 1.00 93.88 287 GLU A C 1
ATOM 2283 O O . GLU A 1 287 ? -1.522 -15.069 -8.163 1.00 93.88 287 GLU A O 1
ATOM 2288 N N . LEU A 1 288 ? -2.644 -13.242 -8.799 1.00 94.88 288 LEU A N 1
ATOM 2289 C CA . LEU A 1 288 ? -1.670 -12.862 -9.818 1.00 94.88 288 LEU A CA 1
ATOM 2290 C C . LEU A 1 288 ? -0.314 -12.534 -9.180 1.00 94.88 288 LEU A C 1
ATOM 2292 O O . LEU A 1 288 ? 0.728 -13.047 -9.602 1.00 94.88 288 LEU A O 1
ATOM 2296 N N . PHE A 1 289 ? -0.311 -11.673 -8.165 1.00 96.44 289 PHE A N 1
ATOM 2297 C CA . PHE A 1 289 ? 0.925 -11.183 -7.569 1.00 96.44 289 PHE A CA 1
ATOM 2298 C C . PHE A 1 289 ? 1.601 -12.227 -6.675 1.00 96.44 289 PHE A C 1
ATOM 2300 O O . PHE A 1 289 ? 2.828 -12.258 -6.648 1.00 96.44 289 PHE A O 1
ATOM 2307 N N . SER A 1 290 ? 0.867 -13.172 -6.076 1.00 94.62 290 SER A N 1
ATOM 2308 C CA . SER A 1 290 ? 1.455 -14.301 -5.334 1.00 94.62 290 SER A CA 1
ATOM 2309 C C . SER A 1 290 ? 2.304 -15.233 -6.190 1.00 94.62 290 SER A C 1
ATOM 2311 O O . SER A 1 290 ? 3.206 -15.884 -5.673 1.00 94.62 290 SER A O 1
ATOM 2313 N N . SER A 1 291 ? 2.068 -15.265 -7.504 1.00 92.00 291 SER A N 1
ATOM 2314 C CA . SER A 1 291 ? 2.888 -16.006 -8.473 1.00 92.00 291 SER A CA 1
ATOM 2315 C C . SER A 1 291 ? 3.888 -15.124 -9.242 1.00 92.00 291 SER A C 1
ATOM 2317 O O . SER A 1 291 ? 4.605 -15.610 -10.124 1.00 92.00 291 SER A O 1
ATOM 2319 N N . THR A 1 292 ? 3.972 -13.831 -8.907 1.00 95.75 292 THR A N 1
ATOM 2320 C CA . THR A 1 292 ? 4.826 -12.847 -9.584 1.00 95.75 292 THR A CA 1
ATOM 2321 C C . THR A 1 292 ? 6.206 -12.760 -8.945 1.00 95.75 292 THR A C 1
ATOM 2323 O O . THR A 1 292 ? 6.364 -12.412 -7.782 1.00 95.75 292 THR A O 1
ATOM 2326 N N . SER A 1 293 ? 7.231 -13.048 -9.740 1.00 95.56 293 SER A N 1
ATOM 2327 C CA . SER A 1 293 ? 8.640 -12.964 -9.342 1.00 95.56 293 SER A CA 1
ATOM 2328 C C . SER A 1 293 ? 9.263 -11.600 -9.630 1.00 95.56 293 SER A C 1
ATOM 2330 O O . SER A 1 293 ? 10.141 -11.161 -8.893 1.00 95.56 293 SER A O 1
ATOM 2332 N N . HIS A 1 294 ? 8.807 -10.936 -10.695 1.00 97.94 294 HIS A N 1
ATOM 2333 C CA . HIS A 1 294 ? 9.296 -9.629 -11.124 1.00 97.94 294 HIS A CA 1
ATOM 2334 C C . HIS A 1 294 ? 8.111 -8.712 -11.399 1.00 97.94 294 HIS A C 1
ATOM 2336 O O . HIS A 1 294 ? 7.238 -9.065 -12.191 1.00 97.94 294 HIS A O 1
ATOM 2342 N N . LEU A 1 295 ? 8.098 -7.542 -10.773 1.00 98.62 295 LEU A N 1
ATOM 2343 C CA . LEU A 1 295 ? 7.069 -6.527 -10.948 1.00 98.62 295 LEU A CA 1
ATOM 2344 C C . LEU A 1 295 ? 7.702 -5.232 -11.435 1.00 98.62 295 LEU A C 1
ATOM 2346 O O . LEU A 1 295 ? 8.545 -4.658 -10.756 1.00 98.62 295 LEU A O 1
ATOM 2350 N N . VAL A 1 296 ? 7.261 -4.755 -12.590 1.00 98.62 296 VAL A N 1
ATOM 2351 C CA . VAL A 1 296 ? 7.660 -3.469 -13.160 1.00 98.62 296 VAL A CA 1
ATOM 2352 C C . VAL A 1 296 ? 6.430 -2.580 -13.220 1.00 98.62 296 VAL A C 1
ATOM 2354 O O . VAL A 1 296 ? 5.390 -3.006 -13.707 1.00 98.62 296 VAL A O 1
ATOM 2357 N N . SER A 1 297 ? 6.514 -1.344 -12.747 1.00 97.31 297 SER A N 1
ATOM 2358 C CA . SER A 1 297 ? 5.419 -0.378 -12.882 1.00 97.31 297 SER A CA 1
ATOM 2359 C C . SER A 1 297 ? 5.934 1.025 -12.658 1.00 97.31 297 SER A C 1
ATOM 2361 O O . SER A 1 297 ? 6.897 1.231 -11.925 1.00 97.31 297 SER A O 1
ATOM 2363 N N . ILE A 1 298 ? 5.219 2.013 -13.187 1.00 95.81 298 ILE A N 1
ATOM 2364 C CA . ILE A 1 298 ? 5.430 3.385 -12.737 1.00 95.81 298 ILE A CA 1
ATOM 2365 C C . ILE A 1 298 ? 4.984 3.577 -11.282 1.00 95.81 298 ILE A C 1
ATOM 2367 O O . ILE A 1 298 ? 4.106 2.853 -10.790 1.00 95.81 298 ILE A O 1
ATOM 2371 N N . HIS A 1 299 ? 5.530 4.602 -10.625 1.00 95.12 299 HIS A N 1
ATOM 2372 C CA . HIS A 1 299 ? 5.154 4.997 -9.271 1.00 95.12 299 HIS A CA 1
ATOM 2373 C C . HIS A 1 299 ? 3.636 5.196 -9.123 1.00 95.12 299 HIS A C 1
ATOM 2375 O O . HIS A 1 299 ? 3.010 6.058 -9.753 1.00 95.12 299 HIS A O 1
ATOM 2381 N N . GLY A 1 300 ? 3.016 4.450 -8.210 1.00 93.06 300 GLY A N 1
ATOM 2382 C CA . GLY A 1 300 ? 1.607 4.619 -7.881 1.00 93.06 300 GLY A CA 1
ATOM 2383 C C . GLY A 1 300 ? 1.013 3.436 -7.138 1.00 93.06 300 GLY A C 1
ATOM 2384 O O . GLY A 1 300 ? 1.620 2.380 -7.069 1.00 93.06 300 GLY A O 1
ATOM 2385 N N . ALA A 1 301 ? -0.204 3.620 -6.613 1.00 93.12 301 ALA A N 1
ATOM 2386 C CA . ALA A 1 301 ? -0.826 2.682 -5.674 1.00 93.12 301 ALA A CA 1
ATOM 2387 C C . ALA A 1 301 ? -0.928 1.230 -6.179 1.00 93.12 301 ALA A C 1
ATOM 2389 O O . ALA A 1 301 ? -0.956 0.320 -5.367 1.00 93.12 301 ALA A O 1
ATOM 2390 N N . GLY A 1 302 ? -0.935 0.989 -7.494 1.00 94.88 302 GLY A N 1
ATOM 2391 C CA . GLY A 1 302 ? -0.888 -0.376 -8.029 1.00 94.88 302 GLY A CA 1
ATOM 2392 C C . GLY A 1 302 ? 0.360 -1.156 -7.592 1.00 94.88 302 GLY A C 1
ATOM 2393 O O . GLY A 1 302 ? 0.279 -2.365 -7.404 1.00 94.88 302 GLY A O 1
ATOM 2394 N N . LEU A 1 303 ? 1.483 -0.471 -7.348 1.00 96.81 303 LEU A N 1
ATOM 2395 C CA . LEU A 1 303 ? 2.732 -1.086 -6.895 1.00 96.81 303 LEU A CA 1
ATOM 2396 C C . LEU A 1 303 ? 2.625 -1.650 -5.462 1.00 96.81 303 LEU A C 1
ATOM 2398 O O . LEU A 1 303 ? 3.379 -2.549 -5.106 1.00 96.81 303 LEU A O 1
ATOM 2402 N N . THR A 1 304 ? 1.639 -1.215 -4.664 1.00 97.81 304 THR A N 1
ATOM 2403 C CA . THR A 1 304 ? 1.319 -1.801 -3.345 1.00 97.81 304 THR A CA 1
ATOM 2404 C C . THR A 1 304 ? 1.052 -3.304 -3.419 1.00 97.81 304 THR A C 1
ATOM 2406 O O . THR A 1 304 ? 1.315 -4.027 -2.459 1.00 97.81 304 THR A O 1
ATOM 2409 N N . ASN A 1 305 ? 0.597 -3.799 -4.572 1.00 97.62 305 ASN A N 1
ATOM 2410 C CA . ASN A 1 305 ? 0.386 -5.223 -4.795 1.00 97.62 305 ASN A CA 1
ATOM 2411 C C . ASN A 1 305 ? 1.656 -6.079 -4.637 1.00 97.62 305 ASN A C 1
ATOM 2413 O O . ASN A 1 305 ? 1.541 -7.292 -4.466 1.00 97.62 305 ASN A O 1
ATOM 2417 N N . MET A 1 306 ? 2.850 -5.472 -4.597 1.00 98.06 306 MET A N 1
ATOM 2418 C CA . MET A 1 306 ? 4.085 -6.176 -4.244 1.00 98.06 306 MET A CA 1
ATOM 2419 C C . MET A 1 306 ? 4.008 -6.890 -2.887 1.00 98.06 306 MET A C 1
ATOM 2421 O O . MET A 1 306 ? 4.709 -7.873 -2.693 1.00 98.06 306 MET A O 1
ATOM 2425 N N . ILE A 1 307 ? 3.145 -6.467 -1.954 1.00 97.69 307 ILE A N 1
ATOM 2426 C CA . ILE A 1 307 ? 2.960 -7.167 -0.667 1.00 97.69 307 ILE A CA 1
ATOM 2427 C C . ILE A 1 307 ? 2.578 -8.634 -0.890 1.00 97.69 307 ILE A C 1
ATOM 2429 O O . ILE A 1 307 ? 3.083 -9.514 -0.192 1.00 97.69 307 ILE A O 1
ATOM 2433 N N . ALA A 1 308 ? 1.738 -8.901 -1.893 1.00 97.06 308 ALA A N 1
ATOM 2434 C CA . ALA A 1 308 ? 1.312 -10.249 -2.239 1.00 97.06 308 ALA A CA 1
ATOM 2435 C C . ALA A 1 308 ? 2.399 -11.050 -2.970 1.00 97.06 308 ALA A C 1
ATOM 2437 O O . ALA A 1 308 ? 2.271 -12.264 -3.051 1.00 97.06 308 ALA A O 1
ATOM 2438 N N . MET A 1 309 ? 3.468 -10.427 -3.477 1.00 96.56 309 MET A N 1
ATOM 2439 C CA . MET A 1 309 ? 4.580 -11.161 -4.085 1.00 96.56 309 MET A CA 1
ATOM 2440 C C . MET A 1 309 ? 5.384 -11.930 -3.034 1.00 96.56 309 MET A C 1
ATOM 2442 O O . MET A 1 309 ? 5.513 -11.473 -1.892 1.00 96.56 309 MET A O 1
ATOM 2446 N N . PRO A 1 310 ? 5.989 -13.069 -3.414 1.00 92.25 310 PRO A N 1
ATOM 2447 C CA . PRO A 1 310 ? 6.891 -13.790 -2.536 1.00 92.25 310 PRO A CA 1
ATOM 2448 C C . PRO A 1 310 ? 8.077 -12.918 -2.098 1.00 92.25 310 PRO A C 1
ATOM 2450 O O . PRO A 1 310 ? 8.507 -12.014 -2.832 1.00 92.25 310 PRO A O 1
ATOM 2453 N N . PRO A 1 311 ? 8.647 -13.195 -0.912 1.00 91.19 311 PRO A N 1
ATOM 2454 C CA . PRO A 1 311 ? 9.962 -12.674 -0.575 1.00 91.19 311 PRO A CA 1
ATOM 2455 C C . PRO A 1 311 ? 10.986 -13.111 -1.635 1.00 91.19 311 PRO A C 1
ATOM 2457 O O . PRO A 1 311 ? 10.790 -14.095 -2.346 1.00 91.19 311 PRO A O 1
ATOM 2460 N N . ALA A 1 312 ? 12.069 -12.348 -1.762 1.00 90.50 312 ALA A N 1
ATOM 2461 C CA . ALA A 1 312 ? 13.042 -12.435 -2.852 1.00 90.50 312 ALA A CA 1
ATOM 2462 C C . ALA A 1 312 ? 12.526 -12.104 -4.264 1.00 90.50 312 ALA A C 1
ATOM 2464 O O . ALA A 1 312 ? 13.286 -12.222 -5.226 1.00 90.50 312 ALA A O 1
ATOM 2465 N N . GLY A 1 313 ? 11.281 -11.635 -4.401 1.00 94.50 313 GLY A N 1
ATOM 2466 C CA . GLY A 1 313 ? 10.813 -11.005 -5.633 1.00 94.50 313 GLY A CA 1
ATOM 2467 C C . GLY A 1 313 ? 11.595 -9.728 -5.965 1.00 94.50 313 GLY A C 1
ATOM 2468 O O . GLY A 1 313 ? 12.231 -9.128 -5.095 1.00 94.50 313 GLY A O 1
ATOM 2469 N N . ARG A 1 314 ? 11.537 -9.309 -7.230 1.00 97.12 314 ARG A N 1
ATOM 2470 C CA . ARG A 1 314 ? 12.194 -8.097 -7.736 1.00 97.12 314 ARG A CA 1
ATOM 2471 C C . ARG A 1 314 ? 11.160 -7.069 -8.159 1.00 97.12 314 ARG A C 1
ATOM 2473 O O . ARG A 1 314 ? 10.229 -7.396 -8.893 1.00 97.12 314 ARG A O 1
ATOM 2480 N N . VAL A 1 315 ? 11.327 -5.836 -7.710 1.00 98.56 315 VAL A N 1
ATOM 2481 C CA . VAL A 1 315 ? 10.445 -4.721 -8.050 1.00 98.56 315 VAL A CA 1
ATOM 2482 C C . VAL A 1 315 ? 11.258 -3.654 -8.762 1.00 98.56 315 VAL A C 1
ATOM 2484 O O . VAL A 1 315 ? 12.224 -3.156 -8.196 1.00 98.56 315 VAL A O 1
ATOM 2487 N N . LEU A 1 316 ? 10.850 -3.274 -9.968 1.00 98.69 316 LEU A N 1
ATOM 2488 C CA . LEU A 1 316 ? 11.372 -2.113 -10.674 1.00 98.69 316 LEU A CA 1
ATOM 2489 C C . LEU A 1 316 ? 10.309 -1.020 -10.694 1.00 98.69 316 LEU A C 1
ATOM 2491 O O . LEU A 1 316 ? 9.267 -1.142 -11.343 1.00 98.69 316 LEU A O 1
ATOM 2495 N N . GLU A 1 317 ? 10.584 0.060 -9.976 1.00 98.50 317 GLU A N 1
ATOM 2496 C CA . GLU A 1 317 ? 9.737 1.243 -9.978 1.00 98.50 317 GLU A CA 1
ATOM 2497 C C . GLU A 1 317 ? 10.224 2.247 -11.024 1.00 98.50 317 GLU A C 1
ATOM 2499 O O . GLU A 1 317 ? 11.364 2.707 -10.990 1.00 98.50 317 GLU A O 1
ATOM 2504 N N . ILE A 1 318 ? 9.338 2.644 -11.930 1.00 97.62 318 ILE A N 1
ATOM 2505 C CA . ILE A 1 318 ? 9.614 3.707 -12.894 1.00 97.62 318 ILE A CA 1
ATOM 2506 C C . ILE A 1 318 ? 9.180 5.042 -12.280 1.00 97.62 318 ILE A C 1
ATOM 2508 O O . ILE A 1 318 ? 8.003 5.250 -11.962 1.00 97.62 318 ILE A O 1
ATOM 2512 N N . ARG A 1 319 ? 10.145 5.933 -12.073 1.00 95.25 319 ARG A N 1
ATOM 2513 C CA . ARG A 1 319 ? 10.017 7.159 -11.275 1.00 95.25 319 ARG A CA 1
ATOM 2514 C C . ARG A 1 319 ? 10.028 8.394 -12.167 1.00 95.25 319 ARG A C 1
ATOM 2516 O O . ARG A 1 319 ? 10.415 8.326 -13.333 1.00 95.25 319 ARG A O 1
ATOM 2523 N N . ASP A 1 320 ? 9.582 9.525 -11.633 1.00 91.88 320 ASP A N 1
ATOM 2524 C CA . ASP A 1 320 ? 9.792 10.812 -12.303 1.00 91.88 320 ASP A CA 1
ATOM 2525 C C . ASP A 1 320 ? 11.289 11.149 -12.278 1.00 91.88 320 ASP A C 1
ATOM 2527 O O . ASP A 1 320 ? 11.931 10.985 -11.240 1.00 91.88 320 ASP A O 1
ATOM 2531 N N . ARG A 1 321 ? 11.850 11.580 -13.412 1.00 89.25 321 ARG A N 1
ATOM 2532 C CA . ARG A 1 321 ? 13.273 11.938 -13.510 1.00 89.25 321 ARG A CA 1
ATOM 2533 C C . ARG A 1 321 ? 13.636 13.206 -12.737 1.00 89.25 321 ARG A C 1
ATOM 2535 O O . ARG A 1 321 ? 14.773 13.351 -12.301 1.00 89.25 321 ARG A O 1
ATOM 2542 N N . VAL A 1 322 ? 12.708 14.153 -12.644 1.00 81.00 322 VAL A N 1
ATOM 2543 C CA . VAL A 1 322 ? 12.995 15.530 -12.224 1.00 81.00 322 VAL A CA 1
ATOM 2544 C C . VAL A 1 322 ? 12.561 15.766 -10.787 1.00 81.00 322 VAL A C 1
ATOM 2546 O O . VAL A 1 322 ? 13.319 16.309 -9.987 1.00 81.00 322 VAL A O 1
ATOM 2549 N N . ASP A 1 323 ? 11.333 15.381 -10.458 1.00 79.75 323 ASP A N 1
ATOM 2550 C CA . ASP A 1 323 ? 10.760 15.640 -9.148 1.00 79.75 323 ASP A CA 1
ATOM 2551 C C . ASP A 1 323 ? 11.003 14.463 -8.199 1.00 79.75 323 ASP A C 1
ATOM 2553 O O . ASP A 1 323 ? 10.894 13.288 -8.566 1.00 79.75 323 ASP A O 1
ATOM 2557 N N . LEU A 1 324 ? 11.228 14.786 -6.922 1.00 82.62 324 LEU A N 1
ATOM 2558 C CA . LEU A 1 324 ? 11.384 13.778 -5.882 1.00 82.62 324 LEU A CA 1
ATOM 2559 C C . LEU A 1 324 ? 10.100 12.949 -5.737 1.00 82.62 324 LEU A C 1
ATOM 2561 O O . LEU A 1 324 ? 9.078 13.397 -5.210 1.00 82.62 324 LEU A O 1
ATOM 2565 N N . THR A 1 325 ? 10.178 11.703 -6.185 1.00 83.75 325 THR A N 1
ATOM 2566 C CA . THR A 1 325 ? 9.134 10.702 -5.979 1.00 83.75 325 THR A CA 1
ATOM 2567 C C . THR A 1 325 ? 9.212 10.167 -4.536 1.00 83.75 325 THR A C 1
ATOM 2569 O O . THR A 1 325 ? 10.313 9.922 -4.041 1.00 83.75 325 THR A O 1
ATOM 2572 N N . PRO A 1 326 ? 8.089 9.962 -3.819 1.00 90.25 326 PRO A N 1
ATOM 2573 C CA . PRO A 1 326 ? 8.132 9.401 -2.469 1.00 90.25 326 PRO A CA 1
ATOM 2574 C C . PRO A 1 326 ? 8.775 8.007 -2.418 1.00 90.25 326 PRO A C 1
ATOM 2576 O O . PRO A 1 326 ? 8.434 7.120 -3.199 1.00 90.25 326 PRO A O 1
ATOM 2579 N N . ASN A 1 327 ? 9.631 7.770 -1.423 1.00 94.25 327 ASN A N 1
ATOM 2580 C CA . ASN A 1 327 ? 10.387 6.518 -1.258 1.00 94.25 327 ASN A CA 1
ATOM 2581 C C . ASN A 1 327 ? 9.615 5.364 -0.599 1.00 94.25 327 ASN A C 1
ATOM 2583 O O . ASN A 1 327 ? 10.203 4.352 -0.221 1.00 94.25 327 ASN A O 1
ATOM 2587 N N . CYS A 1 328 ? 8.291 5.492 -0.511 1.00 95.25 328 CYS A N 1
ATOM 2588 C CA . CYS A 1 328 ? 7.409 4.518 0.128 1.00 95.25 328 CYS A CA 1
ATOM 2589 C C . CYS A 1 328 ? 7.475 3.104 -0.472 1.00 95.25 328 CYS A C 1
ATOM 2591 O O . CYS A 1 328 ? 7.107 2.150 0.196 1.00 95.25 328 CYS A O 1
ATOM 2593 N N . TYR A 1 329 ? 7.928 2.926 -1.711 1.00 97.62 329 TYR A N 1
ATOM 2594 C CA . TYR A 1 329 ? 8.041 1.589 -2.297 1.00 97.62 329 TYR A CA 1
ATOM 2595 C C . TYR A 1 329 ? 9.418 0.950 -2.103 1.00 97.62 329 TYR A C 1
ATOM 2597 O O . TYR A 1 329 ? 9.499 -0.273 -2.044 1.00 97.62 329 TYR A O 1
ATOM 2605 N N . VAL A 1 330 ? 10.474 1.743 -1.895 1.00 97.00 330 VAL A N 1
ATOM 2606 C CA . VAL A 1 330 ? 11.790 1.230 -1.469 1.00 97.00 330 VAL A CA 1
ATOM 2607 C C . VAL A 1 330 ? 11.685 0.657 -0.055 1.00 97.00 330 VAL A C 1
ATOM 2609 O O . VAL A 1 330 ? 12.156 -0.448 0.232 1.00 97.00 330 VAL A O 1
ATOM 2612 N N . THR A 1 331 ? 11.014 1.393 0.834 1.00 97.00 331 THR A N 1
ATOM 2613 C CA . THR A 1 331 ? 10.720 0.951 2.201 1.00 97.00 331 THR A CA 1
ATOM 2614 C C . THR A 1 331 ? 9.795 -0.264 2.200 1.00 97.00 331 THR A C 1
ATOM 2616 O O . THR A 1 331 ? 10.057 -1.213 2.939 1.00 97.00 331 THR A O 1
ATOM 2619 N N . LEU A 1 332 ? 8.768 -0.293 1.338 1.00 98.06 332 LEU A N 1
ATOM 2620 C CA . LEU A 1 332 ? 7.851 -1.432 1.239 1.00 98.06 332 LEU A CA 1
ATOM 2621 C C . LEU A 1 332 ? 8.557 -2.689 0.736 1.00 98.06 332 LEU A C 1
ATOM 2623 O O . LEU A 1 332 ? 8.448 -3.732 1.373 1.00 98.06 332 LEU A O 1
ATOM 2627 N N . ALA A 1 333 ? 9.335 -2.585 -0.344 1.00 97.75 333 ALA A N 1
ATOM 2628 C CA . ALA A 1 333 ? 10.124 -3.695 -0.866 1.00 97.75 333 ALA A CA 1
ATOM 2629 C C . ALA A 1 333 ? 11.134 -4.198 0.177 1.00 97.75 333 ALA A C 1
ATOM 2631 O O . ALA A 1 333 ? 11.306 -5.405 0.353 1.00 97.75 333 ALA A O 1
ATOM 2632 N N . THR A 1 334 ? 11.755 -3.293 0.946 1.00 96.50 334 THR A N 1
ATOM 2633 C CA . THR A 1 334 ? 12.627 -3.689 2.059 1.00 96.50 334 THR A CA 1
ATOM 2634 C C . THR A 1 334 ? 11.863 -4.502 3.102 1.00 96.50 334 THR A C 1
ATOM 2636 O O . THR A 1 334 ? 12.292 -5.617 3.410 1.00 96.50 334 THR A O 1
ATOM 2639 N N . ALA A 1 335 ? 10.741 -3.982 3.610 1.00 96.50 335 ALA A N 1
ATOM 2640 C CA . ALA A 1 335 ? 9.923 -4.641 4.629 1.00 96.50 335 ALA A CA 1
ATOM 2641 C C . ALA A 1 335 ? 9.354 -5.985 4.144 1.00 96.50 335 ALA A C 1
ATOM 2643 O O . ALA A 1 335 ? 9.305 -6.945 4.910 1.00 96.50 335 ALA A O 1
ATOM 2644 N N . ALA A 1 336 ? 9.009 -6.069 2.858 1.00 96.50 336 ALA A N 1
ATOM 2645 C CA . ALA A 1 336 ? 8.547 -7.270 2.173 1.00 96.50 336 ALA A CA 1
ATOM 2646 C C . ALA A 1 336 ? 9.678 -8.268 1.842 1.00 96.50 336 ALA A C 1
ATOM 2648 O O . ALA A 1 336 ? 9.405 -9.371 1.369 1.00 96.50 336 ALA A O 1
ATOM 2649 N N . GLY A 1 337 ? 10.950 -7.928 2.062 1.00 95.75 337 GLY A N 1
ATOM 2650 C CA . GLY A 1 337 ? 12.073 -8.808 1.728 1.00 95.75 337 GLY A CA 1
ATOM 2651 C C . GLY A 1 337 ? 12.291 -8.996 0.222 1.00 95.75 337 GLY A C 1
ATOM 2652 O O . GLY A 1 337 ? 12.692 -10.076 -0.199 1.00 95.75 337 GLY A O 1
ATOM 2653 N N . GLN A 1 338 ? 12.011 -7.971 -0.581 1.00 96.25 338 GLN A N 1
ATOM 2654 C CA . GLN A 1 338 ? 12.139 -7.946 -2.043 1.00 96.25 338 GLN A CA 1
ATOM 2655 C C . GLN A 1 338 ? 13.308 -7.063 -2.480 1.00 96.25 338 GLN A C 1
ATOM 2657 O O . GLN A 1 338 ? 13.658 -6.109 -1.788 1.00 96.25 338 GLN A O 1
ATOM 2662 N N . ASP A 1 339 ? 13.937 -7.379 -3.604 1.00 96.69 339 ASP A N 1
ATOM 2663 C CA . ASP A 1 339 ? 14.986 -6.534 -4.175 1.00 96.69 339 ASP A CA 1
ATOM 2664 C C . ASP A 1 339 ? 14.339 -5.413 -5.004 1.00 96.69 339 ASP A C 1
ATOM 2666 O O . ASP A 1 339 ? 13.420 -5.656 -5.786 1.00 96.69 339 ASP A O 1
ATOM 2670 N N . TYR A 1 340 ? 14.795 -4.178 -4.805 1.00 97.88 340 TYR A N 1
ATOM 2671 C CA . TYR A 1 340 ? 14.220 -2.992 -5.434 1.00 97.88 340 TYR A CA 1
ATOM 2672 C C . TYR A 1 340 ? 15.187 -2.402 -6.466 1.00 97.88 340 TYR A C 1
ATOM 2674 O O . TYR A 1 340 ? 16.389 -2.297 -6.218 1.00 97.88 340 TYR A O 1
ATOM 2682 N N . TYR A 1 341 ? 14.640 -1.973 -7.596 1.00 98.25 341 TYR A N 1
ATOM 2683 C CA . TYR A 1 341 ? 15.312 -1.320 -8.714 1.00 98.25 341 TYR A CA 1
ATOM 2684 C C . TYR A 1 341 ? 14.500 -0.091 -9.129 1.00 98.25 341 TYR A C 1
ATOM 2686 O O . TYR A 1 341 ? 13.301 -0.003 -8.851 1.00 98.25 341 TYR A O 1
ATOM 2694 N N . TYR A 1 342 ? 15.127 0.845 -9.836 1.00 97.88 342 TYR A N 1
ATOM 2695 C CA . TYR A 1 342 ? 14.422 1.972 -10.446 1.00 97.88 342 TYR A CA 1
ATOM 2696 C C . TYR A 1 342 ? 14.805 2.187 -11.911 1.00 97.88 342 TYR A C 1
ATOM 2698 O O . TYR A 1 342 ? 15.872 1.780 -12.366 1.00 97.88 342 TYR A O 1
ATOM 2706 N N . ALA A 1 343 ? 13.913 2.839 -12.641 1.00 97.56 343 ALA A N 1
ATOM 2707 C CA . ALA A 1 343 ? 14.186 3.471 -13.928 1.00 97.56 343 ALA A CA 1
ATOM 2708 C C . ALA A 1 343 ? 13.467 4.823 -13.965 1.00 97.56 343 ALA A C 1
ATOM 2710 O O . ALA A 1 343 ? 12.664 5.116 -13.070 1.00 97.56 343 ALA A O 1
ATOM 2711 N N . PHE A 1 344 ? 13.708 5.636 -14.988 1.00 97.00 344 PHE A N 1
ATOM 2712 C CA . PHE A 1 344 ? 13.057 6.931 -15.104 1.00 97.00 344 PHE A CA 1
ATOM 2713 C C . PHE A 1 344 ? 11.989 6.992 -16.189 1.00 97.00 344 PHE A C 1
ATOM 2715 O O . PHE A 1 344 ? 11.921 6.209 -17.136 1.00 97.00 344 PHE A O 1
ATOM 2722 N N . SER A 1 345 ? 11.132 7.984 -16.009 1.00 95.50 345 SER A N 1
ATOM 2723 C CA . SER A 1 345 ? 10.154 8.453 -16.968 1.00 95.50 345 SER A CA 1
ATOM 2724 C C . SER A 1 345 ? 10.170 9.975 -16.990 1.00 95.50 345 SER A C 1
ATOM 2726 O O . SER A 1 345 ? 10.467 10.628 -15.984 1.00 95.50 345 SER A O 1
ATOM 2728 N N . ASP A 1 346 ? 9.816 10.531 -18.140 1.00 94.50 346 ASP A N 1
ATOM 2729 C CA . ASP A 1 346 ? 9.727 11.965 -18.357 1.00 94.50 346 ASP A CA 1
ATOM 2730 C C . ASP A 1 346 ? 8.255 12.371 -18.442 1.00 94.50 346 ASP A C 1
ATOM 2732 O O . ASP A 1 346 ? 7.456 11.748 -19.150 1.00 94.50 346 ASP A O 1
ATOM 2736 N N . ARG A 1 347 ? 7.865 13.426 -17.724 1.00 92.00 347 ARG A N 1
ATOM 2737 C CA . ARG A 1 347 ? 6.501 13.964 -17.819 1.00 92.00 347 ARG A CA 1
ATOM 2738 C C . ARG A 1 347 ? 6.233 14.476 -19.225 1.00 92.00 347 ARG A C 1
ATOM 2740 O O . ARG A 1 347 ? 7.015 15.240 -19.781 1.00 92.00 347 ARG A O 1
ATOM 2747 N N . VAL A 1 348 ? 5.055 14.147 -19.749 1.00 92.75 348 VAL A N 1
ATOM 2748 C CA . VAL A 1 348 ? 4.534 14.746 -20.986 1.00 92.75 348 VAL A CA 1
ATOM 2749 C C . VAL A 1 348 ? 4.330 16.249 -20.796 1.00 92.75 348 VAL A C 1
ATOM 2751 O O . VAL A 1 348 ? 4.623 17.041 -21.687 1.00 92.75 348 VAL A O 1
ATOM 2754 N N . ASN A 1 349 ? 3.834 16.641 -19.620 1.00 90.81 349 ASN A N 1
ATOM 2755 C CA . ASN A 1 349 ? 3.641 18.028 -19.223 1.00 90.81 349 ASN A CA 1
ATOM 2756 C C . ASN A 1 349 ? 4.449 18.312 -17.939 1.00 90.81 349 ASN A C 1
ATOM 2758 O O . ASN A 1 349 ? 4.014 17.917 -16.851 1.00 90.81 349 ASN A O 1
ATOM 2762 N N . PRO A 1 350 ? 5.592 19.017 -18.036 1.00 84.50 350 PRO A N 1
ATOM 2763 C CA . PRO A 1 350 ? 6.449 19.318 -16.888 1.00 84.50 350 PRO A CA 1
ATOM 2764 C C . PRO A 1 350 ? 5.789 20.175 -15.800 1.00 84.50 350 PRO A C 1
ATOM 2766 O O . PRO A 1 350 ? 6.262 20.195 -14.670 1.00 84.50 350 PRO A O 1
ATOM 2769 N N . GLN A 1 351 ? 4.704 20.893 -16.108 1.00 85.69 351 GLN A N 1
ATOM 2770 C CA . GLN A 1 351 ? 3.987 21.720 -15.134 1.00 85.69 351 GLN A CA 1
ATOM 2771 C C . GLN A 1 351 ? 3.038 20.905 -14.236 1.00 85.69 351 GLN A C 1
ATOM 2773 O O . GLN A 1 351 ? 2.571 21.411 -13.214 1.00 85.69 351 GLN A O 1
ATOM 2778 N N . GLN A 1 352 ? 2.721 19.655 -14.587 1.00 84.75 352 GLN A N 1
ATOM 2779 C CA . GLN A 1 352 ? 1.897 18.782 -13.747 1.00 84.75 352 GLN A CA 1
ATOM 2780 C C . GLN A 1 352 ? 2.749 18.100 -12.678 1.00 84.75 352 GLN A C 1
ATOM 2782 O O . GLN A 1 352 ? 3.815 17.580 -12.978 1.00 84.75 352 GLN A O 1
ATOM 2787 N N . CYS A 1 353 ? 2.270 18.024 -11.434 1.00 82.69 353 CYS A N 1
ATOM 2788 C CA . CYS A 1 353 ? 3.023 17.333 -10.384 1.00 82.69 353 CYS A CA 1
ATOM 2789 C C . CYS A 1 353 ? 3.083 15.809 -10.599 1.00 82.69 353 CYS A C 1
ATOM 2791 O O . CYS A 1 353 ? 2.223 15.218 -11.267 1.00 82.69 353 CYS A O 1
ATOM 2793 N N . VAL A 1 354 ? 4.044 15.168 -9.925 1.00 81.56 354 VAL A N 1
ATOM 2794 C CA . VAL A 1 354 ? 4.372 13.724 -10.002 1.00 81.56 354 VAL A CA 1
ATOM 2795 C C . VAL A 1 354 ? 3.178 12.798 -9.758 1.00 81.56 354 VAL A C 1
ATOM 2797 O O . VAL A 1 354 ? 3.176 11.632 -10.143 1.00 81.56 354 VAL A O 1
ATOM 2800 N N . HIS A 1 355 ? 2.141 13.290 -9.077 1.00 81.88 355 HIS A N 1
ATOM 2801 C CA . HIS A 1 355 ? 0.957 12.510 -8.721 1.00 81.88 355 HIS A CA 1
ATOM 2802 C C . HIS A 1 355 ? -0.151 12.542 -9.784 1.00 81.88 355 HIS A C 1
ATOM 2804 O O . HIS A 1 355 ? -1.131 11.805 -9.643 1.00 81.88 355 HIS A O 1
ATOM 2810 N N . HIS A 1 356 ? -0.015 13.364 -10.830 1.00 83.31 356 HIS A N 1
ATOM 2811 C CA . HIS A 1 356 ? -1.058 13.580 -11.838 1.00 83.31 356 HIS A CA 1
ATOM 2812 C C . HIS A 1 356 ? -0.569 13.476 -13.282 1.00 83.31 356 HIS A C 1
ATOM 2814 O O . HIS A 1 356 ? -1.339 13.001 -14.112 1.00 83.31 356 HIS A O 1
ATOM 2820 N N . GLY A 1 357 ? 0.661 13.909 -13.574 1.00 87.25 357 GLY A N 1
ATOM 2821 C CA . GLY A 1 357 ? 1.150 14.021 -14.947 1.00 87.25 357 GLY A CA 1
ATOM 2822 C C . GLY A 1 357 ? 1.284 12.683 -15.663 1.00 87.25 357 GLY A C 1
ATOM 2823 O O . GLY A 1 357 ? 1.801 11.723 -15.095 1.00 87.25 357 GLY A O 1
ATOM 2824 N N . ASP A 1 358 ? 0.821 12.628 -16.909 1.00 94.00 358 ASP A N 1
ATOM 2825 C CA . ASP A 1 358 ? 1.127 11.519 -17.810 1.00 94.00 358 ASP A CA 1
ATOM 2826 C C . ASP A 1 358 ? 2.613 11.531 -18.173 1.00 94.00 358 ASP A C 1
ATOM 2828 O O . ASP A 1 358 ? 3.258 12.584 -18.190 1.00 94.00 358 ASP A O 1
ATOM 2832 N N . VAL A 1 359 ? 3.161 10.353 -18.453 1.00 95.62 359 VAL A N 1
ATOM 2833 C CA . VAL A 1 359 ? 4.601 10.150 -18.610 1.00 95.62 359 VAL A CA 1
ATOM 2834 C C . VAL A 1 359 ? 4.932 9.424 -19.908 1.00 95.62 359 VAL A C 1
ATOM 2836 O O . VAL A 1 359 ? 4.102 8.716 -20.486 1.00 95.62 359 VAL A O 1
ATOM 2839 N N . ARG A 1 360 ? 6.171 9.601 -20.356 1.00 97.06 360 ARG A N 1
ATOM 2840 C CA . ARG A 1 360 ? 6.828 8.820 -21.401 1.00 97.06 360 ARG A CA 1
ATOM 2841 C C . ARG A 1 360 ? 8.006 8.076 -20.798 1.00 97.06 360 ARG A C 1
ATOM 2843 O O . ARG A 1 360 ? 8.670 8.590 -19.903 1.00 97.06 360 ARG A O 1
ATOM 2850 N N . ILE A 1 361 ? 8.257 6.875 -21.293 1.00 97.94 361 ILE A N 1
ATOM 2851 C CA . ILE A 1 361 ? 9.391 6.047 -20.874 1.00 97.94 361 ILE A CA 1
ATOM 2852 C C . ILE A 1 361 ? 10.270 5.827 -22.098 1.00 97.94 361 ILE A C 1
ATOM 2854 O O . ILE A 1 361 ? 9.750 5.464 -23.152 1.00 97.94 361 ILE A O 1
ATOM 2858 N N . ASP A 1 362 ? 11.576 6.045 -21.970 1.00 97.94 362 ASP A N 1
ATOM 2859 C CA . ASP A 1 362 ? 12.534 5.690 -23.019 1.00 97.94 362 ASP A CA 1
ATOM 2860 C C . ASP A 1 362 ? 12.661 4.153 -23.095 1.00 97.94 362 ASP A C 1
ATOM 2862 O O . ASP A 1 362 ? 13.091 3.535 -22.112 1.00 97.94 362 ASP A O 1
ATOM 2866 N N . PRO A 1 363 ? 12.309 3.510 -24.229 1.00 98.06 363 PRO A N 1
ATOM 2867 C CA . PRO A 1 363 ? 12.430 2.063 -24.376 1.00 98.06 363 PRO A CA 1
ATOM 2868 C C . PRO A 1 363 ? 13.851 1.541 -24.128 1.00 98.06 363 PRO A C 1
ATOM 2870 O O . PRO A 1 363 ? 13.999 0.467 -23.553 1.00 98.06 363 PRO A O 1
ATOM 2873 N N . ALA A 1 364 ? 14.890 2.287 -24.517 1.00 98.00 364 ALA A N 1
ATOM 2874 C CA . ALA A 1 364 ? 16.282 1.864 -24.360 1.00 98.00 364 ALA A CA 1
ATOM 2875 C C . ALA A 1 364 ? 16.774 1.992 -22.909 1.00 98.00 364 ALA A C 1
ATOM 2877 O O . ALA A 1 364 ? 17.657 1.254 -22.468 1.00 98.00 364 ALA A O 1
ATOM 2878 N N . GLU A 1 365 ? 16.227 2.940 -22.147 1.00 96.44 365 GLU A N 1
ATOM 2879 C CA . GLU A 1 365 ? 16.470 3.008 -20.707 1.00 96.44 365 GLU A CA 1
ATOM 2880 C C . GLU A 1 365 ? 15.770 1.857 -19.984 1.00 96.44 365 GLU A C 1
ATOM 2882 O O . GLU A 1 365 ? 16.411 1.160 -19.199 1.00 96.44 365 GLU A O 1
ATOM 2887 N N . LEU A 1 366 ? 14.496 1.604 -20.308 1.00 98.31 366 LEU A N 1
ATOM 2888 C CA . LEU A 1 366 ? 13.750 0.487 -19.734 1.00 98.31 366 LEU A CA 1
ATOM 2889 C C . LEU A 1 366 ? 14.445 -0.852 -20.010 1.00 98.31 366 LEU A C 1
ATOM 2891 O O . LEU A 1 366 ? 14.612 -1.638 -19.084 1.00 98.31 366 LEU A O 1
ATOM 2895 N N . ASP A 1 367 ? 14.877 -1.092 -21.248 1.00 98.31 367 ASP A N 1
ATOM 2896 C CA . ASP A 1 367 ? 15.583 -2.311 -21.655 1.00 98.31 367 ASP A CA 1
ATOM 2897 C C . ASP A 1 367 ? 16.831 -2.565 -20.794 1.00 98.31 367 ASP A C 1
ATOM 2899 O O . ASP A 1 367 ? 16.948 -3.621 -20.172 1.00 98.31 367 ASP A O 1
ATOM 2903 N N . ARG A 1 368 ? 17.694 -1.550 -20.629 1.00 97.62 368 ARG A N 1
ATOM 2904 C CA . ARG A 1 368 ? 18.892 -1.636 -19.774 1.00 97.62 368 ARG A CA 1
ATOM 2905 C C . ARG A 1 368 ? 18.557 -1.933 -18.313 1.00 97.62 368 ARG A C 1
ATOM 2907 O O . ARG A 1 368 ? 19.235 -2.743 -17.681 1.00 97.62 368 ARG A O 1
ATOM 2914 N N . SER A 1 369 ? 17.533 -1.285 -17.761 1.00 98.00 369 SER A N 1
ATOM 2915 C CA . SER A 1 369 ? 17.139 -1.511 -16.367 1.00 98.00 369 SER A CA 1
ATOM 2916 C C . SER A 1 369 ? 16.518 -2.897 -16.159 1.00 98.00 369 SER A C 1
ATOM 2918 O O . SER A 1 369 ? 16.753 -3.517 -15.119 1.00 98.00 369 SER A O 1
ATOM 2920 N N . LEU A 1 370 ? 15.766 -3.416 -17.140 1.00 98.31 370 LEU A N 1
ATOM 2921 C CA . LEU A 1 370 ? 15.256 -4.789 -17.121 1.00 98.31 370 LEU A CA 1
ATOM 2922 C C . LEU A 1 370 ? 16.397 -5.803 -17.207 1.00 98.31 370 LEU A C 1
ATOM 2924 O O . LEU A 1 370 ? 16.431 -6.727 -16.397 1.00 98.31 370 LEU A O 1
ATOM 2928 N N . ASP A 1 371 ? 17.358 -5.601 -18.108 1.00 97.25 371 ASP A N 1
ATOM 2929 C CA . ASP A 1 371 ? 18.552 -6.442 -18.214 1.00 97.25 371 ASP A CA 1
ATOM 2930 C C . ASP A 1 371 ? 19.319 -6.505 -16.894 1.00 97.25 371 ASP A C 1
ATOM 2932 O O . ASP A 1 371 ? 19.663 -7.589 -16.414 1.00 97.25 371 ASP A O 1
ATOM 2936 N N . GLN A 1 372 ? 19.557 -5.353 -16.266 1.00 96.12 372 GLN A N 1
ATOM 2937 C CA . GLN A 1 372 ? 20.233 -5.302 -14.977 1.00 96.12 372 GLN A CA 1
ATOM 2938 C C . GLN A 1 372 ? 19.438 -6.043 -13.898 1.00 96.12 372 GLN A C 1
ATOM 2940 O O . GLN A 1 372 ? 20.003 -6.872 -13.186 1.00 96.12 372 GLN A O 1
ATOM 2945 N N . MET A 1 373 ? 18.129 -5.791 -13.798 1.00 97.06 373 MET A N 1
ATOM 2946 C CA . MET A 1 373 ? 17.269 -6.461 -12.823 1.00 97.06 373 MET A CA 1
ATOM 2947 C C . MET A 1 373 ? 17.242 -7.975 -13.028 1.00 97.06 373 MET A C 1
ATOM 2949 O O . MET A 1 373 ? 17.201 -8.704 -12.044 1.00 97.06 373 MET A O 1
ATOM 2953 N N . LEU A 1 374 ? 17.225 -8.470 -14.266 1.00 95.44 374 LEU A N 1
ATOM 2954 C CA . LEU A 1 374 ? 17.117 -9.901 -14.560 1.00 95.44 374 LEU A CA 1
ATOM 2955 C C . LEU A 1 374 ? 18.435 -10.651 -14.340 1.00 95.44 374 LEU A C 1
ATOM 2957 O O . LEU A 1 374 ? 18.405 -11.797 -13.886 1.00 95.44 374 LEU A O 1
ATOM 2961 N N . ASN A 1 375 ? 19.571 -10.007 -14.609 1.00 93.06 375 ASN A N 1
ATOM 2962 C CA . ASN A 1 375 ? 20.897 -10.617 -14.493 1.00 93.06 375 ASN A CA 1
ATOM 2963 C C . ASN A 1 375 ? 21.542 -10.457 -13.103 1.00 93.06 375 ASN A C 1
ATOM 2965 O O . ASN A 1 375 ? 22.538 -11.122 -12.819 1.00 93.06 375 ASN A O 1
ATOM 2969 N N . ASP A 1 376 ? 20.989 -9.618 -12.222 1.00 88.69 376 ASP A N 1
ATOM 2970 C CA . ASP A 1 376 ? 21.470 -9.481 -10.841 1.00 88.69 376 ASP A CA 1
ATOM 2971 C C . ASP A 1 376 ? 21.268 -10.802 -10.064 1.00 88.69 376 ASP A C 1
ATOM 2973 O O . ASP A 1 376 ? 20.195 -11.409 -10.156 1.00 88.69 376 ASP A O 1
ATOM 2977 N N . PRO A 1 377 ? 22.250 -11.310 -9.299 1.00 80.81 377 PRO A N 1
ATOM 2978 C CA . PRO A 1 377 ? 22.017 -12.412 -8.369 1.00 80.81 377 PRO A CA 1
ATOM 2979 C C . PRO A 1 377 ? 20.995 -12.041 -7.281 1.00 80.81 377 PRO A C 1
ATOM 2981 O O . PRO A 1 377 ? 20.932 -10.910 -6.804 1.00 80.81 377 PRO A O 1
ATOM 2984 N N . VAL A 1 378 ? 20.200 -13.022 -6.835 1.00 70.81 378 VAL A N 1
ATOM 2985 C CA . VAL A 1 378 ? 19.297 -12.838 -5.682 1.00 70.81 378 VAL A CA 1
ATOM 2986 C C . VAL A 1 378 ? 20.122 -12.459 -4.451 1.00 70.81 378 VAL A C 1
ATOM 2988 O O . VAL A 1 378 ? 21.118 -13.118 -4.146 1.00 70.81 378 VAL A O 1
ATOM 2991 N N . SER A 1 379 ? 19.716 -11.413 -3.725 1.00 73.81 379 SER A N 1
ATOM 2992 C CA . SER A 1 379 ? 20.464 -10.989 -2.540 1.00 73.81 379 SER A CA 1
ATOM 2993 C C . SER A 1 379 ? 20.406 -12.025 -1.409 1.00 73.81 379 SER A C 1
ATOM 2995 O O . SER A 1 379 ? 19.385 -12.680 -1.189 1.00 73.81 379 SER A O 1
ATOM 2997 N N . GLU A 1 380 ? 21.494 -12.161 -0.642 1.00 74.50 380 GLU A N 1
ATOM 2998 C CA . GLU A 1 380 ? 21.551 -13.109 0.482 1.00 74.50 380 GLU A CA 1
ATOM 2999 C C . GLU A 1 380 ? 20.455 -12.827 1.524 1.00 74.50 380 GLU A C 1
ATOM 3001 O O . GLU A 1 380 ? 19.853 -13.746 2.075 1.00 74.50 380 GLU A O 1
ATOM 3006 N N . PHE A 1 381 ? 20.142 -11.551 1.756 1.00 75.00 381 PHE A N 1
ATOM 3007 C CA . PHE A 1 381 ? 19.048 -11.133 2.630 1.00 75.00 381 PHE A CA 1
ATOM 3008 C C . PHE A 1 381 ? 17.690 -11.653 2.140 1.00 75.00 381 PHE A C 1
ATOM 3010 O O . PHE A 1 381 ? 16.953 -12.282 2.902 1.00 75.00 381 PHE A O 1
ATOM 3017 N N . SER A 1 382 ? 17.386 -11.429 0.859 1.00 69.88 382 SER A N 1
ATOM 3018 C CA . SER A 1 382 ? 16.178 -11.924 0.200 1.00 69.88 382 SER A CA 1
ATOM 3019 C C . SER A 1 382 ? 16.077 -13.450 0.303 1.00 69.88 382 SER A C 1
ATOM 3021 O O . SER A 1 382 ? 15.036 -13.988 0.684 1.00 69.88 382 SER A O 1
ATOM 3023 N N . TYR A 1 383 ? 17.189 -14.156 0.081 1.00 70.00 383 TYR A N 1
ATOM 3024 C CA . TYR A 1 383 ? 17.262 -15.609 0.233 1.00 70.00 383 TYR A CA 1
ATOM 3025 C C . TYR A 1 383 ? 17.016 -16.080 1.680 1.00 70.00 383 TYR A C 1
ATOM 3027 O O . TYR A 1 383 ? 16.292 -17.052 1.909 1.00 70.00 383 TYR A O 1
ATOM 3035 N N . ARG A 1 384 ? 17.563 -15.381 2.686 1.00 75.56 384 ARG A N 1
ATOM 3036 C CA . ARG A 1 384 ? 17.312 -15.683 4.108 1.00 75.56 384 ARG A CA 1
ATOM 3037 C C . ARG A 1 384 ? 15.833 -15.513 4.467 1.00 75.56 384 ARG A C 1
ATOM 3039 O O . ARG A 1 384 ? 15.276 -16.392 5.118 1.00 75.56 384 ARG A O 1
ATOM 3046 N N . ARG A 1 385 ? 15.190 -14.440 3.993 1.00 74.12 385 ARG A N 1
ATOM 3047 C CA . ARG A 1 385 ? 13.752 -14.176 4.200 1.00 74.12 385 ARG A CA 1
ATOM 3048 C C . ARG A 1 385 ? 12.860 -15.238 3.553 1.00 74.12 385 ARG A C 1
ATOM 3050 O O . ARG A 1 385 ? 11.876 -15.668 4.153 1.00 74.12 385 ARG A O 1
ATOM 3057 N N . MET A 1 386 ? 13.237 -15.723 2.370 1.00 68.31 386 MET A N 1
ATOM 3058 C CA . MET A 1 386 ? 12.562 -16.848 1.716 1.00 68.31 386 MET A CA 1
ATOM 3059 C C . MET A 1 386 ? 12.611 -18.121 2.580 1.00 68.31 386 MET A C 1
ATOM 3061 O O . MET A 1 386 ? 11.595 -18.793 2.753 1.00 68.31 386 MET A O 1
ATOM 3065 N N . ARG A 1 387 ? 13.768 -18.435 3.181 1.00 66.12 387 ARG A N 1
ATOM 3066 C CA . ARG A 1 387 ? 13.924 -19.609 4.058 1.00 66.12 387 ARG A CA 1
ATOM 3067 C C . ARG A 1 387 ? 13.160 -19.497 5.373 1.00 66.12 387 ARG A C 1
ATOM 3069 O O . ARG A 1 387 ? 12.638 -20.505 5.837 1.00 66.12 387 ARG A O 1
ATOM 3076 N N . THR A 1 388 ? 13.096 -18.311 5.978 1.00 62.44 388 THR A N 1
ATOM 3077 C CA . THR A 1 388 ? 12.330 -18.120 7.218 1.00 62.44 388 THR A CA 1
ATOM 3078 C C . THR A 1 388 ? 10.837 -18.302 6.980 1.00 62.44 388 THR A C 1
ATOM 3080 O O . THR A 1 388 ? 10.207 -19.000 7.762 1.00 62.44 388 THR A O 1
ATOM 3083 N N . SER A 1 389 ? 10.301 -17.776 5.871 1.00 55.62 389 SER A N 1
ATOM 3084 C CA . SER A 1 389 ? 8.891 -17.959 5.486 1.00 55.62 389 SER A CA 1
ATOM 3085 C C . SER A 1 389 ? 8.547 -19.427 5.186 1.00 55.62 389 SER A C 1
ATOM 3087 O O . SER A 1 389 ? 7.484 -19.902 5.569 1.00 55.62 389 SER A O 1
ATOM 3089 N N . ALA A 1 390 ? 9.468 -20.188 4.582 1.00 54.06 390 ALA A N 1
ATOM 3090 C CA . ALA A 1 390 ? 9.268 -21.618 4.328 1.00 54.06 390 ALA A CA 1
ATOM 3091 C C . ALA A 1 390 ? 9.332 -22.501 5.595 1.00 54.06 390 ALA A C 1
ATOM 3093 O O . ALA A 1 390 ? 8.784 -23.602 5.592 1.00 54.06 390 ALA A O 1
ATOM 3094 N N . ASN A 1 391 ? 9.997 -22.037 6.662 1.00 37.00 391 ASN A N 1
ATOM 3095 C CA . ASN A 1 391 ? 10.251 -22.806 7.887 1.00 37.00 391 ASN A CA 1
ATOM 3096 C C . ASN A 1 391 ? 9.388 -22.393 9.090 1.00 37.00 391 ASN A C 1
ATOM 3098 O O . ASN A 1 391 ? 9.527 -23.000 10.153 1.00 37.00 391 ASN A O 1
ATOM 3102 N N . THR A 1 392 ? 8.513 -21.390 8.974 1.00 33.81 392 THR A N 1
ATOM 3103 C CA . THR A 1 392 ? 7.545 -21.093 10.036 1.00 33.81 392 THR A CA 1
ATOM 3104 C C . THR A 1 392 ? 6.531 -22.241 10.098 1.00 33.81 392 THR A C 1
ATOM 3106 O O . THR A 1 392 ? 5.830 -22.478 9.109 1.00 33.81 392 THR A O 1
ATOM 3109 N N . PRO A 1 393 ? 6.430 -22.994 11.212 1.00 30.45 393 PRO A N 1
ATOM 3110 C CA . PRO A 1 393 ? 5.393 -24.005 11.350 1.00 30.45 393 PRO A CA 1
ATOM 3111 C C . PRO A 1 393 ? 4.043 -23.320 11.166 1.00 30.45 393 PRO A C 1
ATOM 3113 O O . PRO A 1 393 ? 3.778 -22.309 11.814 1.00 30.45 393 PRO A O 1
ATOM 3116 N N . ARG A 1 394 ? 3.190 -23.867 10.295 1.00 37.06 394 ARG A N 1
ATOM 3117 C CA . ARG A 1 394 ? 1.772 -23.504 10.257 1.00 37.06 394 ARG A CA 1
ATOM 3118 C C . ARG A 1 394 ? 1.213 -23.825 11.638 1.00 37.06 394 ARG A C 1
ATOM 3120 O O . ARG A 1 394 ? 0.948 -24.987 11.933 1.00 37.06 394 ARG A O 1
ATOM 3127 N N . THR A 1 395 ? 1.123 -22.832 12.513 1.00 32.38 395 THR A N 1
ATOM 3128 C CA . THR A 1 395 ? 0.542 -23.000 13.839 1.00 32.38 395 THR A CA 1
ATOM 3129 C C . THR A 1 395 ? -0.947 -23.246 13.651 1.00 32.38 395 THR A C 1
ATOM 3131 O O . THR A 1 395 ? -1.759 -22.337 13.504 1.00 32.38 395 THR A O 1
ATOM 3134 N N . GLU A 1 396 ? -1.314 -24.523 13.596 1.00 31.92 396 GLU A N 1
ATOM 3135 C CA . GLU A 1 396 ? -2.665 -24.947 13.911 1.00 31.92 396 GLU A CA 1
ATOM 3136 C C . GLU A 1 396 ? -2.925 -24.524 15.357 1.00 31.92 396 GLU A C 1
ATOM 3138 O O . GLU A 1 396 ? -2.375 -25.101 16.297 1.00 31.92 396 GLU A O 1
ATOM 3143 N N . ASN A 1 397 ? -3.744 -23.488 15.536 1.00 33.19 397 ASN A N 1
ATOM 3144 C CA . ASN A 1 397 ? -4.382 -23.206 16.813 1.00 33.19 397 ASN A CA 1
ATOM 3145 C C . ASN A 1 397 ? -5.244 -24.421 17.179 1.00 33.19 397 ASN A C 1
ATOM 3147 O O . ASN A 1 397 ? -6.419 -24.500 16.823 1.00 33.19 397 ASN A O 1
ATOM 3151 N N . ARG A 1 398 ? -4.652 -25.400 17.869 1.00 29.84 398 ARG A N 1
ATOM 3152 C CA . ARG A 1 398 ? -5.413 -26.420 18.583 1.00 29.84 398 ARG A CA 1
ATOM 3153 C C . ARG A 1 398 ? -5.999 -25.767 19.833 1.00 29.84 398 ARG A C 1
ATOM 3155 O O . ARG A 1 398 ? -5.226 -25.257 20.644 1.00 29.84 398 ARG A O 1
ATOM 3162 N N . PRO A 1 399 ? -7.326 -25.793 20.030 1.00 32.56 399 PRO A N 1
ATOM 3163 C CA . PRO A 1 399 ? -7.906 -25.380 21.294 1.00 32.56 399 PRO A CA 1
ATOM 3164 C C . PRO A 1 399 ? -7.429 -26.334 22.393 1.00 32.56 399 PRO A C 1
ATOM 3166 O O . PRO A 1 399 ? -7.555 -27.556 22.282 1.00 32.56 399 PRO A O 1
ATOM 3169 N N . THR A 1 400 ? -6.857 -25.769 23.451 1.00 31.14 400 THR A N 1
ATOM 3170 C CA . THR A 1 400 ? -6.528 -26.480 24.684 1.00 31.14 400 THR A CA 1
ATOM 3171 C C . THR A 1 400 ? -7.826 -27.044 25.276 1.00 31.14 400 THR A C 1
ATOM 3173 O O . THR A 1 400 ? -8.771 -26.275 25.473 1.00 31.14 400 THR A O 1
ATOM 3176 N N . PRO A 1 401 ? -7.933 -28.355 25.556 1.00 31.31 401 PRO A N 1
ATOM 3177 C CA . PRO A 1 401 ? -9.133 -28.895 26.170 1.00 31.31 401 PRO A CA 1
ATOM 3178 C C . PRO A 1 401 ? -9.227 -28.394 27.613 1.00 31.31 401 PRO A C 1
ATOM 3180 O O . PRO A 1 401 ? -8.303 -28.561 28.408 1.00 31.31 401 PRO A O 1
ATOM 3183 N N . LEU A 1 402 ? -10.361 -27.771 27.933 1.00 36.31 402 LEU A N 1
ATOM 3184 C CA . LEU A 1 402 ? -10.777 -27.473 29.297 1.00 36.31 402 LEU A CA 1
ATOM 3185 C C . LEU A 1 402 ? -10.795 -28.783 30.091 1.00 36.31 402 LEU A C 1
ATOM 3187 O O . LEU A 1 402 ? -11.643 -29.645 29.863 1.00 36.31 402 LEU A O 1
ATOM 3191 N N . HIS A 1 403 ? -9.855 -28.933 31.022 1.00 36.50 403 HIS A N 1
ATOM 3192 C CA . HIS A 1 403 ? -9.952 -29.963 32.042 1.00 36.50 403 HIS A CA 1
ATOM 3193 C C . HIS A 1 403 ? -11.064 -29.579 33.017 1.00 36.50 403 HIS A C 1
ATOM 3195 O O . HIS A 1 403 ? -10.954 -28.624 33.779 1.00 36.50 403 HIS A O 1
ATOM 3201 N N . SER A 1 404 ? -12.139 -30.358 32.970 1.00 35.91 404 SER A N 1
ATOM 3202 C CA . SER A 1 404 ? -13.092 -30.521 34.054 1.00 35.91 404 SER A CA 1
ATOM 3203 C C . SER A 1 404 ? -12.414 -31.211 35.239 1.00 35.91 404 SER A C 1
ATOM 3205 O O . SER A 1 404 ? -11.983 -32.359 35.095 1.00 35.91 404 SER A O 1
ATOM 3207 N N . SER A 1 405 ? -12.348 -30.542 36.388 1.00 41.50 405 SER A N 1
ATOM 3208 C CA . SER A 1 405 ? -12.434 -31.106 37.748 1.00 41.50 405 SER A CA 1
ATOM 3209 C C . SER A 1 405 ? -12.631 -29.968 38.738 1.00 41.50 405 SER A C 1
ATOM 3211 O O . SER A 1 405 ? -11.773 -29.058 38.735 1.00 41.50 405 SER A O 1
#

Nearest PDB structures (foldseek):
  7e9k-assembly2_D  TM=6.535E-01  e=2.489E-13  Bos taurus
  6xi2-assembly2_D  TM=6.754E-01  e=1.013E-12  Homo sapiens
  7e9l-assembly1_B  TM=6.134E-01  e=5.503E-13  Bos taurus
  7e9k-assembly1_A  TM=6.062E-01  e=3.589E-13  Bos taurus
  6xi2-assembly1_A  TM=6.544E-01  e=2.241E-12  Homo sapiens

Sequence (405 aa):
MNRLPCSSPQKRSSAGRPSIGRPSIGHSIDALDAASHYPIRPPKNIQPVDDWMFDNLAGGCALPETSVTTYHQITVPGRGPIRWQGEYLRECFATDDGPAEFYRRRKHWRAFAESLVRPKSRMTNPALCITDNWSCGYFHWICDALPRLLLAEQVRSTAELTLLLPAAAKRYGFIRDSLDAFDLADVRQLSRFQRVHCDELVLPSHAAVTGTFRPDLIDAMRDRFWKHVSAGSTDGTAAPCTRRVFLSRRDANRRRVVNEAELASVLTNHRFDSVAADSYSWREQVELFSSTSHLVSIHGAGLTNMIAMPPAGRVLEIRDRVDLTPNCYVTLATAAGQDYYYAFSDRVNPQQCVHHGDVRIDPAELDRSLDQMLNDPVSEFSYRRMRTSANTPRTENRPTPLHSS